Protein AF-A0A2A9F169-F1 (afdb_monomer)

Solvent-accessible surface area (backbone atoms only — not comparable to full-atom values): 24841 Å² total; per-residue (Å²): 140,54,33,68,60,28,47,51,50,25,47,50,40,49,51,54,48,50,74,64,56,47,52,39,70,40,52,73,72,31,43,38,40,37,34,39,17,50,39,36,40,53,50,34,39,37,52,35,39,22,56,43,71,69,49,78,72,74,65,90,86,74,41,71,86,69,60,89,65,72,42,70,64,46,28,71,69,40,18,64,58,39,34,43,56,48,52,65,46,44,65,84,53,79,39,94,70,56,75,90,77,60,54,68,90,77,47,94,41,75,55,33,39,46,25,46,51,27,24,52,27,23,52,51,20,39,57,36,40,68,75,44,43,77,77,30,67,57,94,46,17,43,57,37,42,31,52,37,24,61,41,43,39,50,52,45,58,38,36,58,28,41,35,52,19,35,53,74,75,40,57,72,85,34,72,64,30,48,39,31,54,57,42,62,74,47,64,49,50,61,21,15,52,46,22,32,60,56,33,67,34,80,63,73,69,68,60,65,67,80,67,49,78,66,92,52,58,69,84,55,82,44,86,46,51,66,33,39,28,51,37,52,60,22,42,36,45,30,54,69,68,45,92,41,70,30,55,67,38,54,50,50,27,48,46,34,49,16,53,41,24,40,51,49,12,61,56,28,53,78,61,81,38,53,69,57,13,49,52,17,36,51,53,15,51,50,39,52,68,53,57,66,90,60,92,68,47,60,44,45,94,60,91,37,56,56,58,53,31,54,44,34,48,42,41,36,56,40,54,53,48,53,59,72,68,63,66,80,60,50,70,57,48,47,50,31,48,46,52,31,53,31,39,44,29,44,38,42,40,37,51,26,50,47,46,50,50,34,33,73,69,54,54,25,29,34,42,88,52,96,86,50,89,85,58,70,43,70,62,54,97,86,55,82,77,45,63,68,49,51,35,29,46,54,48,26,68,76,41,39,31,91,77,61,21,81,65,83,76,81,80,78,74,45,73,64,56,50,48,51,49,52,54,53,50,59,55,56,77,70,49,84,92,73,97,78,91,89,87,76,87,79,92,74,92,78,85,83,78,87,78,87,133

Nearest PDB structures (foldseek):
  5k3h-assembly2_C  TM=1.646E-01  e=4.235E+00  Caenorhabditis elegans

Organism: NCBI:txid638953

Structure (mmCIF, N/CA/C/O backbone):
data_AF-A0A2A9F169-F1
#
_entry.id   AF-A0A2A9F169-F1
#
loop_
_atom_site.group_PDB
_atom_site.id
_atom_site.type_symbol
_atom_site.label_atom_id
_atom_site.label_alt_id
_atom_site.label_comp_id
_atom_site.label_asym_id
_atom_site.label_entity_id
_atom_site.label_seq_id
_atom_site.pdbx_PDB_ins_code
_atom_site.Cartn_x
_atom_site.Cartn_y
_atom_site.Cartn_z
_atom_site.occupancy
_atom_site.B_iso_or_equiv
_atom_site.auth_seq_id
_atom_site.auth_comp_id
_atom_site.auth_asym_id
_atom_site.auth_atom_id
_atom_site.pdbx_PDB_model_num
ATOM 1 N N . MET A 1 1 ? -2.083 4.927 -36.623 1.00 57.81 1 MET A N 1
ATOM 2 C CA . MET A 1 1 ? -1.356 4.288 -35.515 1.00 57.81 1 MET A CA 1
ATOM 3 C C . MET A 1 1 ? -1.460 5.180 -34.293 1.00 57.81 1 MET A C 1
ATOM 5 O O . MET A 1 1 ? -1.374 6.390 -34.479 1.00 57.81 1 MET A O 1
ATOM 9 N N . THR A 1 2 ? -1.707 4.614 -33.111 1.00 81.44 2 THR A N 1
ATOM 10 C CA . THR A 1 2 ? -1.980 5.351 -31.855 1.00 81.44 2 THR A CA 1
ATOM 11 C C . THR A 1 2 ? -0.767 5.373 -30.922 1.00 81.44 2 THR A C 1
ATOM 13 O O . THR A 1 2 ? 0.195 4.629 -31.140 1.00 81.44 2 THR A O 1
ATOM 16 N N . TYR A 1 3 ? -0.805 6.173 -29.847 1.00 85.06 3 TYR A N 1
ATOM 17 C CA . TYR A 1 3 ? 0.223 6.146 -28.789 1.00 85.06 3 TYR A CA 1
ATOM 18 C C . TYR A 1 3 ? 0.531 4.714 -28.313 1.00 85.06 3 TYR A C 1
ATOM 20 O O . TYR A 1 3 ? 1.695 4.327 -28.216 1.00 85.06 3 TYR A O 1
ATOM 28 N N . ARG A 1 4 ? -0.513 3.908 -28.079 1.00 77.94 4 ARG A N 1
ATOM 29 C CA . ARG A 1 4 ? -0.426 2.525 -27.579 1.00 77.94 4 ARG A CA 1
ATOM 30 C C . ARG A 1 4 ? 0.449 1.629 -28.447 1.00 77.94 4 ARG A C 1
ATOM 32 O O . ARG A 1 4 ? 1.275 0.883 -27.931 1.00 77.94 4 ARG A O 1
ATOM 39 N N . GLU A 1 5 ? 0.291 1.717 -29.761 1.00 81.38 5 GLU A N 1
ATOM 40 C CA . GLU A 1 5 ? 1.034 0.885 -30.709 1.00 81.38 5 GLU A CA 1
ATOM 41 C C . GLU A 1 5 ? 2.521 1.255 -30.740 1.00 81.38 5 GLU A C 1
ATOM 43 O O . GLU A 1 5 ? 3.383 0.376 -30.777 1.00 81.38 5 GLU A O 1
ATOM 48 N N . TYR A 1 6 ? 2.83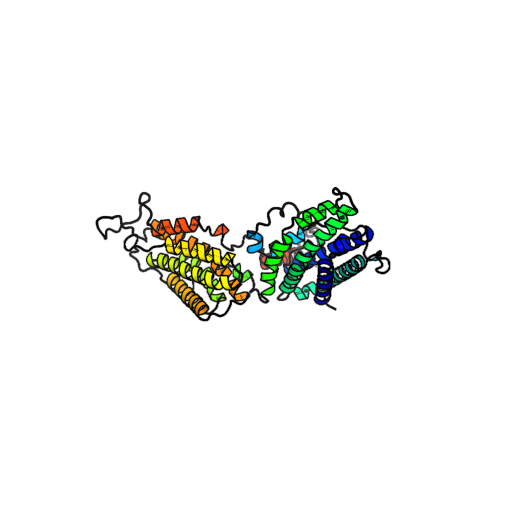9 2.552 -30.686 1.00 86.56 6 TYR A N 1
ATOM 49 C CA . TYR A 1 6 ? 4.228 3.012 -30.647 1.00 86.56 6 TYR A CA 1
ATOM 50 C C . TYR A 1 6 ? 4.889 2.788 -29.283 1.00 86.56 6 TYR A C 1
ATOM 52 O O . TYR A 1 6 ? 6.061 2.419 -29.250 1.00 86.56 6 TYR A O 1
ATOM 60 N N . SER A 1 7 ? 4.141 2.924 -28.184 1.00 83.62 7 SER A N 1
ATOM 61 C CA . SER A 1 7 ? 4.574 2.569 -26.826 1.00 83.62 7 SER A CA 1
ATOM 62 C C . SER A 1 7 ? 4.917 1.074 -26.735 1.00 83.62 7 SER A C 1
ATOM 64 O O . SER A 1 7 ? 6.009 0.705 -26.307 1.00 83.62 7 SER A O 1
ATOM 66 N N . ALA A 1 8 ? 4.057 0.197 -27.267 1.00 78.81 8 ALA A N 1
ATOM 67 C CA . ALA A 1 8 ? 4.311 -1.245 -27.308 1.00 78.81 8 ALA A CA 1
ATOM 68 C C . ALA A 1 8 ? 5.535 -1.612 -28.170 1.00 78.81 8 ALA A C 1
ATOM 70 O O . ALA A 1 8 ? 6.357 -2.440 -27.773 1.00 78.81 8 ALA A O 1
ATOM 71 N N . ARG A 1 9 ? 5.701 -0.967 -29.334 1.00 85.25 9 ARG A N 1
ATOM 72 C CA . ARG A 1 9 ? 6.900 -1.141 -30.174 1.00 85.25 9 ARG A CA 1
ATOM 73 C C . ARG A 1 9 ? 8.164 -0.677 -29.461 1.00 85.25 9 ARG A C 1
ATOM 75 O O . ARG A 1 9 ? 9.164 -1.389 -29.494 1.00 85.25 9 ARG A O 1
ATOM 82 N N . LEU A 1 10 ? 8.122 0.477 -28.797 1.00 91.31 10 LEU A N 1
ATOM 83 C CA . LEU A 1 10 ? 9.231 0.967 -27.984 1.00 91.31 10 LEU A CA 1
ATOM 84 C C . LEU A 1 10 ? 9.605 -0.050 -26.900 1.00 91.31 10 LEU A C 1
ATOM 86 O O . LEU A 1 10 ? 10.770 -0.433 -26.814 1.00 91.31 10 LEU A O 1
ATOM 90 N N . ALA A 1 11 ? 8.629 -0.549 -26.137 1.00 82.81 11 ALA A N 1
ATOM 91 C CA . ALA A 1 11 ? 8.856 -1.568 -25.114 1.00 82.81 11 ALA A CA 1
ATOM 92 C C . ALA A 1 11 ? 9.521 -2.829 -25.694 1.00 82.81 11 ALA A C 1
ATOM 94 O O . ALA A 1 11 ? 10.475 -3.344 -25.111 1.00 82.81 11 ALA A O 1
ATOM 95 N N . GLN A 1 12 ? 9.096 -3.280 -26.880 1.00 85.12 12 GLN A N 1
ATOM 96 C CA . GLN A 1 12 ? 9.731 -4.401 -27.576 1.00 85.12 12 GLN A CA 1
ATOM 97 C C . GLN A 1 12 ? 11.188 -4.103 -27.963 1.00 85.12 12 GLN A C 1
ATOM 99 O O . GLN A 1 12 ? 12.061 -4.954 -27.773 1.00 85.12 12 GLN A O 1
ATOM 104 N N . HIS A 1 13 ? 11.479 -2.912 -28.496 1.00 91.00 13 HIS A N 1
ATOM 105 C CA . HIS A 1 13 ? 12.848 -2.516 -28.839 1.00 91.00 13 HIS A CA 1
ATOM 106 C C . HIS A 1 13 ? 13.746 -2.454 -27.595 1.00 91.00 13 HIS A C 1
ATOM 108 O O . HIS A 1 13 ? 14.853 -2.996 -27.623 1.00 91.00 13 HIS A O 1
ATOM 114 N N . LEU A 1 14 ? 13.261 -1.873 -26.493 1.00 90.38 14 LEU A N 1
ATOM 115 C CA . LEU A 1 14 ? 13.985 -1.798 -25.219 1.00 90.38 14 LEU A CA 1
ATOM 116 C C . LEU A 1 14 ? 14.231 -3.190 -24.618 1.00 90.38 14 LEU A C 1
ATOM 118 O O . LEU A 1 14 ? 15.347 -3.487 -24.193 1.00 90.38 14 LEU A O 1
ATOM 122 N N . ALA A 1 15 ? 13.232 -4.076 -24.642 1.00 82.94 15 ALA A N 1
ATOM 123 C CA . ALA A 1 15 ? 13.379 -5.457 -24.182 1.00 82.94 15 ALA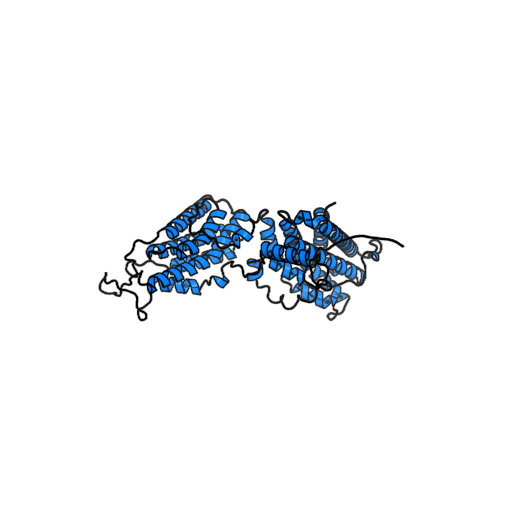 A CA 1
ATOM 124 C C . ALA A 1 15 ? 14.431 -6.218 -25.006 1.00 82.94 15 ALA A C 1
ATOM 126 O O . ALA A 1 15 ? 15.322 -6.857 -24.446 1.00 82.94 15 ALA A O 1
ATOM 127 N N . ASN A 1 16 ? 1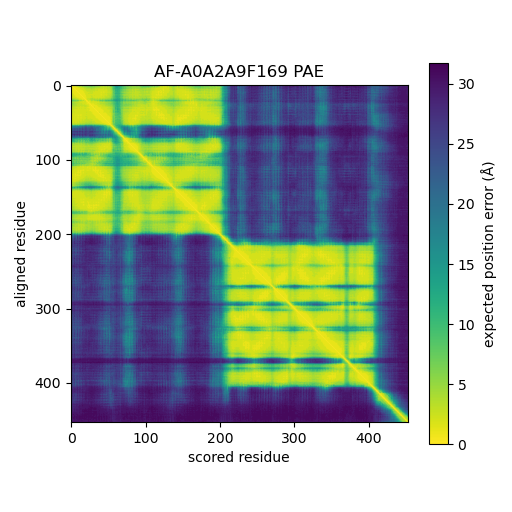4.387 -6.086 -26.335 1.00 85.44 16 ASN A N 1
ATOM 128 C CA . ASN A 1 16 ? 15.364 -6.701 -27.235 1.00 85.44 16 ASN A CA 1
ATOM 129 C C . ASN A 1 16 ? 16.790 -6.178 -26.995 1.00 85.44 16 ASN A C 1
ATOM 131 O O . ASN A 1 16 ? 17.747 -6.948 -27.091 1.00 85.44 16 ASN A O 1
ATOM 135 N N . LEU A 1 17 ? 16.944 -4.881 -26.710 1.00 90.38 17 LEU A N 1
ATOM 136 C CA . LEU A 1 17 ? 18.229 -4.275 -26.350 1.00 90.38 17 LEU A CA 1
ATOM 137 C C . LEU A 1 17 ? 18.743 -4.809 -25.006 1.00 90.38 17 LEU A C 1
ATOM 139 O O . LEU A 1 17 ? 19.920 -5.153 -24.902 1.00 90.38 17 LEU A O 1
ATOM 143 N N . SER A 1 18 ? 17.863 -4.923 -24.008 1.00 88.19 18 SER A N 1
ATOM 144 C CA . SER A 1 18 ? 18.219 -5.392 -22.665 1.00 88.19 18 SER A CA 1
ATOM 145 C C . SER A 1 18 ? 18.703 -6.845 -22.690 1.00 88.19 18 SER A C 1
ATOM 147 O O . SER A 1 18 ? 19.797 -7.133 -22.201 1.00 88.19 18 SER A O 1
ATOM 149 N N . VAL A 1 19 ? 17.963 -7.735 -23.365 1.00 83.62 19 VAL A N 1
ATOM 150 C CA . VAL A 1 19 ? 18.307 -9.164 -23.499 1.00 83.62 19 VAL A CA 1
ATOM 151 C C . VAL A 1 19 ? 19.597 -9.368 -24.294 1.00 83.62 19 VAL A C 1
ATOM 153 O O . VAL A 1 19 ? 20.441 -10.170 -23.903 1.00 83.62 19 VAL A O 1
ATOM 156 N N . ALA A 1 20 ? 19.788 -8.630 -25.392 1.00 84.62 20 ALA A N 1
ATOM 157 C CA . ALA A 1 20 ? 20.960 -8.803 -26.250 1.00 84.62 20 ALA A CA 1
ATOM 158 C C . ALA A 1 20 ? 22.280 -8.382 -25.580 1.00 84.62 20 ALA A C 1
ATOM 160 O O . ALA A 1 20 ? 23.344 -8.757 -26.064 1.00 84.62 20 ALA A O 1
ATOM 161 N N . SER A 1 21 ? 22.232 -7.582 -24.505 1.00 83.25 21 SER A N 1
ATOM 162 C CA . SER A 1 21 ? 23.405 -7.058 -23.780 1.00 83.25 21 SER A CA 1
ATOM 163 C C . SER A 1 21 ? 24.427 -6.285 -24.638 1.00 83.25 21 SER A C 1
ATOM 165 O O . SER A 1 21 ? 25.519 -5.951 -24.175 1.00 83.25 21 SER A O 1
ATOM 167 N N . GLY A 1 22 ? 24.080 -5.971 -25.891 1.00 83.44 22 GLY A N 1
ATOM 168 C CA . GLY A 1 22 ? 24.969 -5.342 -26.865 1.00 83.44 22 GLY A CA 1
ATOM 169 C C . GLY A 1 22 ? 25.292 -3.882 -26.550 1.00 83.44 22 GLY A C 1
ATOM 170 O O . GLY A 1 22 ? 26.270 -3.353 -27.073 1.00 83.44 22 GLY A O 1
ATOM 171 N N . SER A 1 23 ? 24.510 -3.232 -25.679 1.00 92.12 23 SER A N 1
ATOM 172 C CA . SER A 1 23 ? 24.692 -1.819 -25.320 1.00 92.12 23 SER A CA 1
ATOM 173 C C . SER A 1 23 ? 25.994 -1.563 -24.552 1.00 92.12 23 SER A C 1
ATOM 175 O O . SER A 1 23 ? 26.486 -0.443 -24.558 1.00 92.12 23 SER A O 1
ATOM 177 N N . ARG A 1 24 ? 26.600 -2.606 -23.962 1.00 92.88 24 ARG A N 1
ATOM 178 C CA . ARG A 1 24 ? 27.9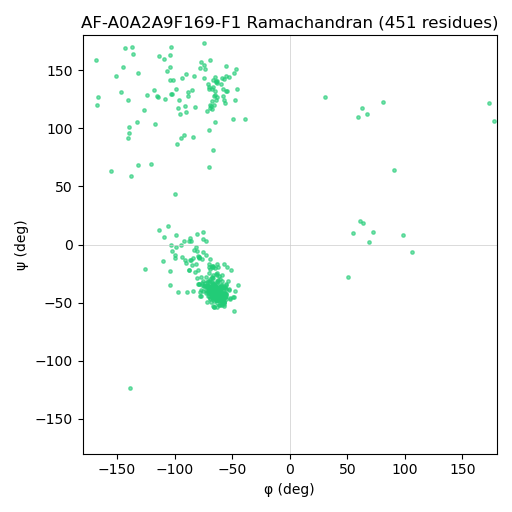10 -2.543 -23.281 1.00 92.88 24 ARG A CA 1
ATOM 179 C C . ARG A 1 24 ? 29.084 -2.319 -24.233 1.00 92.88 24 ARG A C 1
ATOM 181 O O . ARG A 1 24 ? 30.157 -1.916 -23.798 1.00 92.88 24 ARG A O 1
ATOM 188 N N . TYR A 1 25 ? 28.896 -2.624 -25.518 1.00 93.19 25 TYR A N 1
ATOM 189 C CA . TYR A 1 25 ? 29.964 -2.644 -26.518 1.00 93.19 25 TYR A CA 1
ATOM 190 C C . TYR A 1 25 ? 29.817 -1.559 -27.586 1.00 93.19 25 TYR A C 1
ATOM 192 O O . TYR A 1 25 ? 30.551 -1.600 -28.573 1.00 93.19 25 TYR A O 1
ATOM 200 N N . LEU A 1 26 ? 28.931 -0.581 -27.384 1.00 92.81 26 LEU A N 1
ATOM 201 C CA . LEU A 1 26 ? 28.738 0.540 -28.305 1.00 92.81 26 LEU A CA 1
ATOM 202 C C . LEU A 1 26 ? 30.024 1.351 -28.483 1.00 92.81 26 LEU A C 1
ATOM 204 O O . LEU A 1 26 ? 30.750 1.591 -27.522 1.00 92.81 26 LEU A O 1
ATOM 208 N N . ASP A 1 27 ? 30.301 1.746 -29.717 1.00 91.19 27 ASP A N 1
ATOM 209 C CA . ASP A 1 27 ? 31.296 2.757 -30.059 1.00 91.19 27 ASP A CA 1
ATOM 210 C C . ASP A 1 27 ? 30.778 4.165 -29.718 1.00 91.19 27 ASP A C 1
ATOM 212 O O . ASP A 1 27 ? 29.618 4.319 -29.342 1.00 91.19 27 ASP A O 1
ATOM 216 N N . ASP A 1 28 ? 31.620 5.193 -29.837 1.00 90.12 28 ASP A N 1
ATOM 217 C CA . ASP A 1 28 ? 31.277 6.567 -29.428 1.00 90.12 28 ASP A CA 1
ATOM 218 C C . ASP A 1 28 ? 29.991 7.071 -30.108 1.00 90.12 28 ASP A C 1
ATOM 220 O O . ASP A 1 28 ? 29.036 7.486 -29.448 1.00 90.12 28 ASP A O 1
ATOM 224 N N . ARG A 1 29 ? 29.880 6.870 -31.428 1.00 88.50 29 ARG A N 1
ATOM 225 C CA . ARG A 1 29 ? 28.676 7.228 -32.189 1.00 88.50 29 ARG A CA 1
ATOM 226 C C . ARG A 1 29 ? 27.454 6.394 -31.793 1.00 88.50 29 ARG A C 1
ATOM 228 O O . ARG A 1 29 ? 26.339 6.912 -31.758 1.00 88.50 29 ARG A O 1
ATOM 235 N N . GLY A 1 30 ? 27.631 5.102 -31.519 1.00 90.56 30 GLY A N 1
ATOM 236 C CA . GLY A 1 30 ? 26.560 4.232 -31.035 1.00 90.56 30 GLY A CA 1
ATOM 237 C C . GLY A 1 30 ? 26.074 4.610 -29.634 1.00 90.56 30 GLY A C 1
ATOM 238 O O . GLY A 1 30 ? 24.872 4.539 -29.373 1.00 90.56 30 GLY A O 1
ATOM 239 N N . LEU A 1 31 ? 26.985 5.041 -28.756 1.00 91.88 31 LEU A N 1
ATOM 240 C CA . LEU A 1 31 ? 26.680 5.531 -27.415 1.00 91.88 31 LEU A CA 1
ATOM 241 C C . LEU A 1 31 ? 25.850 6.814 -27.488 1.00 91.88 31 LEU A C 1
ATOM 243 O O . LEU A 1 31 ? 24.827 6.898 -26.817 1.00 91.88 31 LEU A O 1
ATOM 247 N N . ASP A 1 32 ? 26.203 7.757 -28.359 1.00 91.00 32 ASP A N 1
ATOM 248 C CA . ASP A 1 32 ? 25.414 8.974 -28.574 1.00 91.00 32 ASP A CA 1
ATOM 249 C C . ASP A 1 32 ? 23.966 8.679 -28.997 1.00 91.00 32 ASP A C 1
ATOM 251 O O . ASP A 1 32 ? 23.008 9.207 -28.424 1.00 91.00 32 ASP A O 1
ATOM 255 N N . VAL A 1 33 ? 23.781 7.772 -29.961 1.00 92.12 33 VAL A N 1
ATOM 256 C CA . VAL A 1 33 ? 22.442 7.350 -30.407 1.00 92.12 33 VAL A CA 1
ATOM 257 C C . VAL A 1 33 ? 21.664 6.676 -29.274 1.00 92.12 33 VAL A C 1
ATOM 259 O O . VAL A 1 33 ? 20.458 6.895 -29.138 1.00 92.12 33 VAL A O 1
ATOM 262 N N . ALA A 1 34 ? 22.338 5.887 -28.437 1.00 93.06 34 ALA A N 1
ATOM 263 C CA . ALA A 1 34 ? 21.720 5.257 -27.279 1.00 93.06 34 ALA A CA 1
ATOM 264 C C . ALA A 1 34 ? 21.317 6.271 -26.200 1.00 93.06 34 ALA A C 1
ATOM 266 O O . ALA A 1 34 ? 20.208 6.191 -25.675 1.00 93.06 34 ALA A O 1
ATOM 267 N N . LEU A 1 35 ? 22.161 7.266 -25.912 1.00 92.75 35 LEU A N 1
ATOM 268 C CA . LEU A 1 35 ? 21.847 8.354 -24.982 1.00 92.75 35 LEU A CA 1
ATOM 269 C C . LEU A 1 35 ? 20.667 9.197 -25.479 1.00 92.75 35 LEU A C 1
ATOM 271 O O . LEU A 1 35 ? 19.809 9.582 -24.685 1.00 92.75 35 LEU A O 1
ATOM 275 N N . MET A 1 36 ? 20.568 9.421 -26.792 1.00 91.94 36 MET A N 1
ATOM 276 C CA . MET A 1 36 ? 19.405 10.055 -27.415 1.00 91.94 36 MET A CA 1
ATOM 277 C C . MET A 1 36 ? 18.128 9.227 -27.210 1.00 91.94 36 MET A C 1
ATOM 279 O O . MET A 1 36 ? 17.106 9.763 -26.781 1.00 91.94 36 MET A O 1
ATOM 283 N N . GLY A 1 37 ? 18.182 7.916 -27.467 1.00 91.88 37 GLY A N 1
ATOM 284 C CA . GLY A 1 37 ? 17.038 7.018 -27.279 1.00 91.88 37 GLY A CA 1
ATOM 285 C C . GLY A 1 37 ? 16.598 6.908 -25.826 1.00 91.88 37 GLY A C 1
ATOM 286 O O . GLY A 1 37 ? 15.403 6.968 -25.528 1.00 91.88 37 GLY A O 1
ATOM 287 N N . ARG A 1 38 ? 17.565 6.836 -24.909 1.00 92.69 38 ARG A N 1
ATOM 288 C CA . ARG A 1 38 ? 17.343 6.920 -23.465 1.00 92.69 38 ARG A CA 1
ATOM 289 C C . ARG A 1 38 ? 16.640 8.226 -23.094 1.00 92.69 38 ARG A C 1
ATOM 291 O O . ARG A 1 38 ? 15.620 8.183 -22.413 1.00 92.69 38 ARG A O 1
ATOM 298 N N . HIS A 1 39 ? 17.152 9.370 -23.551 1.00 92.25 39 HIS A N 1
ATOM 299 C CA . HIS A 1 39 ? 16.575 10.684 -23.258 1.00 92.25 39 HIS A CA 1
ATOM 300 C C . HIS A 1 39 ? 15.116 10.786 -23.715 1.00 92.25 39 HIS A C 1
ATOM 302 O O . HIS A 1 39 ? 14.244 11.159 -22.932 1.00 92.25 39 HIS A O 1
ATOM 308 N N . GLU A 1 40 ? 14.840 10.407 -24.962 1.00 91.94 40 GLU A N 1
ATOM 309 C CA . GLU A 1 40 ? 13.490 10.451 -25.526 1.00 91.94 40 GLU A CA 1
ATOM 310 C C . GLU A 1 40 ? 12.534 9.480 -24.815 1.00 91.94 40 GLU A C 1
ATOM 312 O O . GLU A 1 40 ? 11.375 9.824 -24.589 1.00 91.94 40 GLU A O 1
ATOM 317 N N . THR A 1 41 ? 13.021 8.310 -24.388 1.00 93.81 41 THR A N 1
ATOM 318 C CA . THR A 1 41 ? 12.237 7.340 -23.603 1.00 93.81 41 THR A CA 1
ATOM 319 C C . THR A 1 41 ? 11.901 7.877 -22.214 1.00 93.81 41 THR A C 1
ATOM 321 O O . THR A 1 41 ? 10.747 7.816 -21.796 1.00 93.81 41 THR A O 1
ATOM 324 N N . VAL A 1 42 ? 12.878 8.439 -21.494 1.00 92.25 42 VAL A N 1
ATOM 325 C CA . VAL A 1 42 ? 12.645 9.045 -20.172 1.00 92.25 42 VAL A CA 1
ATOM 326 C C . VAL A 1 42 ? 11.658 10.202 -20.284 1.00 92.25 42 VAL A C 1
ATOM 328 O O . VAL A 1 42 ? 10.716 10.280 -19.501 1.00 92.25 42 VAL A O 1
ATOM 331 N N . ARG A 1 43 ? 11.796 11.044 -21.311 1.00 91.00 43 ARG A N 1
ATOM 332 C CA . ARG A 1 43 ? 10.863 12.144 -21.554 1.00 91.00 43 ARG A CA 1
ATOM 333 C C . ARG A 1 43 ? 9.454 11.661 -21.907 1.00 91.00 43 ARG A C 1
ATOM 335 O O . ARG A 1 43 ? 8.481 12.230 -21.425 1.00 91.00 43 ARG A O 1
ATOM 342 N N . LEU A 1 44 ? 9.323 10.593 -22.696 1.00 93.25 44 LEU A N 1
ATOM 343 C CA . LEU A 1 44 ? 8.031 9.947 -22.934 1.00 93.25 44 LEU A CA 1
ATOM 344 C C . LEU A 1 44 ? 7.404 9.453 -21.625 1.00 93.25 44 LEU A C 1
ATOM 346 O O . LEU A 1 44 ? 6.211 9.654 -21.415 1.00 93.25 44 LEU A O 1
ATOM 350 N N . MET A 1 45 ? 8.191 8.822 -20.748 1.00 92.69 45 MET A N 1
ATOM 351 C CA . MET A 1 45 ? 7.711 8.357 -19.446 1.00 92.69 45 MET A CA 1
ATOM 352 C C . MET A 1 45 ? 7.254 9.518 -18.555 1.00 92.69 45 MET A C 1
ATOM 354 O O . MET A 1 45 ? 6.193 9.415 -17.943 1.00 92.69 45 MET A O 1
ATOM 358 N N . GLN A 1 46 ? 8.003 10.627 -18.532 1.00 90.56 46 GLN A N 1
ATOM 359 C CA . GLN A 1 46 ? 7.639 11.867 -17.830 1.00 90.56 46 GLN A CA 1
ATOM 360 C C . GLN A 1 46 ? 6.314 12.442 -18.350 1.00 90.56 46 GLN A C 1
ATOM 362 O O . GLN A 1 46 ? 5.409 12.740 -17.576 1.00 90.56 46 GLN A O 1
ATOM 367 N N . GLU A 1 47 ? 6.150 12.549 -19.669 1.00 89.12 47 GLU A N 1
ATOM 368 C CA . GLU A 1 47 ? 4.924 13.085 -20.269 1.00 89.12 47 GLU A CA 1
ATOM 369 C C . GLU A 1 47 ? 3.726 12.133 -20.082 1.00 89.12 47 GLU A C 1
ATOM 371 O O . GLU A 1 47 ? 2.609 12.586 -19.819 1.00 89.12 47 GLU A O 1
ATOM 376 N N . ALA A 1 48 ? 3.940 10.814 -20.144 1.00 88.12 48 ALA A N 1
ATOM 377 C CA . ALA A 1 48 ? 2.903 9.807 -19.913 1.00 88.12 48 ALA A CA 1
ATOM 378 C C . ALA A 1 48 ? 2.429 9.792 -18.457 1.00 88.12 48 ALA A C 1
ATOM 380 O O . ALA A 1 48 ? 1.221 9.794 -18.211 1.00 88.12 48 ALA A O 1
ATOM 381 N N . ILE A 1 49 ? 3.355 9.828 -17.492 1.00 85.19 49 ILE A N 1
ATOM 382 C CA . ILE A 1 49 ? 2.995 9.855 -16.072 1.00 85.19 49 ILE A CA 1
ATOM 383 C C . ILE A 1 49 ? 2.337 11.188 -15.697 1.00 85.19 49 ILE A C 1
ATOM 385 O O . ILE A 1 49 ? 1.327 11.177 -15.000 1.00 85.19 49 ILE A O 1
ATOM 389 N N . ALA A 1 50 ? 2.810 12.316 -16.239 1.00 81.69 50 ALA A N 1
ATOM 390 C CA . ALA A 1 50 ? 2.185 13.626 -16.052 1.00 81.69 50 ALA A CA 1
ATOM 391 C C . ALA A 1 50 ? 0.766 13.683 -16.640 1.00 81.69 50 ALA A C 1
ATOM 393 O O . ALA A 1 50 ? -0.156 14.187 -15.998 1.00 81.69 50 ALA A O 1
ATOM 394 N N . THR A 1 51 ? 0.556 13.100 -17.825 1.00 80.88 51 THR A N 1
ATOM 395 C CA . THR A 1 51 ? -0.781 12.973 -18.431 1.00 80.88 51 THR A CA 1
ATOM 396 C C . THR A 1 51 ? -1.700 12.104 -17.568 1.00 80.88 51 THR A C 1
ATOM 398 O O . THR A 1 51 ? -2.871 12.437 -17.381 1.00 80.88 51 THR A O 1
ATOM 401 N N . ALA A 1 52 ? -1.178 11.017 -16.991 1.00 75.19 52 ALA A N 1
ATOM 402 C CA . ALA A 1 52 ? -1.940 10.133 -16.113 1.00 75.19 52 ALA A CA 1
ATOM 403 C C . ALA A 1 52 ? -2.334 10.805 -14.786 1.00 75.19 52 ALA A C 1
ATOM 405 O O . ALA A 1 52 ? -3.463 10.634 -14.318 1.00 75.19 52 ALA A O 1
ATOM 406 N N . THR A 1 53 ? -1.430 11.573 -14.173 1.00 72.44 53 THR A N 1
ATOM 407 C CA . THR A 1 53 ? -1.659 12.202 -12.861 1.00 72.44 53 THR A CA 1
ATOM 408 C C . THR A 1 53 ? -2.287 13.592 -12.949 1.00 72.44 53 THR A C 1
ATOM 410 O O . THR A 1 53 ? -2.825 14.082 -11.957 1.00 72.44 53 THR A O 1
ATOM 413 N N . GLY A 1 54 ? -2.274 14.229 -14.122 1.00 67.38 54 GLY A N 1
ATOM 414 C CA . GLY A 1 54 ? -2.781 15.588 -14.325 1.00 67.38 54 GLY A CA 1
ATOM 415 C C . GLY A 1 54 ? -1.898 16.684 -13.715 1.00 67.38 54 GLY A C 1
ATOM 416 O O . GLY A 1 54 ? -2.334 17.833 -13.636 1.00 67.38 54 GLY A O 1
ATOM 417 N N . ARG A 1 55 ? -0.676 16.356 -13.273 1.00 64.12 55 ARG A N 1
ATOM 418 C CA . ARG A 1 55 ? 0.331 17.338 -12.838 1.00 64.12 55 ARG A CA 1
ATOM 419 C C . ARG A 1 55 ? 1.074 17.893 -14.056 1.00 64.12 55 ARG A C 1
ATOM 421 O O . ARG A 1 55 ? 1.352 17.163 -15.002 1.00 64.12 55 ARG A O 1
ATOM 428 N N . ALA A 1 56 ? 1.441 19.174 -14.015 1.00 56.62 56 ALA A N 1
ATOM 429 C CA . ALA A 1 56 ? 2.434 19.705 -14.945 1.00 56.62 56 ALA A CA 1
ATOM 430 C C . ALA A 1 56 ? 3.777 19.013 -14.661 1.00 56.62 56 ALA A C 1
ATOM 432 O O . ALA A 1 56 ? 4.164 18.913 -13.497 1.00 56.62 56 ALA A O 1
ATOM 433 N N . THR A 1 57 ? 4.463 18.523 -15.699 1.00 53.88 57 THR A N 1
ATOM 434 C CA . THR A 1 57 ? 5.828 17.977 -15.589 1.00 53.88 57 THR A CA 1
ATOM 435 C C . THR A 1 57 ? 6.694 18.953 -14.792 1.00 53.88 57 THR A C 1
ATOM 437 O O . THR A 1 57 ? 6.749 20.135 -15.154 1.00 53.88 57 THR A O 1
ATOM 440 N N . ALA A 1 58 ? 7.317 18.495 -13.702 1.00 46.72 58 ALA A N 1
ATOM 441 C CA . ALA A 1 58 ? 8.153 19.350 -12.863 1.00 46.72 58 ALA A CA 1
ATOM 442 C C . ALA A 1 58 ? 9.252 20.021 -13.706 1.00 46.72 58 ALA A C 1
ATOM 444 O O . ALA A 1 58 ? 9.760 19.442 -14.671 1.00 46.72 58 ALA A O 1
ATOM 445 N N . ARG A 1 59 ? 9.605 21.271 -13.373 1.00 44.59 59 ARG A N 1
ATOM 446 C CA . ARG A 1 59 ? 10.698 21.966 -14.064 1.00 44.59 59 ARG A CA 1
ATOM 447 C C . ARG A 1 59 ? 12.017 21.218 -13.795 1.00 44.59 59 ARG A C 1
ATOM 449 O O . ARG A 1 59 ? 12.230 20.812 -12.653 1.00 44.59 59 ARG A O 1
ATOM 456 N N . PRO A 1 60 ? 12.911 21.079 -14.795 1.00 43.84 60 PRO A N 1
ATOM 457 C CA . PRO A 1 60 ? 14.148 20.290 -14.688 1.00 43.84 60 PRO A CA 1
ATOM 458 C C . PRO A 1 60 ? 15.075 20.664 -13.518 1.00 43.84 60 PRO A C 1
ATOM 460 O O . PRO A 1 60 ? 15.910 19.856 -13.122 1.00 43.84 60 PRO A O 1
ATOM 463 N N . ASP A 1 61 ? 14.919 21.864 -12.952 1.00 40.06 61 ASP A N 1
ATOM 464 C CA . ASP A 1 61 ? 15.905 22.471 -12.055 1.00 40.06 61 ASP A CA 1
ATOM 465 C C . ASP A 1 61 ? 15.544 22.379 -10.555 1.00 40.06 61 ASP A C 1
ATOM 467 O O . ASP A 1 61 ? 16.362 22.730 -9.707 1.00 40.06 61 ASP A O 1
ATOM 471 N N . GLU A 1 62 ? 14.355 21.881 -10.188 1.00 39.41 62 GLU A N 1
ATOM 472 C CA . GLU A 1 62 ? 13.903 21.817 -8.779 1.00 39.41 62 GLU A CA 1
ATOM 473 C C . GLU A 1 62 ? 14.072 20.426 -8.120 1.00 39.41 62 GLU A C 1
ATOM 475 O O . GLU A 1 62 ? 13.913 20.278 -6.908 1.00 39.41 62 GLU A O 1
ATOM 480 N N . GLY A 1 63 ? 14.423 19.386 -8.882 1.00 42.69 63 GLY A N 1
ATOM 481 C CA . GLY A 1 63 ? 14.068 18.005 -8.521 1.00 42.69 63 GLY A CA 1
ATOM 482 C C . GLY A 1 63 ? 15.070 17.154 -7.732 1.00 42.69 63 GLY A C 1
ATOM 483 O O . GLY A 1 63 ? 14.690 16.081 -7.271 1.00 42.69 63 GLY A O 1
ATOM 484 N N . TRP A 1 64 ? 16.335 17.553 -7.552 1.00 38.56 64 TRP A N 1
ATOM 485 C CA . TRP A 1 64 ? 17.333 16.593 -7.035 1.00 38.56 64 TRP A CA 1
ATOM 486 C C . TRP A 1 64 ? 17.421 16.503 -5.504 1.00 38.56 64 TRP A C 1
ATOM 488 O O . TRP A 1 64 ? 17.821 15.474 -4.969 1.00 38.56 64 TRP A O 1
ATOM 498 N N . ARG A 1 65 ? 16.982 17.532 -4.765 1.00 39.41 65 ARG A N 1
ATOM 499 C CA . ARG A 1 65 ? 17.077 17.543 -3.289 1.00 39.41 65 ARG A CA 1
ATOM 500 C C . ARG A 1 65 ? 15.987 16.736 -2.571 1.00 39.41 65 ARG A C 1
ATOM 502 O O . ARG A 1 65 ? 16.101 16.522 -1.370 1.00 39.41 65 ARG A O 1
ATOM 509 N N . PHE A 1 66 ? 14.957 16.266 -3.278 1.00 39.84 66 PHE A N 1
ATOM 510 C CA . PHE A 1 66 ? 13.868 15.473 -2.684 1.00 39.84 66 PHE A CA 1
ATOM 511 C C . PHE A 1 66 ? 14.009 13.953 -2.910 1.00 39.84 66 PHE A C 1
ATOM 513 O O . PHE A 1 66 ? 13.302 13.174 -2.270 1.00 39.84 66 PHE A O 1
ATOM 520 N N . ALA A 1 67 ? 14.926 13.513 -3.784 1.00 43.47 67 ALA A N 1
ATOM 521 C CA . ALA A 1 67 ? 15.002 12.126 -4.259 1.00 43.47 67 ALA A CA 1
ATOM 522 C C . ALA A 1 67 ? 15.797 11.166 -3.347 1.00 43.47 67 ALA A C 1
ATOM 524 O O . ALA A 1 67 ? 15.598 9.954 -3.424 1.00 43.47 67 ALA A O 1
ATOM 525 N N . GLU A 1 68 ? 16.635 11.672 -2.434 1.00 41.34 68 GLU A N 1
ATOM 526 C CA . GLU A 1 68 ? 17.485 10.827 -1.572 1.00 41.34 68 GLU A CA 1
ATOM 527 C C . GLU A 1 68 ? 16.712 10.015 -0.519 1.00 41.34 68 GLU A C 1
ATOM 529 O O . GLU A 1 68 ? 17.254 9.083 0.074 1.00 41.34 68 GLU A O 1
ATOM 534 N N . ARG A 1 69 ? 15.424 10.301 -0.291 1.00 44.44 69 ARG A N 1
ATOM 535 C CA . ARG A 1 69 ? 14.574 9.489 0.592 1.00 44.44 69 ARG A CA 1
ATOM 536 C C . ARG A 1 69 ? 13.182 9.274 0.017 1.00 44.44 69 ARG A C 1
ATOM 538 O O . ARG A 1 69 ? 12.176 9.526 0.684 1.00 44.44 69 ARG A O 1
ATOM 545 N N . THR A 1 70 ? 13.104 8.674 -1.170 1.00 49.75 70 THR A N 1
ATOM 546 C CA . THR A 1 70 ? 11.915 7.871 -1.499 1.00 49.75 70 THR A CA 1
ATOM 547 C C . THR A 1 70 ? 11.911 6.659 -0.568 1.00 49.75 70 THR A C 1
ATOM 549 O O . THR A 1 70 ? 12.409 5.587 -0.897 1.00 49.75 70 THR A O 1
ATOM 552 N N . THR A 1 71 ? 11.435 6.851 0.665 1.00 54.34 71 THR A N 1
ATOM 553 C CA . THR A 1 71 ? 11.316 5.757 1.633 1.00 54.34 71 THR A CA 1
ATOM 554 C C . THR A 1 71 ? 10.434 4.673 1.021 1.00 54.34 71 THR A C 1
ATOM 556 O O . THR A 1 71 ? 9.444 4.986 0.361 1.00 54.34 71 THR A O 1
ATOM 559 N N . LEU A 1 72 ? 10.755 3.400 1.256 1.00 53.62 72 LEU A N 1
ATOM 560 C CA . LEU A 1 72 ? 9.917 2.257 0.870 1.00 53.62 72 LEU A CA 1
ATOM 561 C C . LEU A 1 72 ? 8.431 2.493 1.223 1.00 53.62 72 LEU A C 1
ATOM 563 O O . LEU A 1 72 ? 7.537 2.153 0.457 1.00 53.62 72 LEU A O 1
ATOM 567 N N . ARG A 1 73 ? 8.189 3.192 2.337 1.00 46.94 73 ARG A N 1
ATOM 568 C CA . ARG A 1 73 ? 6.885 3.698 2.775 1.00 46.94 73 ARG A CA 1
ATOM 569 C C . ARG A 1 73 ? 6.173 4.586 1.738 1.00 46.94 73 ARG A C 1
ATOM 571 O O . ARG A 1 73 ? 4.986 4.400 1.513 1.00 46.94 73 ARG A O 1
ATOM 578 N N . HIS A 1 74 ? 6.857 5.522 1.076 1.00 53.38 74 HIS A N 1
ATOM 579 C CA . HIS A 1 74 ? 6.253 6.363 0.029 1.00 53.38 74 HIS A CA 1
ATOM 580 C C . HIS A 1 74 ? 5.876 5.546 -1.216 1.00 53.38 74 HIS A C 1
ATOM 582 O O . HIS A 1 74 ? 4.768 5.697 -1.723 1.00 53.38 74 HIS A O 1
ATOM 588 N N . ALA A 1 75 ? 6.744 4.621 -1.643 1.00 55.53 75 ALA A N 1
ATOM 589 C CA . ALA A 1 75 ? 6.469 3.707 -2.755 1.00 55.53 75 ALA A CA 1
ATOM 590 C C . ALA A 1 75 ? 5.267 2.785 -2.481 1.00 55.53 75 ALA A C 1
ATOM 592 O O . ALA A 1 75 ? 4.489 2.493 -3.382 1.00 55.53 75 ALA A O 1
ATOM 593 N N . MET A 1 76 ? 5.093 2.360 -1.227 1.00 52.16 76 MET A N 1
ATOM 594 C CA . MET A 1 76 ? 3.983 1.500 -0.811 1.00 52.16 76 MET A CA 1
ATOM 595 C C . MET A 1 76 ? 2.656 2.248 -0.673 1.00 52.16 76 MET A C 1
ATOM 597 O O . MET A 1 76 ? 1.608 1.658 -0.942 1.00 52.16 76 MET A O 1
ATOM 601 N N . ASN A 1 77 ? 2.701 3.509 -0.238 1.00 47.53 77 ASN A N 1
ATOM 602 C CA . ASN A 1 77 ? 1.506 4.283 0.089 1.00 47.53 77 ASN A CA 1
ATOM 603 C C . ASN A 1 77 ? 0.963 5.041 -1.129 1.00 47.53 77 ASN A C 1
ATOM 605 O O . ASN A 1 77 ? -0.243 5.032 -1.350 1.00 47.53 77 ASN A O 1
ATOM 609 N N . ASN A 1 78 ? 1.848 5.626 -1.947 1.00 58.12 78 ASN A N 1
ATOM 610 C CA . ASN A 1 78 ? 1.494 6.381 -3.151 1.00 58.12 78 ASN A CA 1
ATOM 611 C C . ASN A 1 78 ? 2.353 5.924 -4.350 1.00 58.12 78 ASN A C 1
ATOM 613 O O . ASN A 1 78 ? 3.184 6.688 -4.840 1.00 58.12 78 ASN A O 1
ATOM 617 N N . PRO A 1 79 ? 2.177 4.691 -4.857 1.00 64.56 79 PRO A N 1
ATOM 618 C CA . PRO A 1 79 ? 3.074 4.096 -5.853 1.00 64.56 79 PRO A CA 1
ATOM 619 C C . PRO A 1 79 ? 3.166 4.891 -7.162 1.00 64.56 79 PRO A C 1
ATOM 621 O O . PRO A 1 79 ? 4.239 4.984 -7.748 1.00 64.56 79 PRO A O 1
ATOM 624 N N . VAL A 1 80 ? 2.068 5.515 -7.604 1.00 73.81 80 VAL A N 1
ATOM 625 C CA . VAL A 1 80 ? 2.040 6.347 -8.823 1.00 73.81 80 VAL A CA 1
ATOM 626 C C . VAL A 1 80 ? 2.772 7.672 -8.620 1.00 73.81 80 VAL A C 1
ATOM 628 O O . VAL A 1 80 ? 3.506 8.106 -9.500 1.00 73.81 80 VAL A O 1
ATOM 631 N N . GLU A 1 81 ? 2.600 8.305 -7.459 1.00 72.94 81 GLU A N 1
ATOM 632 C CA . GLU A 1 81 ? 3.290 9.554 -7.123 1.00 72.94 81 GLU A CA 1
ATOM 633 C C . GLU A 1 81 ? 4.783 9.307 -6.885 1.00 72.94 81 GLU A C 1
ATOM 635 O O . GLU A 1 81 ? 5.617 10.057 -7.377 1.00 72.94 81 GLU A O 1
ATOM 640 N N . ALA A 1 82 ? 5.131 8.213 -6.204 1.00 68.62 82 ALA A N 1
ATOM 641 C CA . ALA A 1 82 ? 6.511 7.788 -6.019 1.00 68.62 82 ALA A CA 1
ATOM 642 C C . ALA A 1 82 ? 7.186 7.487 -7.366 1.00 68.62 82 ALA A C 1
ATOM 644 O O . ALA A 1 82 ? 8.326 7.898 -7.583 1.00 68.62 82 ALA A O 1
ATOM 645 N N . LEU A 1 83 ? 6.477 6.817 -8.284 1.00 82.12 83 LEU A N 1
ATOM 646 C CA . LEU A 1 83 ? 6.939 6.591 -9.652 1.00 82.12 83 LEU A CA 1
ATOM 647 C C . LEU A 1 83 ? 7.122 7.916 -10.407 1.00 82.12 83 LEU A C 1
ATOM 649 O O . LEU A 1 83 ? 8.178 8.117 -11.000 1.00 82.12 83 LEU A O 1
ATOM 653 N N . GLN A 1 84 ? 6.146 8.828 -10.341 1.00 84.00 84 GLN A N 1
ATOM 654 C CA . GLN A 1 84 ? 6.237 10.156 -10.954 1.00 84.00 84 GLN A CA 1
ATOM 655 C C . GLN A 1 84 ? 7.457 10.932 -10.440 1.00 84.00 84 GLN A C 1
ATOM 657 O O . GLN A 1 84 ? 8.292 11.341 -11.237 1.00 84.00 84 GLN A O 1
ATOM 662 N N . ASN A 1 85 ? 7.612 11.061 -9.122 1.00 77.62 85 ASN A N 1
ATOM 663 C CA . ASN A 1 85 ? 8.726 11.784 -8.505 1.00 77.62 85 ASN A CA 1
ATOM 664 C C . ASN A 1 85 ? 10.084 11.165 -8.870 1.00 77.62 85 ASN A C 1
ATOM 666 O O . ASN A 1 85 ? 11.054 11.880 -9.115 1.00 77.62 85 ASN A O 1
ATOM 670 N N . THR A 1 86 ? 10.154 9.832 -8.935 1.00 82.69 86 THR A N 1
ATOM 671 C CA . THR A 1 86 ? 11.387 9.121 -9.305 1.00 82.69 86 THR A CA 1
ATOM 672 C C . THR A 1 86 ? 11.765 9.357 -10.768 1.00 82.69 86 THR A C 1
ATOM 674 O O . THR A 1 86 ? 12.947 9.482 -11.075 1.00 82.69 86 THR A O 1
ATOM 677 N N . ILE A 1 87 ? 10.779 9.430 -11.666 1.00 86.81 87 ILE A N 1
ATOM 678 C CA . ILE A 1 87 ? 10.984 9.666 -13.102 1.00 86.81 87 ILE A CA 1
ATOM 679 C C . ILE A 1 87 ? 11.283 11.142 -13.398 1.00 86.81 87 ILE A C 1
ATOM 681 O O . ILE A 1 87 ? 12.149 11.442 -14.223 1.00 86.81 87 ILE A O 1
ATOM 685 N N . ASP A 1 88 ? 10.617 12.066 -12.708 1.00 81.81 88 ASP A N 1
ATOM 686 C CA . ASP A 1 88 ? 10.868 13.506 -12.821 1.00 81.81 88 ASP A CA 1
ATOM 687 C C . ASP A 1 88 ? 12.276 13.863 -12.307 1.00 81.81 88 ASP A C 1
ATOM 689 O O . ASP A 1 88 ? 12.964 14.690 -12.902 1.00 81.81 88 ASP A O 1
ATOM 693 N N . GLY A 1 89 ? 12.745 13.187 -11.250 1.00 75.81 89 GLY A N 1
ATOM 694 C CA . GLY A 1 89 ? 14.107 13.315 -10.717 1.00 75.81 89 GLY A CA 1
ATOM 695 C C . GLY A 1 89 ? 15.160 12.425 -11.391 1.00 75.81 89 GLY A C 1
ATOM 696 O O . GLY A 1 89 ? 16.311 12.401 -10.941 1.00 75.81 89 GLY A O 1
ATOM 697 N N . TYR A 1 90 ? 14.796 11.666 -12.432 1.00 85.00 90 TYR A N 1
ATOM 698 C CA . TYR A 1 90 ? 15.708 10.715 -13.066 1.00 85.00 90 TYR A CA 1
ATOM 699 C C . TYR A 1 90 ? 16.818 11.450 -13.837 1.00 85.00 90 TYR A C 1
ATOM 701 O O . TYR A 1 90 ? 16.513 12.376 -14.594 1.00 85.00 90 TYR A O 1
ATOM 709 N N . PRO A 1 91 ? 18.106 11.062 -13.705 1.00 82.94 91 PRO A N 1
ATOM 710 C CA . PRO A 1 91 ? 19.204 11.790 -14.337 1.00 82.94 91 PRO A CA 1
ATOM 711 C C . PRO A 1 91 ? 19.020 11.925 -15.852 1.00 82.94 91 PRO A C 1
ATOM 713 O O . PRO A 1 91 ? 18.931 10.926 -16.573 1.00 82.94 91 PRO A O 1
ATOM 716 N N . THR A 1 92 ? 18.996 13.158 -16.356 1.00 77.19 92 THR A N 1
ATOM 717 C CA . THR A 1 92 ? 18.909 13.432 -17.793 1.00 77.19 92 THR A CA 1
ATOM 718 C C . THR A 1 92 ? 20.300 13.545 -18.399 1.00 77.19 92 THR A C 1
ATOM 720 O O . THR A 1 92 ? 21.055 14.451 -18.055 1.00 77.19 92 THR A O 1
ATOM 723 N N . VAL A 1 93 ? 20.606 12.671 -19.355 1.00 75.94 93 VAL A N 1
ATOM 724 C CA . VAL A 1 93 ? 21.801 12.768 -20.202 1.00 75.94 93 VAL A CA 1
ATOM 725 C C . VAL A 1 93 ? 21.338 13.166 -21.592 1.00 75.94 93 VAL A C 1
ATOM 727 O O . VAL A 1 93 ? 20.447 12.517 -22.138 1.00 75.94 93 VAL A O 1
ATOM 730 N N . ARG A 1 94 ? 21.883 14.253 -22.140 1.00 73.44 94 ARG A N 1
ATOM 731 C CA . ARG A 1 94 ? 21.587 14.688 -23.509 1.00 73.44 94 ARG A CA 1
ATOM 732 C C . ARG A 1 94 ? 22.712 14.217 -24.422 1.00 73.44 94 ARG A C 1
ATOM 734 O O . ARG A 1 94 ? 23.874 14.394 -24.075 1.00 73.44 94 ARG A O 1
ATOM 741 N N . SER A 1 95 ? 22.360 13.638 -25.567 1.00 75.75 95 SER A N 1
ATOM 742 C CA . SER A 1 95 ? 23.322 13.451 -26.656 1.00 75.75 95 SER A CA 1
ATOM 743 C C . SER A 1 95 ? 23.592 14.791 -27.338 1.00 75.75 95 SER A C 1
ATOM 745 O O . SER A 1 95 ? 22.746 15.690 -27.322 1.00 75.75 95 SER A O 1
ATOM 747 N N . HIS A 1 96 ? 24.764 14.908 -27.953 1.00 74.88 96 HIS A N 1
ATOM 748 C CA . HIS A 1 96 ? 25.123 16.044 -28.796 1.00 74.88 96 HIS A CA 1
ATOM 749 C C . HIS A 1 96 ? 24.506 15.970 -30.202 1.00 74.88 96 HIS A C 1
ATOM 751 O O . HIS A 1 96 ? 24.547 16.959 -30.927 1.00 74.88 96 HIS A O 1
ATOM 757 N N . LEU A 1 97 ? 23.926 14.826 -30.581 1.00 77.25 97 LEU A N 1
ATOM 758 C CA . LEU A 1 97 ? 23.342 14.598 -31.902 1.00 77.25 97 LEU A CA 1
ATOM 759 C C . LEU A 1 97 ? 21.840 14.901 -31.927 1.00 77.25 97 LEU A C 1
ATOM 761 O O . LEU A 1 97 ? 21.104 14.565 -30.996 1.00 77.25 97 LEU A O 1
ATOM 765 N N . ALA A 1 98 ? 21.355 15.450 -33.041 1.00 79.12 98 ALA A N 1
ATOM 766 C CA . ALA A 1 98 ? 19.924 15.504 -33.328 1.00 79.12 98 ALA A CA 1
ATOM 767 C C . ALA A 1 98 ? 19.469 14.250 -34.093 1.00 79.12 98 ALA A C 1
ATOM 769 O O . ALA A 1 98 ? 20.181 13.728 -34.950 1.00 79.12 98 ALA A O 1
ATOM 770 N N . LEU A 1 99 ? 18.235 13.783 -33.858 1.00 80.12 99 LEU A N 1
ATOM 771 C CA . LEU A 1 99 ? 17.699 12.587 -34.532 1.00 80.12 99 LEU A CA 1
ATOM 772 C C . LEU A 1 99 ? 17.751 12.689 -36.068 1.00 80.12 99 LEU A C 1
ATOM 774 O O . LEU A 1 99 ? 17.969 11.687 -36.745 1.00 80.12 99 LEU A O 1
ATOM 778 N N . MET A 1 100 ? 17.578 13.895 -36.620 1.00 82.12 100 MET A N 1
ATOM 779 C CA . MET A 1 100 ? 17.611 14.137 -38.069 1.00 82.12 100 MET A CA 1
ATOM 780 C C . MET A 1 100 ? 19.013 13.995 -38.682 1.00 82.12 100 MET A C 1
ATOM 782 O O . MET A 1 100 ? 19.136 13.780 -39.886 1.00 82.12 100 MET A O 1
ATOM 786 N N . GLU A 1 101 ? 20.064 14.077 -37.866 1.00 81.19 101 GLU A N 1
ATOM 787 C CA . GLU A 1 101 ? 21.466 13.952 -38.286 1.00 81.19 101 GLU A CA 1
ATOM 788 C C . GLU A 1 101 ? 21.928 12.485 -38.311 1.00 81.19 101 GLU A C 1
ATOM 790 O O . GLU A 1 101 ? 22.962 12.145 -38.894 1.00 81.19 101 GLU A O 1
ATOM 795 N N . VAL A 1 102 ? 21.143 11.584 -37.713 1.00 83.56 102 VAL A N 1
ATOM 796 C CA . VAL A 1 102 ? 21.450 10.157 -37.633 1.00 83.56 102 VAL A CA 1
ATOM 797 C C . VAL A 1 102 ? 20.755 9.409 -38.768 1.00 83.56 102 VAL A C 1
ATOM 799 O O . VAL A 1 102 ? 19.534 9.251 -38.790 1.00 83.56 102 VAL A O 1
ATOM 802 N N . ARG A 1 103 ? 21.546 8.879 -39.707 1.00 83.44 103 ARG A N 1
ATOM 803 C CA . ARG A 1 103 ? 21.062 7.932 -40.722 1.00 83.44 103 ARG A CA 1
ATOM 804 C C . ARG A 1 103 ? 21.334 6.506 -40.265 1.00 83.44 103 ARG A C 1
ATOM 806 O O . ARG A 1 103 ? 22.487 6.159 -40.020 1.00 83.44 103 ARG A O 1
ATOM 813 N N . LYS A 1 104 ? 20.286 5.675 -40.200 1.00 82.19 104 LYS A N 1
ATOM 814 C CA . LYS A 1 104 ? 20.372 4.264 -39.774 1.00 82.19 104 LYS A CA 1
ATOM 815 C C . LYS A 1 104 ? 21.438 3.477 -40.547 1.00 82.19 104 LYS A C 1
ATOM 817 O O . LYS A 1 104 ? 22.148 2.675 -39.958 1.00 82.19 104 LYS A O 1
ATOM 822 N N . GLU A 1 105 ? 21.557 3.743 -41.845 1.00 81.00 105 GLU A N 1
ATOM 823 C CA . GLU A 1 105 ? 22.504 3.103 -42.771 1.00 81.00 105 GLU A CA 1
ATOM 824 C C . GLU A 1 105 ? 23.975 3.395 -42.444 1.00 81.00 105 GLU A C 1
ATOM 826 O O . GLU A 1 105 ? 24.858 2.651 -42.852 1.00 81.00 105 GLU A O 1
ATOM 831 N N . HIS A 1 106 ? 24.248 4.466 -41.694 1.00 82.94 106 HIS A N 1
ATOM 832 C CA . HIS A 1 106 ? 25.600 4.882 -41.320 1.00 82.94 106 HIS A CA 1
ATOM 833 C C . HIS A 1 106 ? 25.993 4.426 -39.907 1.00 82.94 106 HIS A C 1
ATOM 835 O O . HIS A 1 106 ? 27.011 4.877 -39.381 1.00 82.94 106 HIS A O 1
ATOM 841 N N . LEU A 1 107 ? 25.176 3.583 -39.264 1.00 86.44 107 LEU A N 1
ATOM 842 C CA . LEU A 1 107 ? 25.451 3.081 -37.922 1.00 86.44 107 LEU A CA 1
ATOM 843 C C . LEU A 1 107 ? 26.288 1.795 -37.987 1.00 86.44 107 LEU A C 1
ATOM 845 O O . LEU A 1 107 ? 25.893 0.846 -38.662 1.00 86.44 107 LEU A O 1
ATOM 849 N N . PRO A 1 108 ? 27.417 1.730 -37.262 1.00 76.88 108 PRO A N 1
ATOM 850 C CA . PRO A 1 108 ? 28.386 0.643 -37.403 1.00 76.88 108 PRO A CA 1
ATOM 851 C C . PRO A 1 108 ? 27.979 -0.651 -36.688 1.00 76.88 108 PRO A C 1
ATOM 853 O O . PRO A 1 108 ? 28.597 -1.689 -36.909 1.00 76.88 108 PRO A O 1
ATOM 856 N N . SER A 1 109 ? 26.947 -0.625 -35.836 1.00 88.81 109 SER A N 1
ATOM 857 C CA . SER A 1 109 ? 26.472 -1.813 -35.122 1.00 88.81 109 SER A CA 1
ATOM 858 C C . SER A 1 109 ? 24.957 -1.991 -35.196 1.00 88.81 109 SER A C 1
ATOM 860 O O . SER A 1 109 ? 24.177 -1.034 -35.190 1.00 88.81 109 SER A O 1
ATOM 862 N N . SER A 1 110 ? 24.526 -3.255 -35.196 1.00 89.12 110 SER A N 1
ATOM 863 C CA . SER A 1 110 ? 23.110 -3.627 -35.126 1.00 89.12 110 SER A CA 1
ATOM 864 C C . SER A 1 110 ? 22.451 -3.154 -33.823 1.00 89.12 110 SER A C 1
ATOM 866 O O . SER A 1 110 ? 21.274 -2.798 -33.825 1.00 89.12 110 SER A O 1
ATOM 868 N N . THR A 1 111 ? 23.209 -3.077 -32.724 1.00 91.56 111 THR A N 1
ATOM 869 C CA . THR A 1 111 ? 22.759 -2.496 -31.452 1.00 91.56 111 THR A CA 1
ATOM 870 C C . THR A 1 111 ? 22.485 -0.997 -31.586 1.00 91.56 111 THR A C 1
ATOM 872 O O . THR A 1 111 ? 21.425 -0.545 -31.161 1.00 91.56 111 THR A O 1
ATOM 875 N N . ALA A 1 112 ? 23.379 -0.228 -32.220 1.00 91.06 112 ALA A N 1
ATOM 876 C CA . ALA A 1 112 ? 23.152 1.196 -32.475 1.00 91.06 112 ALA A CA 1
ATOM 877 C C . ALA A 1 112 ? 21.928 1.415 -33.382 1.00 91.06 112 ALA A C 1
ATOM 879 O O . ALA A 1 112 ? 21.110 2.296 -33.123 1.00 91.06 112 ALA A O 1
ATOM 880 N N . ALA A 1 113 ? 21.739 0.563 -34.395 1.00 91.25 113 ALA A N 1
ATOM 881 C CA . ALA A 1 113 ? 20.550 0.596 -35.246 1.00 91.25 113 ALA A CA 1
ATOM 882 C C . ALA A 1 113 ? 19.246 0.306 -34.473 1.00 91.25 113 ALA A C 1
ATOM 884 O O . ALA A 1 113 ? 18.222 0.926 -34.753 1.00 91.25 113 ALA A O 1
ATOM 885 N N . ARG A 1 114 ? 19.272 -0.592 -33.479 1.00 91.38 114 ARG A N 1
ATOM 886 C CA . ARG A 1 114 ? 18.126 -0.853 -32.586 1.00 91.38 114 ARG A CA 1
ATOM 887 C C . ARG A 1 114 ? 17.857 0.303 -31.625 1.00 91.38 114 ARG A C 1
ATOM 889 O O . ARG A 1 114 ? 16.696 0.615 -31.382 1.00 91.38 114 ARG A O 1
ATOM 896 N N . TRP A 1 115 ? 18.899 0.959 -31.115 1.00 94.06 115 TRP A N 1
ATOM 897 C CA . TRP A 1 115 ? 18.741 2.195 -30.345 1.00 94.06 115 TRP A CA 1
ATOM 898 C C . TRP A 1 115 ? 18.109 3.299 -31.188 1.00 94.06 115 TRP A C 1
ATOM 900 O O . TRP A 1 115 ? 17.170 3.929 -30.725 1.00 94.06 115 TRP A O 1
ATOM 910 N N . TYR A 1 116 ? 18.520 3.462 -32.448 1.00 93.62 116 TYR A N 1
ATOM 911 C CA . TYR A 1 116 ? 17.878 4.395 -33.378 1.00 93.62 116 TYR A CA 1
ATOM 912 C C . TYR A 1 116 ? 16.379 4.100 -33.578 1.00 93.62 116 TYR A C 1
ATOM 914 O O . TYR A 1 116 ? 15.557 5.017 -33.586 1.00 93.62 116 TYR A O 1
ATOM 922 N N . GLU A 1 117 ? 16.001 2.825 -33.708 1.00 92.62 117 GLU A N 1
ATOM 923 C CA . GLU A 1 117 ? 14.590 2.418 -33.782 1.00 92.62 117 GLU A CA 1
ATOM 924 C C . GLU A 1 117 ? 13.822 2.730 -32.493 1.00 92.62 117 GLU A C 1
ATOM 926 O O . GLU A 1 117 ? 12.708 3.252 -32.570 1.00 92.62 117 GLU A O 1
ATOM 931 N N . ALA A 1 118 ? 14.424 2.480 -31.325 1.00 92.69 118 ALA A N 1
ATOM 932 C CA . ALA A 1 118 ? 13.854 2.854 -30.034 1.00 92.69 118 ALA A CA 1
ATOM 933 C C . ALA A 1 118 ? 13.662 4.377 -29.930 1.00 92.69 118 ALA A C 1
ATOM 935 O O . ALA A 1 118 ? 12.569 4.828 -29.600 1.00 92.69 118 ALA A O 1
ATOM 936 N N . THR A 1 119 ? 14.665 5.177 -30.308 1.00 93.31 119 THR A N 1
ATOM 937 C CA . THR A 1 119 ? 14.566 6.644 -30.337 1.00 93.31 119 THR A CA 1
ATOM 938 C C . THR A 1 119 ? 13.409 7.101 -31.216 1.00 93.31 119 THR A C 1
ATOM 940 O O . THR A 1 119 ? 12.561 7.875 -30.780 1.00 93.31 119 THR A O 1
ATOM 943 N N . ARG A 1 120 ? 13.317 6.571 -32.442 1.00 93.19 120 ARG A N 1
ATOM 944 C CA . ARG A 1 120 ? 12.233 6.905 -33.371 1.00 93.19 120 ARG A CA 1
ATOM 945 C C . ARG A 1 120 ? 10.864 6.528 -32.801 1.00 93.19 120 ARG A C 1
ATOM 947 O O . ARG A 1 120 ? 9.932 7.324 -32.902 1.00 93.19 120 ARG A O 1
ATOM 954 N N . ALA A 1 121 ? 10.731 5.341 -32.208 1.00 92.19 121 ALA A N 1
ATOM 955 C CA . ALA A 1 121 ? 9.485 4.900 -31.586 1.00 92.19 121 ALA A CA 1
ATOM 956 C C . ALA A 1 121 ? 9.092 5.797 -30.402 1.00 92.19 121 ALA A C 1
ATOM 958 O O . ALA A 1 121 ? 7.930 6.185 -30.314 1.00 92.19 121 ALA A O 1
ATOM 959 N N . ALA A 1 122 ? 10.048 6.190 -29.553 1.00 92.00 122 ALA A N 1
ATOM 960 C CA . ALA A 1 122 ? 9.815 7.084 -28.421 1.00 92.00 122 ALA A CA 1
ATOM 961 C C . ALA A 1 122 ? 9.367 8.483 -28.864 1.00 92.00 122 ALA A C 1
ATOM 963 O O . ALA A 1 122 ? 8.353 8.982 -28.378 1.00 92.00 122 ALA A O 1
ATOM 964 N N . THR A 1 123 ? 10.055 9.087 -29.837 1.00 91.06 123 THR A N 1
ATOM 965 C CA . THR A 1 123 ? 9.695 10.412 -30.362 1.00 91.06 123 THR A CA 1
ATOM 966 C C . THR A 1 123 ? 8.305 10.411 -31.004 1.00 91.06 123 THR A C 1
ATOM 968 O O . THR A 1 123 ? 7.515 11.329 -30.772 1.00 91.06 123 THR A O 1
ATOM 971 N N . ILE A 1 124 ? 7.970 9.372 -31.779 1.00 91.19 124 ILE A N 1
ATOM 972 C CA . ILE A 1 124 ? 6.646 9.250 -32.402 1.00 91.19 124 ILE A CA 1
ATOM 973 C C . ILE A 1 124 ? 5.568 8.994 -31.339 1.00 91.19 124 ILE A C 1
ATOM 975 O O . ILE A 1 124 ? 4.542 9.673 -31.349 1.00 91.19 124 ILE A O 1
ATOM 979 N N . ALA A 1 125 ? 5.800 8.077 -30.393 1.00 89.50 125 ALA A N 1
ATOM 980 C CA . ALA A 1 125 ? 4.876 7.819 -29.287 1.00 89.50 125 ALA A CA 1
ATOM 981 C C . ALA A 1 125 ? 4.583 9.100 -28.499 1.00 89.50 125 ALA A C 1
ATOM 983 O O . ALA A 1 125 ? 3.425 9.381 -28.205 1.00 89.50 125 ALA A O 1
ATOM 984 N N . ARG A 1 126 ? 5.607 9.916 -28.230 1.00 91.06 126 ARG A N 1
ATOM 985 C CA . ARG A 1 126 ? 5.464 11.197 -27.532 1.00 91.06 126 ARG A CA 1
ATOM 986 C C . ARG A 1 126 ? 4.562 12.166 -28.287 1.00 91.06 126 ARG A C 1
ATOM 988 O O . ARG A 1 126 ? 3.628 12.710 -27.710 1.00 91.06 126 ARG A O 1
ATOM 995 N N . HIS A 1 127 ? 4.791 12.325 -29.591 1.00 89.12 127 HIS A N 1
ATOM 996 C CA . HIS A 1 127 ? 3.947 13.169 -30.436 1.00 89.12 127 HIS A CA 1
ATOM 997 C C . HIS A 1 127 ? 2.475 12.719 -30.416 1.00 89.12 127 HIS A C 1
ATOM 999 O O . HIS A 1 127 ? 1.574 13.542 -30.244 1.00 89.12 127 HIS A O 1
ATOM 1005 N N . HIS A 1 128 ? 2.234 11.408 -30.519 1.00 88.38 128 HIS A N 1
ATOM 1006 C CA . HIS A 1 128 ? 0.886 10.846 -30.433 1.00 88.38 128 HIS A CA 1
ATOM 1007 C C . HIS A 1 128 ? 0.258 11.042 -29.053 1.00 88.38 128 HIS A C 1
ATOM 1009 O O . HIS A 1 128 ? -0.903 11.440 -28.978 1.00 88.38 128 HIS A O 1
ATOM 1015 N N . LEU A 1 129 ? 1.017 10.846 -27.972 1.00 86.12 129 LEU A N 1
ATOM 1016 C CA . LEU A 1 129 ? 0.548 11.079 -26.607 1.00 86.12 129 LEU A CA 1
ATOM 1017 C C . LEU A 1 129 ? 0.042 12.511 -26.428 1.00 86.12 129 LEU A C 1
ATOM 1019 O O . LEU A 1 129 ? -1.038 12.698 -25.881 1.00 86.12 129 LEU A O 1
ATOM 1023 N N . THR A 1 130 ? 0.772 13.513 -26.928 1.00 83.94 130 THR A N 1
ATOM 1024 C CA . THR A 1 130 ? 0.333 14.915 -26.853 1.00 83.94 130 THR A CA 1
ATOM 1025 C C . THR A 1 130 ? -0.998 15.128 -27.578 1.00 83.94 130 THR A C 1
ATOM 1027 O O . THR A 1 130 ? -1.881 15.804 -27.056 1.00 83.94 130 THR A O 1
ATOM 1030 N N . SER A 1 131 ? -1.164 14.532 -28.765 1.00 81.56 131 SER A N 1
ATOM 1031 C CA . SER A 1 131 ? -2.403 14.650 -29.549 1.00 81.56 131 SER A CA 1
ATOM 1032 C C . SER A 1 131 ? -3.589 13.889 -28.940 1.00 81.56 131 SER A C 1
ATOM 1034 O O . SER A 1 131 ? -4.732 14.324 -29.056 1.00 81.56 131 SER A O 1
ATOM 1036 N N . GLU A 1 132 ? -3.319 12.773 -28.259 1.00 82.56 132 GLU A N 1
ATOM 1037 C CA . GLU A 1 132 ? -4.320 11.872 -27.685 1.00 82.56 132 GLU A CA 1
ATOM 1038 C C . GLU A 1 132 ? -4.544 12.104 -26.182 1.00 82.56 132 GLU A C 1
ATOM 1040 O O . GLU A 1 132 ? -5.401 11.452 -25.589 1.00 82.56 132 GLU A O 1
ATOM 1045 N N . ALA A 1 133 ? -3.822 13.033 -25.546 1.00 76.31 133 ALA A N 1
ATOM 1046 C CA . ALA A 1 133 ? -3.892 13.290 -24.106 1.00 76.31 133 ALA A CA 1
ATOM 1047 C C . ALA A 1 133 ? -5.332 13.421 -23.554 1.00 76.31 133 ALA A C 1
ATOM 1049 O O . ALA A 1 133 ? -5.611 12.835 -22.504 1.00 76.31 133 ALA A O 1
ATOM 1050 N N . PRO A 1 134 ? -6.292 14.077 -24.249 1.00 74.06 134 PRO A N 1
ATOM 1051 C CA . PRO A 1 134 ? -7.683 14.130 -23.795 1.00 74.06 134 PRO A CA 1
ATOM 1052 C C . PRO A 1 134 ? -8.372 12.757 -23.712 1.00 74.06 134 PRO A C 1
ATOM 1054 O O . PRO A 1 134 ? -9.211 12.551 -22.837 1.00 74.06 134 PRO A O 1
ATOM 1057 N N . ALA A 1 135 ? -8.012 11.802 -24.578 1.00 68.38 135 ALA A N 1
ATOM 1058 C CA . ALA A 1 135 ? -8.576 10.448 -24.582 1.00 68.38 135 ALA A CA 1
ATOM 1059 C C . ALA A 1 135 ? -8.122 9.624 -23.364 1.00 68.38 135 ALA A C 1
ATOM 1061 O O . ALA A 1 135 ? -8.828 8.719 -22.915 1.00 68.38 135 ALA A O 1
ATOM 1062 N N . TYR A 1 136 ? -6.975 9.979 -22.781 1.00 64.94 136 TYR A N 1
ATOM 1063 C CA . TYR A 1 136 ? -6.445 9.348 -21.577 1.00 64.94 136 TYR A CA 1
ATOM 1064 C C . TYR A 1 136 ? -6.879 10.045 -20.287 1.00 64.94 136 TYR A C 1
ATOM 1066 O O . TYR A 1 136 ? -6.491 9.600 -19.218 1.00 64.94 136 TYR A O 1
ATOM 1074 N N . ALA A 1 137 ? -7.724 11.081 -20.339 1.00 56.41 137 ALA A N 1
ATOM 1075 C CA . ALA A 1 137 ? -8.097 11.874 -19.170 1.00 56.41 137 ALA A CA 1
ATOM 1076 C C . ALA A 1 137 ? -9.053 11.174 -18.177 1.00 56.41 137 ALA A C 1
ATOM 1078 O O . ALA A 1 137 ? -9.394 11.796 -17.179 1.00 56.41 137 ALA A O 1
ATOM 1079 N N . ASN A 1 138 ? -9.447 9.905 -18.354 1.00 54.03 138 ASN A N 1
ATOM 1080 C CA . ASN A 1 138 ? -10.382 9.187 -17.458 1.00 54.03 138 ASN A CA 1
ATOM 1081 C C . ASN A 1 138 ? -9.945 7.725 -17.186 1.00 54.03 138 ASN A C 1
ATOM 1083 O O . ASN A 1 138 ? -8.826 7.492 -16.738 1.00 54.03 138 ASN A O 1
ATOM 1087 N N . ASN A 1 139 ? -10.791 6.726 -17.473 1.00 50.34 139 ASN A N 1
ATOM 1088 C CA . ASN A 1 139 ? -10.557 5.299 -17.178 1.00 50.34 139 ASN A CA 1
ATOM 1089 C C . ASN A 1 139 ? -9.266 4.725 -17.796 1.00 50.34 139 ASN A C 1
ATOM 1091 O O . ASN A 1 139 ? -8.780 3.684 -17.368 1.00 50.34 139 ASN A O 1
ATOM 1095 N N . HIS A 1 140 ? -8.684 5.414 -18.780 1.00 59.91 140 HIS A N 1
ATOM 1096 C CA . HIS A 1 140 ? -7.474 4.988 -19.477 1.00 59.91 140 HIS A CA 1
ATOM 1097 C C . HIS A 1 140 ? -6.174 5.577 -18.899 1.00 59.91 140 HIS A C 1
ATOM 1099 O O . HIS A 1 140 ? -5.100 5.207 -19.370 1.00 59.91 140 HIS A O 1
ATOM 1105 N N . ARG A 1 141 ? -6.216 6.417 -17.851 1.00 67.88 141 ARG A N 1
ATOM 1106 C CA . ARG A 1 141 ? -5.004 6.944 -17.176 1.00 67.88 141 ARG A CA 1
ATOM 1107 C C . ARG A 1 141 ? -4.076 5.827 -16.695 1.00 67.88 141 ARG A C 1
ATOM 1109 O O . ARG A 1 141 ? -2.861 5.915 -16.833 1.00 67.88 141 ARG A O 1
ATOM 1116 N N . TRP A 1 142 ? -4.652 4.738 -16.192 1.00 69.31 142 TRP A N 1
ATOM 1117 C CA . TRP A 1 142 ? -3.912 3.593 -15.653 1.00 69.31 142 TRP A CA 1
ATOM 1118 C C . TRP A 1 142 ? -3.116 2.833 -16.692 1.00 69.31 142 TRP A C 1
ATOM 1120 O O . TRP A 1 142 ? -2.058 2.291 -16.390 1.00 69.31 142 TRP A O 1
ATOM 1130 N N . SER A 1 143 ? -3.589 2.855 -17.931 1.00 71.75 143 SER A N 1
ATOM 1131 C CA . SER A 1 143 ? -2.863 2.248 -19.029 1.00 71.75 143 SER A CA 1
ATOM 1132 C C . SER A 1 143 ? -1.538 2.992 -19.280 1.00 71.75 143 SER A C 1
ATOM 1134 O O . SER A 1 143 ? -0.529 2.359 -19.579 1.00 71.75 143 SER A O 1
ATOM 1136 N N . LEU A 1 144 ? -1.489 4.320 -19.088 1.00 78.69 144 LEU A N 1
ATOM 1137 C CA . LEU A 1 144 ? -0.242 5.096 -19.165 1.00 78.69 144 LEU A CA 1
ATOM 1138 C C . LEU A 1 144 ? 0.698 4.746 -18.003 1.00 78.69 144 LEU A C 1
ATOM 1140 O O . LEU A 1 144 ? 1.889 4.543 -18.216 1.00 78.69 144 LEU A O 1
ATOM 1144 N N . VAL A 1 145 ? 0.162 4.607 -16.784 1.00 80.94 145 VAL A N 1
ATOM 1145 C CA . VAL A 1 145 ? 0.942 4.173 -15.608 1.00 80.94 145 VAL A CA 1
ATOM 1146 C C . VAL A 1 145 ? 1.537 2.779 -15.826 1.00 80.94 145 VAL A C 1
ATOM 1148 O O . VAL A 1 145 ? 2.704 2.563 -15.507 1.00 80.94 145 VAL A O 1
ATOM 1151 N N . ALA A 1 146 ? 0.768 1.846 -16.394 1.00 77.75 146 ALA A N 1
ATOM 1152 C CA . ALA A 1 146 ? 1.231 0.496 -16.710 1.00 77.75 146 ALA A CA 1
ATOM 1153 C C . ALA A 1 146 ? 2.393 0.508 -17.715 1.00 77.75 146 ALA A C 1
ATOM 1155 O O . ALA A 1 146 ? 3.389 -0.180 -17.496 1.00 77.75 146 ALA A O 1
ATOM 1156 N N . ASP A 1 147 ? 2.294 1.320 -18.771 1.00 83.69 147 ASP A N 1
ATOM 1157 C CA . ASP A 1 147 ? 3.347 1.448 -19.783 1.00 83.69 147 ASP A CA 1
ATOM 1158 C C . ASP A 1 147 ? 4.638 1.996 -19.168 1.00 83.69 147 ASP A C 1
ATOM 1160 O O . ASP A 1 147 ? 5.721 1.443 -19.371 1.00 83.69 147 ASP A O 1
ATOM 1164 N N . VAL A 1 148 ? 4.522 3.052 -18.358 1.00 89.75 148 VAL A N 1
ATOM 1165 C CA . VAL A 1 148 ? 5.656 3.650 -17.646 1.00 89.75 148 VAL A CA 1
ATOM 1166 C C . VAL A 1 148 ? 6.291 2.637 -16.693 1.00 89.75 148 VAL A C 1
ATOM 1168 O O . VAL A 1 148 ? 7.506 2.443 -16.713 1.00 89.75 148 VAL A O 1
ATOM 1171 N N . ALA A 1 149 ? 5.482 1.941 -15.894 1.00 84.31 149 ALA A N 1
ATOM 1172 C CA . ALA A 1 149 ? 5.958 0.951 -14.935 1.00 84.31 149 ALA A CA 1
ATOM 1173 C C . ALA A 1 149 ? 6.595 -0.283 -15.608 1.00 84.31 149 ALA A C 1
ATOM 1175 O O . ALA A 1 149 ? 7.459 -0.929 -15.017 1.00 84.31 149 ALA A O 1
ATOM 1176 N N . ALA A 1 150 ? 6.208 -0.601 -16.847 1.00 83.25 150 ALA A N 1
ATOM 1177 C CA . ALA A 1 150 ? 6.832 -1.654 -17.641 1.00 83.25 150 ALA A CA 1
ATOM 1178 C C . ALA A 1 150 ? 8.170 -1.212 -18.262 1.00 83.25 150 ALA A C 1
ATOM 1180 O O . ALA A 1 150 ? 9.129 -1.984 -18.256 1.00 83.25 150 ALA A O 1
ATOM 1181 N N . MET A 1 151 ? 8.259 0.020 -18.774 1.00 90.62 151 MET A N 1
ATOM 1182 C CA . MET A 1 151 ? 9.473 0.543 -19.418 1.00 90.62 151 MET A CA 1
ATOM 1183 C C . MET A 1 151 ? 10.571 0.907 -18.415 1.00 90.62 151 MET A C 1
ATOM 1185 O O . MET A 1 151 ? 11.741 0.611 -18.656 1.00 90.62 151 MET A O 1
ATOM 1189 N N . ALA A 1 152 ? 10.205 1.505 -17.281 1.00 90.81 152 ALA A N 1
ATOM 1190 C CA . ALA A 1 152 ? 11.125 1.995 -16.259 1.00 90.81 152 ALA A CA 1
ATOM 1191 C C . ALA A 1 152 ? 12.217 0.975 -15.847 1.00 90.81 152 ALA A C 1
ATOM 1193 O O . ALA A 1 152 ? 13.398 1.271 -16.030 1.00 90.81 152 ALA A O 1
ATOM 1194 N N . PRO A 1 153 ? 11.907 -0.252 -15.380 1.00 87.44 153 PRO A N 1
ATOM 1195 C CA . PRO A 1 153 ? 12.946 -1.201 -14.972 1.00 87.44 153 PRO A CA 1
ATOM 1196 C C . PRO A 1 153 ? 13.869 -1.616 -16.129 1.00 87.44 153 PRO A C 1
ATOM 1198 O O . PRO A 1 153 ? 15.053 -1.857 -15.903 1.00 87.44 153 PRO A O 1
ATOM 1201 N N . VAL A 1 154 ? 13.356 -1.658 -17.364 1.00 90.50 154 VAL A N 1
ATOM 1202 C CA . VAL A 1 154 ? 14.150 -1.983 -18.559 1.00 90.50 154 VAL A CA 1
ATOM 1203 C C . VAL A 1 154 ? 15.136 -0.860 -18.877 1.00 90.50 154 VAL A C 1
ATOM 1205 O O . VAL A 1 154 ? 16.290 -1.142 -19.186 1.00 90.50 154 VAL A O 1
ATOM 1208 N N . VAL A 1 155 ? 14.713 0.403 -18.759 1.00 92.50 155 VAL A N 1
ATOM 1209 C CA . VAL A 1 155 ? 15.594 1.571 -18.928 1.00 92.50 155 VAL A CA 1
ATOM 1210 C C . VAL A 1 155 ? 16.706 1.565 -17.879 1.00 92.50 155 VAL A C 1
ATOM 1212 O O . VAL A 1 155 ? 17.864 1.730 -18.244 1.00 92.50 155 VAL A O 1
ATOM 1215 N N . GLN A 1 156 ? 16.395 1.285 -16.608 1.00 89.81 156 GLN A N 1
ATOM 1216 C CA . GLN A 1 156 ? 17.425 1.202 -15.562 1.00 89.81 156 GLN A CA 1
ATOM 1217 C C . GLN A 1 156 ? 18.442 0.081 -15.829 1.00 89.81 156 GLN A C 1
ATOM 1219 O O . GLN A 1 156 ? 19.644 0.263 -15.643 1.00 89.81 156 GLN A O 1
ATOM 1224 N N . ASP A 1 157 ? 17.980 -1.085 -16.290 1.00 90.69 157 ASP A N 1
ATOM 1225 C CA . ASP A 1 157 ? 18.877 -2.189 -16.644 1.00 90.69 157 ASP A CA 1
ATOM 1226 C C . ASP A 1 157 ? 19.730 -1.861 -17.889 1.00 90.69 157 ASP A C 1
ATOM 1228 O O . ASP A 1 157 ? 20.888 -2.280 -17.968 1.00 90.69 157 ASP A O 1
ATOM 1232 N N . LEU A 1 158 ? 19.204 -1.084 -18.843 1.00 92.44 158 LEU A N 1
ATOM 1233 C CA . LEU A 1 158 ? 19.962 -0.572 -19.991 1.00 92.44 158 LEU A CA 1
ATOM 1234 C C . LEU A 1 158 ? 20.989 0.489 -19.583 1.00 92.44 158 LEU A C 1
ATOM 1236 O O . LEU A 1 158 ? 22.100 0.463 -20.108 1.00 92.44 158 LEU A O 1
ATOM 1240 N N . ASP A 1 159 ? 20.678 1.352 -18.618 1.00 93.06 159 ASP A N 1
ATOM 1241 C CA . ASP A 1 159 ? 21.603 2.369 -18.108 1.00 93.06 159 ASP A CA 1
ATOM 1242 C C . ASP A 1 159 ? 22.868 1.748 -17.510 1.00 93.06 159 ASP A C 1
ATOM 1244 O O . ASP A 1 159 ? 23.970 2.233 -17.762 1.00 93.06 159 ASP A O 1
ATOM 1248 N N . ARG A 1 160 ? 22.753 0.594 -16.840 1.00 90.81 160 ARG A N 1
ATOM 1249 C CA . ARG A 1 160 ? 23.919 -0.197 -16.403 1.00 90.81 160 ARG A CA 1
ATOM 1250 C C . ARG A 1 160 ? 24.795 -0.644 -17.567 1.00 90.81 160 ARG A C 1
ATOM 1252 O O . ARG A 1 160 ? 26.016 -0.690 -17.446 1.00 90.81 160 ARG A O 1
ATOM 1259 N N . GLN A 1 161 ? 24.189 -1.007 -18.697 1.00 93.38 161 GLN A N 1
ATOM 1260 C CA . GLN A 1 161 ? 24.943 -1.402 -19.886 1.00 93.38 161 GLN A CA 1
ATOM 1261 C C . GLN A 1 161 ? 25.613 -0.196 -20.547 1.00 93.38 161 GLN A C 1
ATOM 1263 O O . GLN A 1 161 ? 26.773 -0.289 -20.944 1.00 93.38 161 GLN A O 1
ATOM 1268 N N . LEU A 1 162 ? 24.902 0.930 -20.631 1.00 93.88 162 LEU A N 1
ATOM 1269 C CA . LEU A 1 162 ? 25.435 2.180 -21.164 1.00 93.88 162 LEU A CA 1
ATOM 1270 C C . LEU A 1 162 ? 26.555 2.734 -20.288 1.00 93.88 162 LEU A C 1
ATOM 1272 O O . LEU A 1 162 ? 27.524 3.249 -20.829 1.00 93.88 162 LEU A O 1
ATOM 1276 N N . LEU A 1 163 ? 26.485 2.558 -18.966 1.00 93.69 163 LEU A N 1
ATOM 1277 C CA . LEU A 1 163 ? 27.557 2.929 -18.043 1.00 93.69 163 LEU A CA 1
ATOM 1278 C C . LEU A 1 163 ? 28.862 2.195 -18.375 1.00 93.69 163 LEU A C 1
ATOM 1280 O O . LEU A 1 163 ? 29.927 2.807 -18.389 1.00 93.69 163 LEU A O 1
ATOM 1284 N N . VAL A 1 164 ? 28.788 0.898 -18.693 1.00 93.50 164 VAL A N 1
ATOM 1285 C CA . VAL A 1 164 ? 29.963 0.111 -19.109 1.00 93.50 164 VAL A CA 1
ATOM 1286 C C . VAL A 1 164 ? 30.563 0.655 -20.408 1.00 93.50 164 VAL A C 1
ATOM 1288 O O . VAL A 1 164 ? 31.782 0.789 -20.504 1.00 93.50 164 VAL A O 1
ATOM 1291 N N . ALA A 1 165 ? 29.728 0.999 -21.392 1.00 92.75 165 ALA A N 1
ATOM 1292 C CA . ALA A 1 165 ? 30.201 1.596 -22.639 1.00 92.75 165 ALA A CA 1
ATOM 1293 C C . ALA A 1 165 ? 30.795 2.999 -22.413 1.00 92.75 165 ALA A C 1
ATOM 1295 O O . ALA A 1 165 ? 31.880 3.285 -22.914 1.00 92.75 165 ALA A O 1
ATOM 1296 N N . ALA A 1 166 ? 30.131 3.838 -21.614 1.00 92.12 166 ALA A N 1
ATOM 1297 C CA . ALA A 1 166 ? 30.566 5.193 -21.289 1.00 92.12 166 ALA A CA 1
ATOM 1298 C C . ALA A 1 166 ? 31.928 5.202 -20.591 1.00 92.12 166 ALA A C 1
ATOM 1300 O O . ALA A 1 166 ? 32.806 5.920 -21.038 1.00 92.12 166 ALA A O 1
ATOM 1301 N N . ARG A 1 167 ? 32.168 4.337 -19.596 1.00 93.94 167 ARG A N 1
ATOM 1302 C CA . ARG A 1 167 ? 33.486 4.217 -18.935 1.00 93.94 167 ARG A CA 1
ATOM 1303 C C . ARG A 1 167 ? 34.622 3.790 -19.863 1.00 93.94 167 ARG A C 1
ATOM 1305 O O . ARG A 1 167 ? 35.786 4.052 -19.585 1.00 93.94 167 ARG A O 1
ATOM 1312 N N . ARG A 1 168 ? 34.302 3.066 -20.938 1.00 93.75 168 ARG A N 1
ATOM 1313 C CA . ARG A 1 168 ? 35.294 2.619 -21.923 1.00 93.75 168 ARG A CA 1
ATOM 1314 C C . ARG A 1 168 ? 35.667 3.731 -22.902 1.00 93.75 168 ARG A C 1
ATOM 1316 O O . ARG A 1 168 ? 36.792 3.746 -23.390 1.00 93.75 168 ARG A O 1
ATOM 1323 N N . ILE A 1 169 ? 34.708 4.588 -23.244 1.00 92.12 169 ILE A N 1
ATOM 1324 C CA . ILE A 1 169 ? 34.854 5.611 -24.288 1.00 92.12 169 ILE A CA 1
ATOM 1325 C C . ILE A 1 169 ? 35.225 6.970 -23.682 1.00 92.12 169 ILE A C 1
ATOM 1327 O O . ILE A 1 169 ? 36.059 7.689 -24.226 1.00 92.12 169 ILE A O 1
ATOM 1331 N N . HIS A 1 170 ? 34.615 7.318 -22.553 1.00 90.06 170 HIS A N 1
ATOM 1332 C CA . HIS A 1 170 ? 34.779 8.569 -21.819 1.00 90.06 170 HIS A CA 1
ATOM 1333 C C . HIS A 1 170 ? 35.447 8.296 -20.463 1.00 90.06 170 HIS A C 1
ATOM 1335 O O . HIS A 1 170 ? 35.457 7.167 -19.975 1.00 90.06 170 HIS A O 1
ATOM 1341 N N . SER A 1 171 ? 36.002 9.329 -19.825 1.00 86.44 171 SER A N 1
ATOM 1342 C CA . SER A 1 171 ? 36.549 9.203 -18.468 1.00 86.44 171 SER A CA 1
ATOM 1343 C C . SER A 1 171 ? 35.446 8.983 -17.421 1.00 86.44 171 SER A C 1
ATOM 1345 O O . SER A 1 171 ? 34.277 9.338 -17.632 1.00 86.44 171 SER A O 1
ATOM 1347 N N . ASP A 1 172 ? 35.827 8.436 -16.261 1.00 86.06 172 ASP A N 1
ATOM 1348 C CA . ASP A 1 172 ? 34.923 8.260 -15.114 1.00 86.06 172 ASP A CA 1
ATOM 1349 C C . ASP A 1 172 ? 34.323 9.592 -14.628 1.00 86.06 172 ASP A C 1
ATOM 1351 O O . ASP A 1 172 ? 33.165 9.642 -14.211 1.00 86.06 172 ASP A O 1
ATOM 1355 N N . ASP A 1 173 ? 35.073 10.685 -14.779 1.00 86.00 173 ASP A N 1
ATOM 1356 C CA . ASP A 1 173 ? 34.651 12.035 -14.398 1.00 86.00 173 ASP A CA 1
ATOM 1357 C C . ASP A 1 173 ? 33.760 12.730 -15.438 1.00 86.00 173 ASP A C 1
ATOM 1359 O O . ASP A 1 173 ? 33.317 13.859 -15.218 1.00 86.00 173 ASP A O 1
ATOM 1363 N N . SER A 1 174 ? 33.484 12.096 -16.582 1.00 88.50 174 SER A N 1
ATOM 1364 C CA . SER A 1 174 ? 32.628 12.711 -17.596 1.00 88.50 174 SER A CA 1
ATOM 1365 C C . SER A 1 174 ? 31.185 12.890 -17.080 1.00 88.50 174 SER A C 1
ATOM 1367 O O . SER A 1 174 ? 30.665 12.018 -16.373 1.00 88.50 174 SER A O 1
ATOM 1369 N N . PRO A 1 175 ? 30.480 13.979 -17.457 1.00 86.12 175 PRO A N 1
ATOM 1370 C CA . PRO A 1 175 ? 29.092 14.206 -17.039 1.00 86.12 175 PRO A CA 1
ATOM 1371 C C . PRO A 1 175 ? 28.154 13.045 -17.397 1.00 86.12 175 PRO A C 1
ATOM 1373 O O . PRO A 1 175 ? 27.247 12.712 -16.633 1.00 86.12 175 PRO A O 1
ATOM 1376 N N . THR A 1 176 ? 28.401 12.401 -18.541 1.00 88.31 176 THR A N 1
ATOM 1377 C CA . THR A 1 176 ? 27.688 11.208 -19.010 1.00 88.31 176 THR A CA 1
ATOM 1378 C C . THR A 1 176 ? 27.865 10.040 -18.046 1.00 88.31 176 THR A C 1
ATOM 1380 O O . THR A 1 176 ? 26.870 9.473 -17.587 1.00 88.31 176 THR A O 1
ATOM 1383 N N . THR A 1 177 ? 29.110 9.703 -17.693 1.00 89.81 177 THR A N 1
ATOM 1384 C CA . THR A 1 177 ? 29.401 8.612 -16.756 1.00 89.81 177 THR A CA 1
ATOM 1385 C C . THR A 1 177 ? 28.806 8.898 -15.378 1.00 89.81 177 THR A C 1
ATOM 1387 O O . THR A 1 177 ? 28.120 8.039 -14.826 1.00 89.81 177 THR A O 1
ATOM 1390 N N . GLN A 1 178 ? 28.960 10.117 -14.850 1.00 88.88 178 GLN A N 1
ATOM 1391 C CA . GLN A 1 178 ? 28.402 10.497 -13.545 1.00 88.88 178 GLN A CA 1
ATOM 1392 C C . GLN A 1 178 ? 26.869 10.404 -13.498 1.00 88.88 178 GLN A C 1
ATOM 1394 O O . GLN A 1 178 ? 26.297 9.933 -12.512 1.00 88.88 178 GLN A O 1
ATOM 1399 N N . ALA A 1 179 ? 26.181 10.827 -14.559 1.00 86.06 179 ALA A N 1
ATOM 1400 C CA . ALA A 1 179 ? 24.728 10.732 -14.637 1.00 86.06 179 ALA A CA 1
ATOM 1401 C C . ALA A 1 179 ? 24.236 9.277 -14.737 1.00 86.06 179 ALA A C 1
ATOM 1403 O O . ALA A 1 179 ? 23.219 8.938 -14.130 1.00 86.06 179 ALA A O 1
ATOM 1404 N N . LEU A 1 180 ? 24.968 8.410 -15.446 1.00 89.62 180 LEU A N 1
ATOM 1405 C CA . LEU A 1 180 ? 24.663 6.979 -15.521 1.00 89.62 180 LEU A CA 1
ATOM 1406 C C . LEU A 1 180 ? 24.950 6.254 -14.194 1.00 89.62 180 LEU A C 1
ATOM 1408 O O . LEU A 1 180 ? 24.165 5.397 -13.798 1.00 89.62 180 LEU A O 1
ATOM 1412 N N . VAL A 1 181 ? 25.989 6.639 -13.446 1.00 88.44 181 VAL A N 1
ATOM 1413 C CA . VAL A 1 181 ? 26.210 6.140 -12.073 1.00 88.44 181 VAL A CA 1
ATOM 1414 C C . VAL A 1 181 ? 25.017 6.482 -11.175 1.00 88.44 181 VAL A C 1
ATOM 1416 O O . VAL A 1 181 ? 24.426 5.595 -10.567 1.00 88.44 181 VAL A O 1
ATOM 1419 N N . ARG A 1 182 ? 24.573 7.745 -11.182 1.00 84.25 182 ARG A N 1
ATOM 1420 C CA . ARG A 1 182 ? 23.392 8.192 -10.416 1.00 84.25 182 ARG A CA 1
ATOM 1421 C C . ARG A 1 182 ? 22.103 7.471 -10.820 1.00 84.25 182 ARG A C 1
ATOM 1423 O O . ARG A 1 182 ? 21.188 7.328 -10.015 1.00 84.25 182 ARG A O 1
ATOM 1430 N N . SER A 1 183 ? 21.999 7.044 -12.077 1.00 84.00 183 SER A N 1
ATOM 1431 C CA . SER A 1 183 ? 20.829 6.310 -12.568 1.00 84.00 183 SER A CA 1
ATOM 1432 C C . SER A 1 183 ? 20.757 4.872 -12.034 1.00 84.00 183 SER A C 1
ATOM 1434 O O . SER A 1 183 ? 19.654 4.350 -11.848 1.00 84.00 183 SER A O 1
ATOM 1436 N N . ASP A 1 184 ? 21.906 4.258 -11.724 1.00 80.38 184 ASP A N 1
ATOM 1437 C CA . ASP A 1 184 ? 21.985 2.924 -11.116 1.00 80.38 184 ASP A CA 1
ATOM 1438 C C . ASP A 1 184 ? 21.520 2.942 -9.651 1.00 80.38 184 ASP A C 1
ATOM 1440 O O . ASP A 1 184 ? 20.807 2.041 -9.212 1.00 80.38 184 ASP A O 1
ATOM 1444 N N . GLU A 1 185 ? 21.819 4.025 -8.931 1.00 80.06 185 GLU A N 1
ATOM 1445 C CA . GLU A 1 185 ? 21.403 4.257 -7.538 1.00 80.06 185 GLU A CA 1
ATOM 1446 C C . GLU A 1 185 ? 19.906 4.591 -7.389 1.00 80.06 185 GLU A C 1
ATOM 1448 O O . GLU A 1 185 ? 19.368 4.633 -6.281 1.00 80.06 185 GLU A O 1
ATOM 1453 N N . SER A 1 186 ? 19.201 4.823 -8.498 1.00 79.69 186 SER A N 1
ATOM 1454 C CA . SER A 1 186 ? 17.790 5.198 -8.480 1.00 79.69 186 SER A CA 1
ATOM 1455 C C . SER A 1 186 ? 16.878 4.073 -7.955 1.00 79.69 186 SER A C 1
ATOM 1457 O O . SER A 1 186 ? 17.025 2.912 -8.347 1.00 79.69 186 SER A O 1
ATOM 1459 N N . PRO A 1 187 ? 15.826 4.380 -7.169 1.00 77.81 187 PRO A N 1
ATOM 1460 C CA . PRO A 1 187 ? 14.831 3.390 -6.751 1.00 77.81 187 PRO A CA 1
ATOM 1461 C C . PRO A 1 187 ? 13.835 3.011 -7.867 1.00 77.81 187 PRO A C 1
ATOM 1463 O O . PRO A 1 187 ? 12.835 2.348 -7.584 1.00 77.81 187 PRO A O 1
ATOM 1466 N N . MET A 1 188 ? 14.069 3.416 -9.123 1.00 82.44 188 MET A N 1
ATOM 1467 C CA . MET A 1 188 ? 13.110 3.323 -10.231 1.00 82.44 188 MET A CA 1
ATOM 1468 C C . MET A 1 188 ? 12.504 1.922 -10.419 1.00 82.44 188 MET A C 1
ATOM 1470 O O . MET A 1 188 ? 11.285 1.792 -10.508 1.00 82.44 188 MET A O 1
ATOM 1474 N N . ARG A 1 189 ? 13.310 0.856 -10.398 1.00 82.44 189 ARG A N 1
ATOM 1475 C CA . ARG A 1 189 ? 12.820 -0.531 -10.493 1.00 82.44 189 ARG A CA 1
ATOM 1476 C C . ARG A 1 189 ? 11.888 -0.927 -9.346 1.00 82.44 189 ARG A C 1
ATOM 1478 O O . ARG A 1 189 ? 10.912 -1.639 -9.580 1.00 82.44 189 ARG A O 1
ATOM 1485 N N . LEU A 1 190 ? 12.181 -0.483 -8.123 1.00 76.56 190 LEU A N 1
ATOM 1486 C CA . LEU A 1 190 ? 11.359 -0.767 -6.944 1.00 76.56 190 LEU A CA 1
ATOM 1487 C C . LEU A 1 190 ? 9.989 -0.088 -7.076 1.00 76.56 190 LEU A C 1
ATOM 1489 O O . LEU A 1 190 ? 8.963 -0.760 -6.990 1.00 76.56 190 LEU A O 1
ATOM 1493 N N . VAL A 1 191 ? 9.969 1.225 -7.331 1.00 76.94 191 VAL A N 1
ATOM 1494 C CA . VAL A 1 191 ? 8.717 1.999 -7.439 1.00 76.94 191 VAL A CA 1
ATOM 1495 C C . VAL A 1 191 ? 7.882 1.573 -8.647 1.00 76.94 191 VAL A C 1
ATOM 1497 O O . VAL A 1 191 ? 6.659 1.505 -8.553 1.00 76.94 191 VAL A O 1
ATOM 1500 N N . ALA A 1 192 ? 8.528 1.202 -9.757 1.00 80.62 192 ALA A N 1
ATOM 1501 C CA . ALA A 1 192 ? 7.855 0.668 -10.933 1.00 80.62 192 ALA A CA 1
ATOM 1502 C C . ALA A 1 192 ? 7.202 -0.693 -10.654 1.00 80.62 192 ALA A C 1
ATOM 1504 O O . ALA A 1 192 ? 6.099 -0.945 -11.128 1.00 80.62 192 ALA A O 1
ATOM 1505 N N . GLY A 1 193 ? 7.826 -1.553 -9.842 1.00 72.56 193 GLY A N 1
ATOM 1506 C CA . GLY A 1 193 ? 7.225 -2.819 -9.414 1.00 72.56 193 GLY A CA 1
ATOM 1507 C C . GLY A 1 193 ? 5.912 -2.621 -8.651 1.00 72.56 193 GLY A C 1
ATOM 1508 O O . GLY A 1 193 ? 4.908 -3.260 -8.974 1.00 72.56 193 GLY A O 1
ATOM 1509 N N . GLU A 1 194 ? 5.899 -1.689 -7.696 1.00 65.94 194 GLU A N 1
ATOM 1510 C CA . GLU A 1 194 ? 4.702 -1.348 -6.912 1.00 65.94 194 GLU A CA 1
ATOM 1511 C C . GLU A 1 194 ? 3.623 -0.681 -7.782 1.00 65.94 194 GLU A C 1
ATOM 1513 O O . GLU A 1 194 ? 2.451 -1.059 -7.736 1.00 65.94 194 GLU A O 1
ATOM 1518 N N . ALA A 1 195 ? 4.010 0.253 -8.655 1.00 72.50 195 ALA A N 1
ATOM 1519 C CA . ALA A 1 195 ? 3.090 0.896 -9.589 1.00 72.50 195 ALA A CA 1
ATOM 1520 C C . ALA A 1 195 ? 2.514 -0.080 -10.630 1.00 72.50 195 ALA A C 1
ATOM 1522 O O . ALA A 1 195 ? 1.339 0.023 -10.974 1.00 72.50 195 ALA A O 1
ATOM 1523 N N . ALA A 1 196 ? 3.289 -1.064 -11.098 1.00 73.31 196 ALA A N 1
ATOM 1524 C CA . ALA A 1 196 ? 2.819 -2.093 -12.026 1.00 73.31 196 ALA A CA 1
ATOM 1525 C C . ALA A 1 196 ? 1.840 -3.075 -11.371 1.00 73.31 196 ALA A C 1
ATOM 1527 O O . ALA A 1 196 ? 0.967 -3.606 -12.058 1.00 73.31 196 ALA A O 1
ATOM 1528 N N . ALA A 1 197 ? 1.996 -3.362 -10.075 1.00 61.00 197 ALA A N 1
ATOM 1529 C CA . ALA A 1 197 ? 1.039 -4.176 -9.325 1.00 61.00 197 ALA A CA 1
ATOM 1530 C C . ALA A 1 197 ? -0.318 -3.463 -9.208 1.00 61.00 197 ALA A C 1
ATOM 1532 O O . ALA A 1 197 ? -1.365 -4.085 -9.350 1.00 61.00 197 ALA A O 1
ATOM 1533 N N . VAL A 1 198 ? -0.280 -2.143 -9.028 1.00 61.03 198 VAL A N 1
ATOM 1534 C CA . VAL A 1 198 ? -1.449 -1.260 -8.942 1.00 61.03 198 VAL A CA 1
ATOM 1535 C C . VAL A 1 198 ? -2.106 -1.104 -10.321 1.00 61.03 198 VAL A C 1
ATOM 1537 O O . VAL A 1 198 ? -3.295 -1.360 -10.471 1.00 61.03 198 VAL A O 1
ATOM 1540 N N . ALA A 1 199 ? -1.336 -0.795 -11.366 1.00 60.62 199 ALA A N 1
ATOM 1541 C CA . ALA A 1 199 ? -1.863 -0.564 -12.713 1.00 60.62 199 ALA A CA 1
ATOM 1542 C C . ALA A 1 199 ? -2.455 -1.821 -13.384 1.00 60.62 199 ALA A C 1
ATOM 1544 O O . ALA A 1 199 ? -3.370 -1.704 -14.196 1.00 60.62 199 ALA A O 1
ATOM 1545 N N . ARG A 1 200 ? -1.981 -3.025 -13.025 1.00 58.22 200 ARG A N 1
ATOM 1546 C CA . ARG A 1 200 ? -2.535 -4.309 -13.501 1.00 58.22 200 ARG A CA 1
ATOM 1547 C C . ARG A 1 200 ? -3.860 -4.704 -12.851 1.00 58.22 200 ARG A C 1
ATOM 1549 O O . ARG A 1 200 ? -4.462 -5.678 -13.280 1.00 58.22 200 ARG A O 1
ATOM 1556 N N . ALA A 1 201 ? -4.335 -3.963 -11.852 1.00 51.59 201 ALA A N 1
ATOM 1557 C CA . ALA A 1 201 ? -5.611 -4.250 -11.205 1.00 51.59 201 ALA A CA 1
ATOM 1558 C C . ALA A 1 201 ? -6.847 -3.850 -12.047 1.00 51.59 201 ALA A C 1
ATOM 1560 O O . ALA A 1 201 ? -7.951 -3.988 -11.530 1.00 51.59 201 ALA A O 1
ATOM 1561 N N . GLU A 1 202 ? -6.653 -3.376 -13.296 1.00 42.56 202 GLU A N 1
ATOM 1562 C CA . GLU A 1 202 ? -7.591 -2.998 -14.393 1.00 42.56 202 GLU A CA 1
ATOM 1563 C C . GLU A 1 202 ? -8.760 -2.049 -14.060 1.00 42.56 202 GLU A C 1
ATOM 1565 O O . GLU A 1 202 ? -9.157 -1.230 -14.885 1.00 42.56 202 GLU A O 1
ATOM 1570 N N . SER A 1 203 ? -9.241 -2.042 -12.826 1.00 38.47 203 SER A N 1
ATOM 1571 C CA . SER A 1 203 ? -10.101 -1.030 -12.240 1.00 38.47 203 SER A CA 1
ATOM 1572 C C . SER A 1 203 ? -9.644 -0.803 -10.802 1.00 38.47 203 SER A C 1
ATOM 1574 O O . SER A 1 203 ? -10.100 -1.470 -9.868 1.00 38.47 203 SER A O 1
ATOM 1576 N N . LEU A 1 204 ? -8.743 0.151 -10.599 1.00 36.97 204 LEU A N 1
ATOM 1577 C CA . LEU A 1 204 ? -8.656 0.756 -9.280 1.00 36.97 204 LEU A CA 1
ATOM 1578 C C . LEU A 1 204 ? -9.929 1.580 -9.104 1.00 36.97 204 LEU A C 1
ATOM 1580 O O . LEU A 1 204 ? -10.149 2.488 -9.913 1.00 36.97 204 LEU A O 1
ATOM 1584 N N . PRO A 1 205 ? -10.793 1.262 -8.120 1.00 36.78 205 PRO A N 1
ATOM 1585 C CA . PRO A 1 205 ? -11.868 2.173 -7.768 1.00 36.78 205 PRO A CA 1
ATOM 1586 C C . PRO A 1 205 ? -11.249 3.542 -7.506 1.00 36.78 205 PRO A C 1
ATOM 1588 O O . PRO A 1 205 ? -10.125 3.618 -7.004 1.00 36.78 205 PRO A O 1
ATOM 1591 N N . ASP A 1 206 ? -11.974 4.590 -7.896 1.00 33.88 206 ASP A N 1
ATOM 1592 C CA . ASP A 1 206 ? -11.587 5.980 -7.687 1.00 33.88 206 ASP A CA 1
ATOM 1593 C C . ASP A 1 206 ? -10.939 6.129 -6.305 1.00 33.88 206 ASP A C 1
ATOM 1595 O O . ASP A 1 206 ? -11.597 5.978 -5.271 1.00 33.88 206 ASP A O 1
ATOM 1599 N N . LEU A 1 207 ? -9.617 6.334 -6.289 1.00 35.50 207 LEU A N 1
ATOM 1600 C CA . LEU A 1 207 ? -8.843 6.379 -5.053 1.00 35.50 207 LEU A CA 1
ATOM 1601 C C . LEU A 1 207 ? -9.327 7.548 -4.178 1.00 35.50 207 LEU A C 1
ATOM 1603 O O . LEU A 1 207 ? -9.202 7.474 -2.958 1.00 35.50 207 LEU A O 1
ATOM 1607 N N . ALA A 1 208 ? -10.022 8.543 -4.757 1.00 33.03 208 ALA A N 1
ATOM 1608 C CA . ALA A 1 208 ? -10.758 9.579 -4.027 1.00 33.03 208 ALA A CA 1
ATOM 1609 C C . ALA A 1 208 ? -11.768 9.021 -3.006 1.00 33.03 208 ALA A C 1
ATOM 1611 O O . ALA A 1 208 ? -11.959 9.612 -1.938 1.00 33.03 208 ALA A O 1
ATOM 1612 N N . GLY A 1 209 ? -12.351 7.849 -3.273 1.00 33.56 209 GLY A N 1
ATOM 1613 C CA . GLY A 1 209 ? -13.217 7.129 -2.338 1.00 33.56 209 GLY A CA 1
ATOM 1614 C C . GLY A 1 209 ? -12.476 6.614 -1.099 1.00 33.56 209 GLY A C 1
ATOM 1615 O O . GLY A 1 209 ? -13.037 6.640 -0.005 1.00 33.56 209 GLY A O 1
ATOM 1616 N N . LEU A 1 210 ? -11.198 6.234 -1.235 1.00 35.72 210 LEU A N 1
ATOM 1617 C CA . LEU A 1 210 ? -10.299 5.873 -0.125 1.00 35.72 210 LEU A CA 1
ATOM 1618 C C . LEU A 1 210 ? -9.684 7.100 0.574 1.00 35.72 210 LEU A C 1
ATOM 1620 O O . LEU A 1 210 ? -9.207 6.994 1.703 1.00 35.72 210 LEU A O 1
ATOM 1624 N N . HIS A 1 211 ? -9.728 8.269 -0.069 1.00 41.66 211 HIS A N 1
ATOM 1625 C CA . HIS A 1 211 ? -9.184 9.532 0.444 1.00 41.66 211 HIS A CA 1
ATOM 1626 C C . HIS A 1 211 ? -10.165 10.320 1.317 1.00 41.66 211 HIS A C 1
ATOM 1628 O O . HIS A 1 211 ? -9.740 11.141 2.127 1.00 41.66 211 HIS A O 1
ATOM 1634 N N . THR A 1 212 ? -11.469 10.078 1.174 1.00 42.62 212 THR A N 1
ATOM 1635 C CA . THR A 1 212 ? -12.484 10.775 1.972 1.00 42.62 212 THR A CA 1
ATOM 1636 C C . THR A 1 212 ? -12.745 9.969 3.243 1.00 42.62 212 THR A C 1
ATOM 1638 O O . THR A 1 212 ? -13.239 8.845 3.112 1.00 42.62 212 THR A O 1
ATOM 1641 N N . PRO A 1 213 ? -12.417 10.461 4.457 1.00 50.59 213 PRO A N 1
ATOM 1642 C CA . PRO A 1 213 ? -12.821 9.776 5.680 1.00 50.59 213 PRO A CA 1
ATOM 1643 C C . PRO A 1 213 ? -14.343 9.587 5.633 1.00 50.59 213 PRO A C 1
ATOM 1645 O O . PRO A 1 213 ? -15.053 10.532 5.264 1.00 50.59 213 PRO A O 1
ATOM 1648 N N . PRO A 1 214 ? -14.864 8.383 5.918 1.00 59.12 214 PRO A N 1
ATOM 1649 C CA . PRO A 1 214 ? -16.294 8.163 5.804 1.00 59.12 214 PRO A CA 1
ATOM 1650 C C . PRO A 1 214 ? -17.035 9.143 6.716 1.00 59.12 214 PRO A C 1
ATOM 1652 O O . PRO A 1 214 ? -16.676 9.345 7.859 1.00 59.12 214 PRO A O 1
ATOM 1655 N N . VAL A 1 215 ? -18.082 9.807 6.240 1.00 59.84 215 VAL A N 1
ATOM 1656 C CA . VAL A 1 215 ? -18.797 10.794 7.083 1.00 59.84 215 VAL A CA 1
ATOM 1657 C C . VAL A 1 215 ? -19.842 10.107 7.978 1.00 59.84 215 VAL A C 1
ATOM 1659 O O . VAL A 1 215 ? -20.404 10.701 8.904 1.00 59.84 215 VAL A O 1
ATOM 1662 N N . SER A 1 216 ? -20.109 8.832 7.699 1.00 72.50 216 SER A N 1
ATOM 1663 C CA . SER A 1 216 ? -21.183 8.046 8.288 1.00 72.50 216 SER A CA 1
ATOM 1664 C C . SER A 1 216 ? -20.665 7.098 9.365 1.00 72.50 216 SER A C 1
ATOM 1666 O O . SER A 1 216 ? -19.771 6.298 9.109 1.00 72.50 216 SER A O 1
ATOM 1668 N N . ALA A 1 217 ? -21.309 7.129 10.533 1.00 79.94 217 ALA A N 1
ATOM 1669 C CA . ALA A 1 217 ? -21.184 6.096 11.562 1.00 79.94 217 ALA A CA 1
ATOM 1670 C C . ALA A 1 217 ? -22.165 4.928 11.342 1.00 79.94 217 ALA A C 1
ATOM 1672 O O . ALA A 1 217 ? -22.278 4.052 12.187 1.00 79.94 217 ALA A O 1
ATOM 1673 N N . ARG A 1 218 ? -22.915 4.893 10.230 1.00 83.31 218 ARG A N 1
ATOM 1674 C CA . ARG A 1 218 ? -23.838 3.778 9.980 1.00 83.31 218 ARG A CA 1
ATOM 1675 C C . ARG A 1 218 ? -23.064 2.497 9.654 1.00 83.31 218 ARG A C 1
ATOM 1677 O O . ARG A 1 218 ? -22.130 2.572 8.841 1.00 83.31 218 ARG A O 1
ATOM 1684 N N . PRO A 1 219 ? -23.489 1.349 10.208 1.00 84.88 219 PRO A N 1
ATOM 1685 C CA . PRO A 1 219 ? -22.958 0.047 9.839 1.00 84.88 219 PRO A CA 1
ATOM 1686 C C . PRO A 1 219 ? -23.059 -0.231 8.345 1.00 84.88 219 PRO A C 1
ATOM 1688 O O . PRO A 1 219 ? -23.920 0.307 7.644 1.00 84.88 219 PRO A O 1
ATOM 1691 N N . VAL A 1 220 ? -22.154 -1.076 7.877 1.00 84.56 220 VAL A N 1
ATOM 1692 C CA . VAL A 1 220 ? -22.066 -1.572 6.509 1.00 84.56 220 VAL A CA 1
ATOM 1693 C C . VAL A 1 220 ? -22.347 -3.063 6.549 1.00 84.56 220 VAL A C 1
ATOM 1695 O O . VAL A 1 220 ? -21.707 -3.799 7.304 1.00 84.56 220 VAL A O 1
ATOM 1698 N N . GLU A 1 221 ? -23.294 -3.503 5.731 1.00 87.19 221 GLU A N 1
ATOM 1699 C CA . GLU A 1 221 ? -23.488 -4.921 5.463 1.00 87.19 221 GLU A CA 1
ATOM 1700 C C . GLU A 1 221 ? -22.302 -5.437 4.641 1.00 87.19 221 GLU A C 1
ATOM 1702 O O . GLU A 1 221 ? -22.011 -4.923 3.562 1.00 87.19 221 GLU A O 1
ATOM 1707 N N . VAL A 1 222 ? -21.577 -6.423 5.173 1.00 87.69 222 VAL A N 1
ATOM 1708 C CA . VAL A 1 222 ? -20.329 -6.898 4.566 1.00 87.69 222 VAL A CA 1
ATOM 1709 C C . VAL A 1 222 ? -20.621 -8.058 3.616 1.00 87.69 222 VAL A C 1
ATOM 1711 O O . VAL A 1 222 ? -20.690 -9.217 4.034 1.00 87.69 222 VAL A O 1
ATOM 1714 N N . ALA A 1 223 ? -20.782 -7.740 2.330 1.00 81.25 223 ALA A N 1
ATOM 1715 C CA . ALA A 1 223 ? -21.026 -8.718 1.266 1.00 81.25 223 ALA A CA 1
ATOM 1716 C C . ALA A 1 223 ? -19.839 -8.882 0.298 1.00 81.25 223 ALA A C 1
ATOM 1718 O O . ALA A 1 223 ? -19.789 -9.851 -0.458 1.00 81.25 223 ALA A O 1
ATOM 1719 N N . SER A 1 224 ? -18.872 -7.961 0.323 1.00 80.56 224 SER A N 1
ATOM 1720 C CA . SER A 1 224 ? -17.699 -7.959 -0.555 1.00 80.56 224 SER A CA 1
ATOM 1721 C C . SER A 1 224 ? -16.429 -7.467 0.156 1.00 80.56 224 SER A C 1
ATOM 1723 O O . SER A 1 224 ? -16.483 -6.882 1.238 1.00 80.56 224 SER A O 1
ATOM 1725 N N . PHE A 1 225 ? -15.257 -7.633 -0.474 1.00 79.25 225 PHE A N 1
ATOM 1726 C CA . PHE A 1 225 ? -14.004 -7.045 0.028 1.00 79.25 225 PHE A CA 1
ATOM 1727 C C . PHE A 1 225 ? -14.021 -5.508 0.016 1.00 79.25 225 PHE A C 1
ATOM 1729 O O . PHE A 1 225 ? -13.311 -4.882 0.802 1.00 79.25 225 PHE A O 1
ATOM 1736 N N . GLY A 1 226 ? -14.833 -4.896 -0.853 1.00 74.44 226 GLY A N 1
ATOM 1737 C CA . GLY A 1 226 ? -15.054 -3.450 -0.842 1.00 74.44 226 GLY A CA 1
ATOM 1738 C C . GLY A 1 226 ? -15.807 -3.018 0.413 1.00 74.44 226 GLY A C 1
ATOM 1739 O O . GLY A 1 226 ? -15.379 -2.088 1.095 1.00 74.44 226 GLY A O 1
ATOM 1740 N N . ASP A 1 227 ? -16.862 -3.753 0.765 1.00 77.31 227 ASP A N 1
ATOM 1741 C CA . ASP A 1 227 ? -17.648 -3.504 1.977 1.00 77.31 227 ASP A CA 1
ATOM 1742 C C . ASP A 1 227 ? -16.837 -3.780 3.243 1.00 77.31 227 ASP A C 1
ATOM 1744 O O . ASP A 1 227 ? -16.963 -3.047 4.217 1.00 77.31 227 ASP A O 1
ATOM 1748 N N . LEU A 1 228 ? -15.959 -4.790 3.218 1.00 83.69 228 LEU A N 1
ATOM 1749 C CA . LEU A 1 228 ? -15.030 -5.086 4.311 1.00 83.69 228 LEU A CA 1
ATOM 1750 C C . LEU A 1 228 ? -14.101 -3.896 4.586 1.00 83.69 228 LEU A C 1
ATOM 1752 O O . LEU A 1 228 ? -13.928 -3.489 5.733 1.00 83.69 228 LEU A O 1
ATOM 1756 N N . LEU A 1 229 ? -13.517 -3.321 3.532 1.00 81.06 229 LEU A N 1
ATOM 1757 C CA . LEU A 1 229 ? -12.659 -2.147 3.652 1.00 81.06 229 LEU A CA 1
ATOM 1758 C C . LEU A 1 229 ? -13.442 -0.927 4.150 1.00 81.06 229 LEU A C 1
ATOM 1760 O O . LEU A 1 229 ? -12.978 -0.219 5.039 1.00 81.06 229 LEU A O 1
ATOM 1764 N N . GLU A 1 230 ? -14.636 -0.681 3.616 1.00 74.62 230 GLU A N 1
ATOM 1765 C CA . GLU A 1 230 ? -15.472 0.441 4.052 1.00 74.62 230 GLU A CA 1
ATOM 1766 C C . GLU A 1 230 ? -15.954 0.277 5.506 1.00 74.62 230 GLU A C 1
ATOM 1768 O O . GLU A 1 230 ? -15.934 1.239 6.275 1.00 74.62 230 GLU A O 1
ATOM 1773 N N . ALA A 1 231 ? -16.311 -0.940 5.921 1.00 82.81 231 ALA A N 1
ATOM 1774 C CA . ALA A 1 231 ? -16.625 -1.276 7.306 1.00 82.81 231 ALA A CA 1
ATOM 1775 C C . ALA A 1 231 ? -15.437 -0.988 8.236 1.00 82.81 231 ALA A C 1
ATOM 1777 O O . ALA A 1 231 ? -15.600 -0.305 9.250 1.00 82.81 231 ALA A O 1
ATOM 1778 N N . GLN A 1 232 ? -14.232 -1.416 7.847 1.00 87.56 232 GLN A N 1
ATOM 1779 C CA . GLN A 1 232 ? -12.997 -1.149 8.587 1.00 87.56 232 GLN A CA 1
ATOM 1780 C C . GLN A 1 232 ? -12.709 0.357 8.703 1.00 87.56 232 GLN A C 1
ATOM 1782 O O . GLN A 1 232 ? -12.255 0.826 9.745 1.00 87.56 232 GLN A O 1
ATOM 1787 N N . ARG A 1 233 ? -13.014 1.137 7.658 1.00 82.81 233 ARG A N 1
ATOM 1788 C CA . ARG A 1 233 ? -12.855 2.602 7.636 1.00 82.81 233 ARG A CA 1
ATOM 1789 C C . ARG A 1 233 ? -13.874 3.341 8.495 1.00 82.81 233 ARG A C 1
ATOM 1791 O O . ARG A 1 233 ? -13.556 4.401 9.029 1.00 82.81 233 ARG A O 1
ATOM 1798 N N . ARG A 1 234 ? -15.094 2.814 8.620 1.00 83.06 234 ARG A N 1
ATOM 1799 C CA . ARG A 1 234 ? -16.165 3.405 9.441 1.00 83.06 234 ARG A CA 1
ATOM 1800 C C . ARG A 1 234 ? -16.070 3.050 10.909 1.00 83.06 234 ARG A C 1
ATOM 1802 O O . ARG A 1 234 ? -16.579 3.809 11.729 1.00 83.06 234 ARG A O 1
ATOM 1809 N N . LEU A 1 235 ? -15.422 1.941 11.249 1.00 91.31 235 LEU A N 1
ATOM 1810 C CA . LEU A 1 235 ? -15.329 1.464 12.623 1.00 91.31 235 LEU A CA 1
ATOM 1811 C C . LEU A 1 235 ? -14.744 2.506 13.604 1.00 91.31 235 LEU A C 1
ATOM 1813 O O . LEU A 1 235 ? -15.346 2.696 14.658 1.00 91.31 235 LEU A O 1
ATOM 1817 N N . PRO A 1 236 ? -13.680 3.274 13.278 1.00 90.44 236 PRO A N 1
ATOM 1818 C CA . PRO A 1 236 ? -13.227 4.370 14.136 1.00 90.44 236 PRO A CA 1
ATOM 1819 C C . PRO A 1 236 ? -14.310 5.433 14.369 1.00 90.44 236 PRO A C 1
ATOM 1821 O O . PRO A 1 236 ? -14.457 5.971 15.455 1.00 90.44 236 PRO A O 1
ATOM 1824 N N . ILE A 1 237 ? -15.130 5.720 13.366 1.00 86.25 237 ILE A N 1
ATOM 1825 C CA . ILE A 1 237 ? -16.154 6.769 13.445 1.00 86.25 237 ILE A CA 1
ATOM 1826 C C . ILE A 1 237 ? -17.375 6.278 14.219 1.00 86.25 237 ILE A C 1
ATOM 1828 O O . ILE A 1 237 ? -17.988 7.052 14.948 1.00 86.25 237 ILE A O 1
ATOM 1832 N N . GLN A 1 238 ? -17.698 4.988 14.103 1.00 90.19 238 GLN A N 1
ATOM 1833 C CA . GLN A 1 238 ? -18.662 4.311 14.970 1.00 90.19 238 GLN A CA 1
ATOM 1834 C C . GLN A 1 238 ? -18.219 4.402 16.435 1.00 90.19 238 GLN A C 1
ATOM 1836 O O . GLN A 1 238 ? -18.997 4.839 17.274 1.00 90.19 238 GLN A O 1
ATOM 1841 N N . LEU A 1 239 ? -16.952 4.082 16.721 1.00 92.62 239 LEU A N 1
ATOM 1842 C CA . LEU A 1 239 ? -16.366 4.190 18.062 1.00 92.62 239 LEU A CA 1
ATOM 1843 C C . LEU A 1 239 ? -16.334 5.634 18.582 1.00 92.62 239 LEU A C 1
ATOM 1845 O O . LEU A 1 239 ? -16.577 5.870 19.756 1.00 92.62 239 LEU A O 1
ATOM 1849 N N . GLN A 1 240 ? -16.048 6.604 17.714 1.00 90.12 240 GLN A N 1
ATOM 1850 C CA . GLN A 1 240 ? -15.981 8.016 18.086 1.00 90.12 240 GLN A CA 1
ATOM 1851 C C . GLN A 1 240 ? -17.364 8.627 18.356 1.00 90.12 240 GLN A C 1
ATOM 1853 O O . GLN A 1 240 ? -17.485 9.528 19.181 1.00 90.12 240 GLN A O 1
ATOM 1858 N N . ARG A 1 241 ? -18.399 8.213 17.613 1.00 87.88 241 ARG A N 1
ATOM 1859 C CA . ARG A 1 241 ? -19.750 8.789 17.729 1.00 87.88 241 ARG A CA 1
ATOM 1860 C C . ARG A 1 241 ? -20.647 8.080 18.735 1.00 87.88 241 ARG A C 1
ATOM 1862 O O . ARG A 1 241 ? -21.707 8.618 19.043 1.00 87.88 241 ARG A O 1
ATOM 1869 N N . ALA A 1 242 ? -20.269 6.897 19.201 1.00 86.62 242 ALA A N 1
ATOM 1870 C CA . ALA A 1 242 ? -21.014 6.207 20.237 1.00 86.62 242 ALA A CA 1
ATOM 1871 C C . ALA A 1 242 ? -20.905 6.982 21.557 1.00 86.62 242 ALA A C 1
ATOM 1873 O O . ALA A 1 242 ? -19.810 7.254 22.042 1.00 86.62 242 ALA A O 1
ATOM 1874 N N . GLU A 1 243 ? -22.050 7.348 22.135 1.00 85.94 243 GLU A N 1
ATOM 1875 C CA . GLU A 1 243 ? -22.089 8.098 23.396 1.00 85.94 243 GLU A CA 1
ATOM 1876 C C . GLU A 1 243 ? -21.583 7.264 24.576 1.00 85.94 243 GLU A C 1
ATOM 1878 O O . GLU A 1 243 ? -20.957 7.796 25.487 1.00 85.94 243 GLU A O 1
ATOM 1883 N N . GLU A 1 244 ? -21.858 5.960 24.557 1.00 87.75 244 GLU A N 1
ATOM 1884 C CA . GLU A 1 244 ? -21.485 5.002 25.591 1.00 87.75 244 GLU A CA 1
ATOM 1885 C C . GLU A 1 244 ? -21.059 3.695 24.922 1.00 87.75 244 GLU A C 1
ATOM 1887 O O . GLU A 1 244 ? -21.838 3.113 24.169 1.00 87.75 244 GLU A O 1
ATOM 1892 N N . ILE A 1 245 ? -19.854 3.195 25.200 1.00 90.00 245 ILE A N 1
ATOM 1893 C CA . ILE A 1 245 ? -19.411 1.873 24.746 1.00 90.00 245 ILE A CA 1
ATOM 1894 C C . ILE A 1 245 ? -18.980 1.064 25.954 1.00 90.00 245 ILE A C 1
ATOM 1896 O O . ILE A 1 245 ? -18.155 1.500 26.749 1.00 90.00 245 ILE A O 1
ATOM 1900 N N .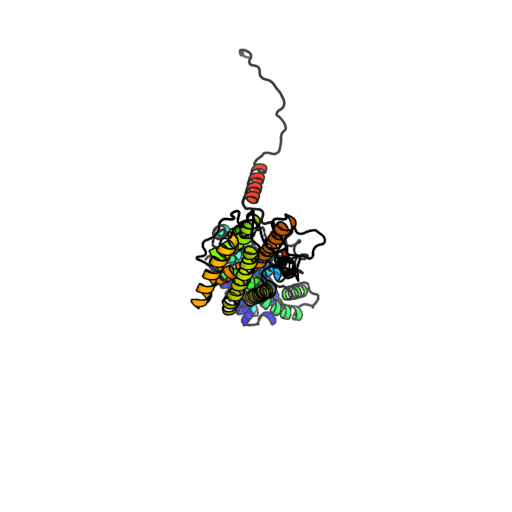 ARG A 1 246 ? -19.510 -0.154 26.087 1.00 90.25 246 ARG A N 1
ATOM 1901 C CA . ARG A 1 246 ? -19.149 -1.022 27.210 1.00 90.25 246 ARG A CA 1
ATOM 1902 C C . ARG A 1 246 ? -17.731 -1.589 27.040 1.00 90.25 246 ARG A C 1
ATOM 1904 O O . ARG A 1 246 ? -17.320 -1.892 25.916 1.00 90.25 246 ARG A O 1
ATOM 1911 N N . PRO A 1 247 ? -17.016 -1.879 28.136 1.00 90.75 247 PRO A N 1
ATOM 1912 C CA . PRO A 1 247 ? -15.670 -2.452 28.064 1.00 90.75 247 PRO A CA 1
ATOM 1913 C C . PRO A 1 247 ? -15.592 -3.780 27.308 1.00 90.75 247 PRO A C 1
ATOM 1915 O O . PRO A 1 247 ? -14.650 -4.031 26.560 1.00 90.75 247 PRO A O 1
ATOM 1918 N N . ASN A 1 248 ? -16.614 -4.630 27.446 1.00 90.38 248 ASN A N 1
ATOM 1919 C CA . ASN A 1 248 ? -16.706 -5.891 26.712 1.00 90.38 248 ASN A CA 1
ATOM 1920 C C . ASN A 1 248 ? -16.920 -5.684 25.202 1.00 90.38 248 ASN A C 1
ATOM 1922 O O . ASN A 1 248 ? -16.483 -6.525 24.421 1.00 90.38 248 ASN A O 1
ATOM 1926 N N . VAL A 1 249 ? -17.551 -4.581 24.783 1.00 92.25 249 VAL A N 1
ATOM 1927 C CA . VAL A 1 249 ? -17.678 -4.204 23.365 1.00 92.25 249 VAL A CA 1
ATOM 1928 C C . VAL A 1 249 ? -16.322 -3.756 22.825 1.00 92.25 249 VAL A C 1
ATOM 1930 O O . VAL A 1 249 ? -15.932 -4.226 21.760 1.00 92.25 249 VAL A O 1
ATOM 1933 N N . ILE A 1 250 ? -15.564 -2.939 23.566 1.00 94.19 250 ILE A N 1
ATOM 1934 C CA . ILE A 1 250 ? -14.192 -2.547 23.190 1.00 94.19 250 ILE A CA 1
ATOM 1935 C C . ILE A 1 250 ? -13.277 -3.775 23.094 1.00 94.19 250 ILE A C 1
ATOM 1937 O O . ILE A 1 250 ? -12.658 -4.003 22.054 1.00 94.19 250 ILE A O 1
ATOM 1941 N N . ALA A 1 251 ? -13.242 -4.614 24.133 1.00 93.06 251 ALA A N 1
ATOM 1942 C CA . ALA A 1 251 ? -12.423 -5.825 24.151 1.00 93.06 251 ALA A CA 1
ATOM 1943 C C . ALA A 1 251 ? -12.848 -6.826 23.063 1.00 93.06 251 ALA A C 1
ATOM 1945 O O . ALA A 1 251 ? -12.001 -7.386 22.369 1.00 93.06 251 ALA A O 1
ATOM 1946 N N . GLY A 1 252 ? -14.155 -7.027 22.874 1.00 93.69 252 GLY A N 1
ATOM 1947 C CA . GLY A 1 252 ? -14.698 -7.893 21.828 1.00 93.69 252 GLY A CA 1
ATOM 1948 C C . GLY A 1 252 ? -14.383 -7.384 20.421 1.00 93.69 252 GLY A C 1
ATOM 1949 O O . GLY A 1 252 ? -14.016 -8.175 19.556 1.00 93.69 252 GLY A O 1
ATOM 1950 N N . THR A 1 253 ? -14.446 -6.068 20.207 1.00 96.19 253 THR A N 1
ATOM 1951 C CA . THR A 1 253 ? -14.066 -5.422 18.942 1.00 96.19 253 THR A CA 1
ATOM 1952 C C . THR A 1 253 ? -12.574 -5.611 18.670 1.00 96.19 253 THR A C 1
ATOM 1954 O O . THR A 1 253 ? -12.210 -6.054 17.585 1.00 96.19 253 THR A O 1
ATOM 1957 N N . ALA A 1 254 ? -11.705 -5.373 19.656 1.00 95.81 254 ALA A N 1
ATOM 1958 C CA . ALA A 1 254 ? -10.263 -5.594 19.526 1.00 95.81 254 ALA A CA 1
ATOM 1959 C C . ALA A 1 254 ? -9.923 -7.067 19.224 1.00 95.81 254 ALA A C 1
ATOM 1961 O O . ALA A 1 254 ? -9.172 -7.364 18.297 1.00 95.81 254 ALA A O 1
ATOM 1962 N N . LEU A 1 255 ? -10.531 -8.017 19.938 1.00 95.38 255 LEU A N 1
ATOM 1963 C CA . LEU A 1 255 ? -10.350 -9.446 19.664 1.00 95.38 255 LEU A CA 1
ATOM 1964 C C . LEU A 1 255 ? -10.905 -9.859 18.293 1.00 95.38 255 LEU A C 1
ATOM 1966 O O . LEU A 1 255 ? -10.324 -10.708 17.617 1.00 95.38 255 LEU A O 1
ATOM 1970 N N . GLY A 1 256 ? -12.010 -9.255 17.857 1.00 95.44 256 GLY A N 1
ATOM 1971 C CA . GLY A 1 256 ? -12.537 -9.432 16.509 1.00 95.44 256 GLY A CA 1
ATOM 1972 C C . GLY A 1 256 ? -11.559 -8.933 15.443 1.00 95.44 256 GLY A C 1
ATOM 1973 O O . GLY A 1 256 ? -11.301 -9.649 14.478 1.00 95.44 256 GLY A O 1
ATOM 1974 N N . GLN A 1 257 ? -10.929 -7.774 15.662 1.00 96.31 257 GLN A N 1
ATOM 1975 C CA . GLN A 1 257 ? -9.852 -7.264 14.806 1.00 96.31 257 GLN A CA 1
ATOM 1976 C C . GLN A 1 257 ? -8.674 -8.237 14.735 1.00 96.31 257 GLN A C 1
ATOM 1978 O O . GLN A 1 257 ? -8.197 -8.527 13.642 1.00 96.31 257 GLN A O 1
ATOM 1983 N N . ALA A 1 258 ? -8.254 -8.813 15.865 1.00 96.69 258 ALA A N 1
ATOM 1984 C CA . ALA A 1 258 ? -7.203 -9.827 15.877 1.00 96.69 258 ALA A CA 1
ATOM 1985 C C . ALA A 1 258 ? -7.547 -11.028 14.980 1.00 96.69 258 ALA A C 1
ATOM 1987 O O . ALA A 1 258 ? -6.728 -11.449 14.166 1.00 96.69 258 ALA A O 1
ATOM 1988 N N . ARG A 1 259 ? -8.778 -11.550 15.072 1.00 96.38 259 ARG A N 1
ATOM 1989 C CA . ARG A 1 259 ? -9.248 -12.673 14.238 1.00 96.38 259 ARG A CA 1
ATOM 1990 C C . ARG A 1 259 ? -9.274 -12.321 12.752 1.00 96.38 259 ARG A C 1
ATOM 1992 O O . ARG A 1 259 ? -8.795 -13.108 11.932 1.00 96.38 259 ARG A O 1
ATOM 1999 N N . ILE A 1 260 ? -9.790 -11.136 12.418 1.00 96.94 260 ILE A N 1
ATOM 2000 C CA . ILE A 1 260 ? -9.825 -10.619 11.045 1.00 96.94 260 ILE A CA 1
ATOM 2001 C C . ILE A 1 260 ? -8.404 -10.507 10.489 1.00 96.94 260 ILE A C 1
ATOM 2003 O O . ILE A 1 260 ? -8.151 -10.999 9.395 1.00 96.94 260 ILE A O 1
ATOM 2007 N N . LEU A 1 261 ? -7.471 -9.923 11.242 1.00 96.62 261 LEU A N 1
ATOM 2008 C CA . LEU A 1 261 ? -6.079 -9.745 10.825 1.00 96.62 261 LEU A CA 1
ATOM 2009 C C . LEU A 1 261 ? -5.348 -11.078 10.632 1.00 96.62 261 LEU A C 1
ATOM 2011 O O . LEU A 1 261 ? -4.709 -11.277 9.603 1.00 96.62 261 LEU A O 1
ATOM 2015 N N . LEU A 1 262 ? -5.487 -12.023 11.563 1.00 96.62 262 LEU A N 1
ATOM 2016 C CA . LEU A 1 262 ? -4.874 -13.349 11.427 1.00 96.62 262 LEU A CA 1
ATOM 2017 C C . LEU A 1 262 ? -5.393 -14.088 10.184 1.00 96.62 262 LEU A C 1
ATOM 2019 O O . LEU A 1 262 ? -4.619 -14.690 9.448 1.00 96.62 262 LEU A O 1
ATOM 2023 N N . THR A 1 263 ? -6.687 -13.972 9.895 1.00 95.19 263 THR A N 1
ATOM 2024 C CA . THR A 1 263 ? -7.294 -14.598 8.708 1.00 95.19 263 THR A CA 1
ATOM 2025 C C . THR A 1 263 ? -6.931 -13.862 7.422 1.00 95.19 263 THR A C 1
ATOM 2027 O O . THR A 1 263 ? -6.691 -14.491 6.393 1.00 95.19 263 THR A O 1
ATOM 2030 N N . ALA A 1 264 ? -6.816 -12.533 7.474 1.00 92.50 264 ALA A N 1
ATOM 2031 C CA . ALA A 1 264 ? -6.287 -11.738 6.375 1.00 92.50 264 ALA A CA 1
ATOM 2032 C C . ALA A 1 264 ? -4.841 -12.131 6.049 1.00 92.50 264 ALA A C 1
ATOM 2034 O O . ALA A 1 264 ? -4.494 -12.204 4.874 1.00 92.50 264 ALA A O 1
ATOM 2035 N N . ALA A 1 265 ? -4.019 -12.427 7.062 1.00 93.06 265 ALA A N 1
ATOM 2036 C CA . ALA A 1 265 ? -2.653 -12.895 6.862 1.00 93.06 265 ALA A CA 1
ATOM 2037 C C . ALA A 1 265 ? -2.617 -14.193 6.050 1.00 93.06 265 ALA A C 1
ATOM 2039 O O . ALA A 1 265 ? -1.948 -14.239 5.021 1.00 93.06 265 ALA A O 1
ATOM 2040 N N . GLU A 1 266 ? -3.394 -15.203 6.452 1.00 91.69 266 GLU A N 1
ATOM 2041 C CA . GLU A 1 266 ? -3.481 -16.482 5.733 1.00 91.69 266 GLU A CA 1
ATOM 2042 C C . GLU A 1 266 ? -3.925 -16.301 4.271 1.00 91.69 266 GLU A C 1
ATOM 2044 O O . GLU A 1 266 ? -3.335 -16.868 3.352 1.00 91.69 266 GLU A O 1
ATOM 2049 N N . LEU A 1 267 ? -4.938 -15.462 4.035 1.00 90.00 267 LEU A N 1
ATOM 2050 C CA . LEU A 1 267 ? -5.434 -15.176 2.688 1.00 90.00 267 LEU A CA 1
ATOM 2051 C C . LEU A 1 267 ? -4.395 -14.433 1.823 1.00 90.00 267 LEU A C 1
ATOM 2053 O O . LEU A 1 267 ? -4.262 -14.715 0.631 1.00 90.00 267 LEU A O 1
ATOM 2057 N N . LEU A 1 268 ? -3.638 -13.501 2.410 1.00 83.50 268 LEU A N 1
ATOM 2058 C CA . LEU A 1 268 ? -2.625 -12.696 1.715 1.00 83.50 268 LEU A CA 1
ATOM 2059 C C . LEU A 1 268 ? -1.316 -13.460 1.446 1.00 83.50 268 LEU A C 1
ATOM 2061 O O . LEU A 1 268 ? -0.629 -13.155 0.462 1.00 83.50 268 LEU A O 1
ATOM 2065 N N . GLU A 1 269 ? -0.965 -14.455 2.269 1.00 82.00 269 GLU A N 1
ATOM 2066 C CA . GLU A 1 269 ? 0.215 -15.309 2.056 1.00 82.00 269 GLU A CA 1
ATOM 2067 C C . GLU A 1 269 ? 0.153 -16.068 0.736 1.00 82.00 269 GLU A C 1
ATOM 2069 O O . GLU A 1 269 ? 1.156 -16.156 0.020 1.00 82.00 269 GLU A O 1
ATOM 2074 N N . ASN A 1 270 ? -1.043 -16.526 0.370 1.00 67.56 270 ASN A N 1
ATOM 2075 C CA . ASN A 1 270 ? -1.282 -17.250 -0.873 1.00 67.56 270 ASN A CA 1
ATOM 2076 C C . ASN A 1 270 ? -1.089 -16.364 -2.126 1.00 67.56 270 ASN A C 1
ATOM 2078 O O . ASN A 1 270 ? -0.875 -16.885 -3.219 1.00 67.56 270 ASN A O 1
ATOM 2082 N N . GLY A 1 271 ? -1.104 -15.029 -1.985 1.00 55.94 271 GLY A N 1
ATOM 2083 C CA . GLY A 1 271 ? -1.149 -14.061 -3.093 1.00 55.94 271 GLY A CA 1
ATOM 2084 C C . GLY A 1 271 ? 0.144 -13.291 -3.414 1.00 55.94 271 GLY A C 1
ATOM 2085 O O . GLY A 1 271 ? 0.080 -12.283 -4.106 1.00 55.94 271 GLY A O 1
ATOM 2086 N N . ARG A 1 272 ? 1.330 -13.703 -2.933 1.00 57.47 272 ARG A N 1
ATOM 2087 C CA . ARG A 1 272 ? 2.601 -12.925 -3.028 1.00 57.47 272 ARG A CA 1
ATOM 2088 C C . ARG A 1 272 ? 2.593 -11.579 -2.268 1.00 57.47 272 ARG A C 1
ATOM 2090 O O . ARG A 1 272 ? 3.482 -10.755 -2.480 1.00 57.47 272 ARG A O 1
ATOM 2097 N N . HIS A 1 273 ? 1.679 -11.374 -1.316 1.00 63.53 273 HIS A N 1
ATOM 2098 C CA . HIS A 1 273 ? 1.564 -10.148 -0.507 1.00 63.53 273 HIS A CA 1
ATOM 2099 C C . HIS A 1 273 ? 2.204 -10.276 0.889 1.00 63.53 273 HIS A C 1
ATOM 2101 O O . HIS A 1 273 ? 1.639 -9.826 1.887 1.00 63.53 273 HIS A O 1
ATOM 2107 N N . ARG A 1 274 ? 3.407 -10.871 0.961 1.00 67.44 274 ARG A N 1
ATOM 2108 C CA . ARG A 1 274 ? 4.062 -11.293 2.220 1.00 67.44 274 ARG A CA 1
ATOM 2109 C C . ARG A 1 274 ? 4.098 -10.217 3.309 1.00 67.44 274 ARG A C 1
ATOM 2111 O O . ARG A 1 274 ? 3.701 -10.494 4.423 1.00 67.44 274 ARG A O 1
ATOM 2118 N N . ARG A 1 275 ? 4.450 -8.968 2.987 1.00 63.06 275 ARG A N 1
ATOM 2119 C CA . ARG A 1 275 ? 4.555 -7.899 4.003 1.00 63.06 275 ARG A CA 1
ATOM 2120 C C . ARG A 1 275 ? 3.224 -7.504 4.648 1.00 63.06 275 ARG A C 1
ATOM 2122 O O . ARG A 1 275 ? 3.196 -7.198 5.832 1.00 63.06 275 ARG A O 1
ATOM 2129 N N . ALA A 1 276 ? 2.134 -7.483 3.880 1.00 64.62 276 ALA A N 1
ATOM 2130 C CA . ALA A 1 276 ? 0.812 -7.203 4.439 1.00 64.62 276 ALA A CA 1
ATOM 2131 C C . ALA A 1 276 ? 0.330 -8.385 5.291 1.00 64.62 276 ALA A C 1
ATOM 2133 O O . ALA A 1 276 ? -0.282 -8.175 6.334 1.00 64.62 276 ALA A O 1
ATOM 2134 N N . ALA A 1 277 ? 0.667 -9.612 4.881 1.00 79.19 277 ALA A N 1
ATOM 2135 C CA . ALA A 1 277 ? 0.423 -10.797 5.688 1.00 79.19 277 ALA A CA 1
ATOM 2136 C C . ALA A 1 277 ? 1.228 -10.791 6.997 1.00 79.19 277 ALA A C 1
ATOM 2138 O O . ALA A 1 277 ? 0.669 -11.083 8.048 1.00 79.19 277 ALA A O 1
ATOM 2139 N N . ASP A 1 278 ? 2.503 -10.397 6.956 1.00 82.69 278 ASP A N 1
ATOM 2140 C CA . ASP A 1 278 ? 3.364 -10.305 8.138 1.00 82.69 278 ASP A CA 1
ATOM 2141 C C . ASP A 1 278 ? 2.844 -9.258 9.126 1.00 82.69 278 ASP A C 1
ATOM 2143 O O . ASP A 1 278 ? 2.663 -9.580 10.296 1.00 82.69 278 ASP A O 1
ATOM 2147 N N . LEU A 1 279 ? 2.499 -8.053 8.650 1.00 82.44 279 LEU A N 1
ATOM 2148 C CA . LEU A 1 279 ? 1.884 -7.014 9.484 1.00 82.44 279 LEU A CA 1
ATOM 2149 C C . LEU A 1 279 ? 0.579 -7.507 10.121 1.00 82.44 279 LEU A C 1
ATOM 2151 O O . LEU A 1 279 ? 0.372 -7.340 11.321 1.00 82.44 279 LEU A O 1
ATOM 2155 N N . ALA A 1 280 ? -0.301 -8.124 9.328 1.00 89.56 280 ALA A N 1
ATOM 2156 C CA . ALA A 1 280 ? -1.570 -8.637 9.825 1.00 89.56 280 ALA A CA 1
ATOM 2157 C C . ALA A 1 280 ? -1.362 -9.749 10.866 1.00 89.56 280 ALA A C 1
ATOM 2159 O O . ALA A 1 280 ? -2.026 -9.761 11.903 1.00 89.56 280 ALA A O 1
ATOM 2160 N N . ARG A 1 281 ? -0.399 -10.648 10.642 1.00 94.44 281 ARG A N 1
ATOM 2161 C CA . ARG A 1 281 ? -0.062 -11.715 11.586 1.00 94.44 281 ARG A CA 1
ATOM 2162 C C . ARG A 1 281 ? 0.516 -11.166 12.878 1.00 94.44 281 ARG A C 1
ATOM 2164 O O . ARG A 1 281 ? 0.078 -11.572 13.952 1.00 94.44 281 ARG A O 1
ATOM 2171 N N . GLU A 1 282 ? 1.491 -10.274 12.778 1.00 92.31 282 GLU A N 1
ATOM 2172 C CA . GLU A 1 282 ? 2.187 -9.702 13.926 1.00 92.31 282 GLU A CA 1
ATOM 2173 C C . GLU A 1 282 ? 1.212 -8.907 14.798 1.00 92.31 282 GLU A C 1
ATOM 2175 O O . GLU A 1 282 ? 1.021 -9.233 15.970 1.00 92.31 282 GLU A O 1
ATOM 2180 N N . MET A 1 283 ? 0.494 -7.957 14.193 1.00 93.12 283 MET A N 1
ATOM 2181 C CA . MET A 1 283 ? -0.486 -7.127 14.884 1.00 93.12 283 MET A CA 1
ATOM 2182 C C . MET A 1 283 ? -1.644 -7.965 15.438 1.00 93.12 283 MET A C 1
ATOM 2184 O O . MET A 1 283 ? -2.026 -7.801 16.595 1.00 93.12 283 MET A O 1
ATOM 2188 N N . GLY A 1 284 ? -2.180 -8.907 14.654 1.00 94.81 284 GLY A N 1
ATOM 2189 C CA . GLY A 1 284 ? -3.240 -9.809 15.108 1.00 94.81 284 GLY A CA 1
ATOM 2190 C C . GLY A 1 284 ? -2.811 -10.666 16.304 1.00 94.81 284 GLY A C 1
ATOM 2191 O O . GLY A 1 284 ? -3.568 -10.809 17.265 1.00 94.81 284 GLY A O 1
ATOM 2192 N N . THR A 1 285 ? -1.575 -11.170 16.293 1.00 95.31 285 THR A N 1
ATOM 2193 C CA . THR A 1 285 ? -1.000 -11.939 17.407 1.00 95.31 285 THR A CA 1
ATOM 2194 C C . THR A 1 285 ? -0.824 -11.071 18.650 1.00 95.31 285 THR A C 1
ATOM 2196 O O . THR A 1 285 ? -1.228 -11.485 19.736 1.00 95.31 285 THR A O 1
ATOM 2199 N N . GLN A 1 286 ? -0.286 -9.858 18.503 1.00 93.88 286 GLN A N 1
ATOM 2200 C CA . GLN A 1 286 ? -0.104 -8.929 19.621 1.00 93.88 286 GLN A CA 1
ATOM 2201 C C . GLN A 1 286 ? -1.438 -8.529 20.256 1.00 93.88 286 GLN A C 1
ATOM 2203 O O . GLN A 1 286 ? -1.579 -8.610 21.476 1.00 93.88 286 GLN A O 1
ATOM 2208 N N . ILE A 1 287 ? -2.453 -8.185 19.453 1.00 94.62 287 ILE A N 1
ATOM 2209 C CA . ILE A 1 287 ? -3.784 -7.853 19.980 1.00 94.62 287 ILE A CA 1
ATOM 2210 C C . ILE A 1 287 ? -4.368 -9.046 20.747 1.00 94.62 287 ILE A C 1
ATOM 2212 O O . ILE A 1 287 ? -4.834 -8.876 21.871 1.00 94.62 287 ILE A O 1
ATOM 2216 N N . ALA A 1 288 ? -4.308 -10.257 20.183 1.00 92.94 288 ALA A N 1
ATOM 2217 C CA . ALA A 1 288 ? -4.827 -11.460 20.838 1.00 92.94 288 ALA A CA 1
ATOM 2218 C C . ALA A 1 288 ? -4.090 -11.807 22.146 1.00 92.94 288 ALA A C 1
ATOM 2220 O O . ALA A 1 288 ? -4.688 -12.365 23.068 1.00 92.94 288 ALA A O 1
ATOM 2221 N N . GLN A 1 289 ? -2.793 -11.502 22.237 1.00 92.19 289 GLN A N 1
ATOM 2222 C CA . GLN A 1 289 ? -1.991 -11.758 23.431 1.00 92.19 289 GLN A CA 1
ATOM 2223 C C . GLN A 1 289 ? -2.244 -10.732 24.536 1.00 92.19 289 GLN A C 1
ATOM 2225 O O . GLN A 1 289 ? -2.385 -11.136 25.696 1.00 92.19 289 GLN A O 1
ATOM 2230 N N . GLN A 1 290 ? -2.299 -9.446 24.175 1.00 90.81 290 GLN A N 1
ATOM 2231 C CA . GLN A 1 290 ? -2.378 -8.323 25.111 1.00 90.81 290 GLN A CA 1
ATOM 2232 C C . GLN A 1 290 ? -3.816 -8.037 25.566 1.00 90.81 290 GLN A C 1
ATOM 2234 O O . GLN A 1 290 ? -4.051 -7.795 26.749 1.00 90.81 290 GLN A O 1
ATOM 2239 N N . VAL A 1 291 ? -4.801 -8.119 24.665 1.00 89.31 291 VAL A N 1
ATOM 2240 C CA . VAL A 1 291 ? -6.210 -7.879 25.005 1.00 89.31 291 VAL A CA 1
ATOM 2241 C C . VAL A 1 291 ? -6.826 -9.157 25.563 1.00 89.31 291 VAL A C 1
ATOM 2243 O O . VAL A 1 291 ? -7.341 -10.001 24.834 1.00 89.31 291 VAL A O 1
ATOM 2246 N N . ARG A 1 292 ? -6.799 -9.304 26.889 1.00 76.25 292 ARG A N 1
ATOM 2247 C CA . ARG A 1 292 ? -7.474 -10.401 27.596 1.00 76.25 292 ARG A CA 1
ATOM 2248 C C . ARG A 1 292 ? -8.551 -9.834 28.516 1.00 76.25 292 ARG A C 1
ATOM 2250 O O . ARG A 1 292 ? -8.202 -9.329 29.583 1.00 76.25 292 ARG A O 1
ATOM 2257 N N . PRO A 1 293 ? -9.844 -9.915 28.156 1.00 64.00 293 PRO A N 1
ATOM 2258 C CA . PRO A 1 293 ? -10.905 -9.468 29.045 1.00 64.00 293 PRO A CA 1
ATOM 2259 C C . PRO A 1 293 ? -10.916 -10.366 30.287 1.00 64.00 293 PRO A C 1
ATOM 2261 O O . PRO A 1 293 ? -11.331 -11.522 30.225 1.00 64.00 293 PRO A O 1
ATOM 2264 N N . LYS A 1 294 ? -10.434 -9.852 31.419 1.00 65.50 294 LYS A N 1
ATOM 2265 C CA . LYS A 1 294 ? -10.691 -10.463 32.724 1.00 65.50 294 LYS A CA 1
ATOM 2266 C C . LYS A 1 294 ? -11.992 -9.883 33.266 1.00 65.50 294 LYS A C 1
ATOM 2268 O O . LYS A 1 294 ? -12.176 -8.668 33.260 1.00 65.50 294 LYS A O 1
ATOM 2273 N N . GLN A 1 295 ? -12.893 -10.749 33.726 1.00 60.38 295 GLN A N 1
ATOM 2274 C CA . GLN A 1 295 ? -14.035 -10.302 34.521 1.00 60.38 295 GLN A CA 1
ATOM 2275 C C . GLN A 1 295 ? -13.506 -9.569 35.761 1.00 60.38 295 GLN A C 1
ATOM 2277 O O . GLN A 1 295 ? -12.657 -10.112 36.463 1.00 60.38 295 GLN A O 1
ATOM 2282 N N . GLY A 1 296 ? -13.987 -8.348 35.999 1.00 63.22 296 GLY A N 1
ATOM 2283 C CA . GLY A 1 296 ? -13.697 -7.593 37.223 1.00 63.22 296 GLY A CA 1
ATOM 2284 C C . GLY A 1 296 ? -12.721 -6.420 37.098 1.00 63.22 296 GLY A C 1
ATOM 2285 O O . GLY A 1 296 ? -12.580 -5.699 38.067 1.00 63.22 296 GLY A O 1
ATOM 2286 N N . ASP A 1 297 ? -12.073 -6.191 35.952 1.00 78.19 297 ASP A N 1
ATOM 2287 C CA . ASP A 1 297 ? -11.091 -5.091 35.817 1.00 78.19 297 ASP A CA 1
ATOM 2288 C C . ASP A 1 297 ? -11.776 -3.723 35.635 1.00 78.19 297 ASP A C 1
ATOM 2290 O O . ASP A 1 297 ? -11.442 -2.734 36.279 1.00 78.19 297 ASP A O 1
ATOM 2294 N N . VAL A 1 298 ? -12.797 -3.691 34.777 1.00 85.31 298 VAL A N 1
ATOM 2295 C CA . VAL A 1 298 ? -13.561 -2.488 34.446 1.00 85.31 298 VAL A CA 1
ATOM 2296 C C . VAL A 1 298 ? -14.994 -2.883 34.067 1.00 85.31 298 VAL A C 1
ATOM 2298 O O . VAL A 1 298 ? -15.218 -3.923 33.437 1.00 85.31 298 VAL A O 1
ATOM 2301 N N . THR A 1 299 ? -15.973 -2.050 34.414 1.00 87.56 299 THR A N 1
ATOM 2302 C CA . THR A 1 299 ? -17.383 -2.212 34.022 1.00 87.56 299 THR A CA 1
ATOM 2303 C C . THR A 1 299 ? -17.988 -0.881 33.579 1.00 87.56 299 THR A C 1
ATOM 2305 O O . THR A 1 299 ? -17.434 0.174 33.853 1.00 87.56 299 THR A O 1
ATOM 2308 N N . SER A 1 300 ? -19.133 -0.916 32.897 1.00 86.31 300 SER A N 1
ATOM 2309 C CA . SER A 1 300 ? -19.954 0.279 32.649 1.00 86.31 300 SER A CA 1
ATOM 2310 C C . SER A 1 300 ? -21.319 0.080 33.320 1.00 86.31 300 SER A C 1
ATOM 2312 O O . SER A 1 300 ? -21.904 -1.002 33.164 1.00 86.31 300 SER A O 1
ATOM 2314 N N . PRO A 1 301 ? -21.831 1.079 34.066 1.00 81.81 301 PRO A N 1
ATOM 2315 C CA . PRO A 1 301 ? -23.150 1.034 34.686 1.00 81.81 301 PRO A CA 1
ATOM 2316 C C . PRO A 1 301 ? -24.278 1.280 33.673 1.00 81.81 301 PRO A C 1
ATOM 2318 O O . PRO A 1 301 ? -25.443 1.048 33.991 1.00 81.81 301 PRO A O 1
ATOM 2321 N N . MET A 1 302 ? -23.948 1.737 32.460 1.00 81.81 302 MET A N 1
ATOM 2322 C CA . MET A 1 302 ? -24.907 2.092 31.420 1.00 81.81 302 MET A CA 1
ATOM 2323 C C . MET A 1 302 ? -24.936 1.043 30.298 1.00 81.81 302 MET A C 1
ATOM 2325 O O . MET A 1 302 ? -23.927 0.391 29.998 1.00 81.81 302 MET A O 1
ATOM 2329 N N . PRO A 1 303 ? -26.093 0.848 29.639 1.00 79.38 303 PRO A N 1
ATOM 2330 C CA . PRO A 1 303 ? -26.124 0.111 28.386 1.00 79.38 303 PRO A CA 1
ATOM 2331 C C . PRO A 1 303 ? -25.321 0.898 27.342 1.00 79.38 303 PRO A C 1
ATOM 2333 O O . PRO A 1 303 ? -25.592 2.069 27.102 1.00 79.38 303 PRO A O 1
ATOM 2336 N N . GLY A 1 304 ? -24.324 0.258 26.735 1.00 84.44 304 GLY A N 1
ATOM 2337 C CA . GLY A 1 304 ? -23.522 0.865 25.671 1.00 84.44 304 GLY A CA 1
ATOM 2338 C C . GLY A 1 304 ? -23.892 0.337 24.291 1.00 84.44 304 GLY A C 1
ATOM 2339 O O . GLY A 1 304 ? -24.519 -0.717 24.163 1.00 84.44 304 GLY A O 1
ATOM 2340 N N . ASP A 1 305 ? -23.466 1.067 23.270 1.00 88.56 305 ASP A N 1
ATOM 2341 C CA . ASP A 1 305 ? -23.706 0.783 21.864 1.00 88.56 305 ASP A CA 1
ATOM 2342 C C . ASP A 1 305 ? -22.960 -0.496 21.424 1.00 88.56 305 ASP A C 1
ATOM 2344 O O . ASP A 1 305 ? -21.725 -0.536 21.456 1.00 88.56 305 ASP A O 1
ATOM 2348 N N . PRO A 1 306 ? -23.671 -1.566 21.011 1.00 90.31 306 PRO A N 1
ATOM 2349 C CA . PRO A 1 306 ? -23.046 -2.792 20.525 1.00 90.31 306 PRO A CA 1
ATOM 2350 C C . PRO A 1 306 ? -22.586 -2.693 19.062 1.00 90.31 306 PRO A C 1
ATOM 2352 O O . PRO A 1 306 ? -21.959 -3.629 18.559 1.00 90.31 306 PRO A O 1
ATOM 2355 N N . THR A 1 307 ? -22.887 -1.595 18.363 1.00 91.38 307 THR A N 1
ATOM 2356 C CA . THR A 1 307 ? -22.675 -1.433 16.920 1.00 91.38 307 THR A CA 1
ATOM 2357 C C . THR A 1 307 ? -21.248 -1.759 16.456 1.00 91.38 307 THR A C 1
ATOM 2359 O O . THR A 1 307 ? -21.118 -2.536 15.506 1.00 91.38 307 THR A O 1
ATOM 2362 N N . PRO A 1 308 ? -20.168 -1.277 17.110 1.00 93.31 308 PRO A N 1
ATOM 2363 C CA . PRO A 1 308 ? -18.799 -1.602 16.695 1.00 93.31 308 PRO A CA 1
ATOM 2364 C C . PRO A 1 308 ? -18.492 -3.107 16.750 1.00 93.31 308 PRO A C 1
ATOM 2366 O O . PRO A 1 308 ? -17.821 -3.653 15.868 1.00 93.31 308 PRO A O 1
ATOM 2369 N N . LEU A 1 309 ? -19.033 -3.800 17.759 1.00 93.56 309 LEU A N 1
ATOM 2370 C CA . LEU A 1 309 ? -18.878 -5.245 17.910 1.00 93.56 309 LEU A CA 1
ATOM 2371 C C . LEU A 1 309 ? -19.660 -5.992 16.827 1.00 93.56 309 LEU A C 1
ATOM 2373 O O . LEU A 1 309 ? -19.106 -6.896 16.204 1.00 93.56 309 LEU A O 1
ATOM 2377 N N . MET A 1 310 ? -20.904 -5.588 16.556 1.00 93.00 310 MET A N 1
ATOM 2378 C CA . MET A 1 310 ? -21.722 -6.180 15.490 1.00 93.00 310 MET A CA 1
ATOM 2379 C C . MET A 1 310 ? -21.080 -5.994 14.110 1.00 93.00 310 MET A C 1
ATOM 2381 O O . MET A 1 310 ? -20.994 -6.945 13.336 1.00 93.00 310 MET A O 1
ATOM 2385 N N . GLN A 1 311 ? -20.567 -4.794 13.814 1.00 93.69 311 GLN A N 1
ATOM 2386 C CA . GLN A 1 311 ? -19.838 -4.523 12.574 1.00 93.69 311 GLN A CA 1
ATOM 2387 C C . GLN A 1 311 ? -18.620 -5.442 12.441 1.00 93.69 311 GLN A C 1
ATOM 2389 O O . GLN A 1 311 ? -18.396 -6.029 11.382 1.00 93.69 311 GLN A O 1
ATOM 2394 N N . THR A 1 312 ? -17.848 -5.582 13.521 1.00 96.38 312 THR A N 1
ATOM 2395 C CA . THR A 1 312 ? -16.652 -6.431 13.554 1.00 96.38 312 THR A CA 1
ATOM 2396 C C . THR A 1 312 ? -16.993 -7.906 13.392 1.00 96.38 312 THR A C 1
ATOM 2398 O O . THR A 1 312 ? -16.288 -8.622 12.684 1.00 96.38 312 THR A O 1
ATOM 2401 N N . GLN A 1 313 ? -18.104 -8.358 13.970 1.00 95.00 313 GLN A N 1
ATOM 2402 C CA . GLN A 1 313 ? -18.610 -9.706 13.754 1.00 95.00 313 GLN A CA 1
ATOM 2403 C C . GLN A 1 313 ? -18.991 -9.937 12.284 1.00 95.00 313 GLN A C 1
ATOM 2405 O O . GLN A 1 313 ? -18.559 -10.932 11.708 1.00 95.00 313 GLN A O 1
ATOM 2410 N N . GLY A 1 314 ? -19.703 -9.004 11.643 1.00 94.94 314 GLY A N 1
ATOM 2411 C CA . GLY A 1 314 ? -20.047 -9.119 10.219 1.00 94.94 314 GLY A CA 1
ATOM 2412 C C . GLY A 1 314 ? -18.815 -9.168 9.304 1.00 94.94 314 GLY A C 1
ATOM 2413 O O . GLY A 1 314 ? -18.753 -9.974 8.374 1.00 94.94 314 GLY A O 1
ATOM 2414 N N . MET A 1 315 ? -17.786 -8.367 9.605 1.00 96.50 315 MET A N 1
ATOM 2415 C CA . MET A 1 315 ? -16.492 -8.431 8.911 1.00 96.50 315 MET A CA 1
ATOM 2416 C C . MET A 1 315 ? -15.803 -9.789 9.096 1.00 96.50 315 MET A C 1
ATOM 2418 O O . MET A 1 315 ? -15.287 -10.359 8.132 1.00 96.50 315 MET A O 1
ATOM 2422 N N . TRP A 1 316 ? -15.813 -10.312 10.325 1.00 96.88 316 TRP A N 1
ATOM 2423 C CA . TRP A 1 316 ? -15.241 -11.612 10.664 1.00 96.88 316 TRP A CA 1
ATOM 2424 C C . TRP A 1 316 ? -15.937 -12.762 9.924 1.00 96.88 316 TRP A C 1
ATOM 2426 O O . TRP A 1 316 ? -15.282 -13.598 9.303 1.00 96.88 316 TRP A O 1
ATOM 2436 N N . GLU A 1 317 ? -17.266 -12.785 9.937 1.00 95.56 317 GLU A N 1
ATOM 2437 C CA . GLU A 1 317 ? -18.065 -13.803 9.253 1.00 95.56 317 GLU A CA 1
ATOM 2438 C C . GLU A 1 317 ? -17.841 -13.783 7.738 1.00 95.56 317 GLU A C 1
ATOM 2440 O O . GLU A 1 317 ? -17.787 -14.836 7.102 1.00 95.56 317 GLU A O 1
ATOM 2445 N N . TYR A 1 318 ? -17.686 -12.602 7.134 1.00 95.31 318 TYR A N 1
ATOM 2446 C CA . TYR A 1 318 ? -17.350 -12.491 5.717 1.00 95.31 318 TYR A CA 1
ATOM 2447 C C . TYR A 1 318 ? -15.953 -13.048 5.407 1.00 95.31 318 TYR A C 1
ATOM 2449 O O . TYR A 1 318 ? -15.822 -13.921 4.548 1.00 95.31 318 TYR A O 1
ATOM 2457 N N . ILE A 1 319 ? -14.908 -12.589 6.108 1.00 94.12 319 ILE A N 1
ATOM 2458 C CA . ILE A 1 319 ? -13.533 -13.006 5.794 1.00 94.12 319 ILE A CA 1
ATOM 2459 C C . ILE A 1 319 ? -13.303 -14.496 6.082 1.00 94.12 319 ILE A C 1
ATOM 2461 O O . ILE A 1 319 ? -12.604 -15.170 5.325 1.00 94.12 319 ILE A O 1
ATOM 2465 N N . GLN A 1 320 ? -13.951 -15.039 7.116 1.00 93.56 320 GLN A N 1
ATOM 2466 C CA . GLN A 1 320 ? -13.887 -16.462 7.430 1.00 93.56 320 GLN A CA 1
ATOM 2467 C C . GLN A 1 320 ? -14.599 -17.312 6.371 1.00 93.56 320 GLN A C 1
ATOM 2469 O O . GLN A 1 320 ? -14.068 -18.352 5.989 1.00 93.56 320 GLN A O 1
ATOM 2474 N N . ARG A 1 321 ? -15.754 -16.871 5.846 1.00 92.38 321 ARG A N 1
ATOM 2475 C CA . ARG A 1 321 ? -16.396 -17.532 4.694 1.00 92.38 321 ARG A CA 1
ATOM 2476 C C . ARG A 1 321 ? -15.466 -17.543 3.484 1.00 92.38 321 ARG A C 1
ATOM 2478 O O . ARG A 1 321 ? -15.217 -18.608 2.935 1.00 92.38 321 ARG A O 1
ATOM 2485 N N . ARG A 1 322 ? -14.851 -16.400 3.153 1.00 89.44 322 ARG A N 1
ATOM 2486 C CA . ARG A 1 322 ? -13.893 -16.317 2.036 1.00 89.44 322 ARG A CA 1
ATOM 2487 C C . ARG A 1 322 ? -12.688 -17.240 2.201 1.00 89.44 322 ARG A C 1
ATOM 2489 O O . ARG A 1 322 ? -12.244 -17.831 1.224 1.00 89.44 322 ARG A O 1
ATOM 2496 N N . ARG A 1 323 ? -12.177 -17.406 3.424 1.00 88.62 323 ARG A N 1
ATOM 2497 C CA . ARG A 1 323 ? -11.132 -18.396 3.722 1.00 88.62 323 ARG A CA 1
ATOM 2498 C C . ARG A 1 323 ? -11.598 -19.829 3.472 1.00 88.62 323 ARG A C 1
ATOM 2500 O O . ARG A 1 323 ? -10.841 -20.607 2.904 1.00 88.62 323 ARG A O 1
ATOM 2507 N N . LEU A 1 324 ? -12.812 -20.175 3.897 1.00 87.75 324 LEU A N 1
ATOM 2508 C CA . LEU A 1 324 ? -13.367 -21.521 3.725 1.00 87.75 324 LEU A CA 1
ATOM 2509 C C . LEU A 1 324 ? -13.672 -21.853 2.259 1.00 87.75 324 LEU A C 1
ATOM 2511 O O . LEU A 1 324 ? -13.513 -23.006 1.868 1.00 87.75 324 LEU A O 1
ATOM 2515 N N . ASP A 1 325 ? -14.043 -20.858 1.450 1.00 86.00 325 ASP A N 1
ATOM 2516 C CA . ASP A 1 325 ? -14.257 -21.025 0.006 1.00 86.00 325 ASP A CA 1
ATOM 2517 C C . ASP A 1 325 ? -12.966 -21.440 -0.731 1.00 86.00 325 ASP A C 1
ATOM 2519 O O . ASP A 1 325 ? -13.026 -22.032 -1.808 1.00 86.00 325 ASP A O 1
ATOM 2523 N N . GLY A 1 326 ? -11.789 -21.128 -0.171 1.00 78.56 326 GLY A N 1
ATOM 2524 C CA . GLY A 1 326 ? -10.482 -21.575 -0.669 1.00 78.56 326 GLY A CA 1
ATOM 2525 C C . GLY A 1 326 ? -10.041 -20.975 -2.010 1.00 78.56 326 GLY A C 1
ATOM 2526 O O . GLY A 1 326 ? -8.968 -21.319 -2.508 1.00 78.56 326 GLY A O 1
ATOM 2527 N N . ALA A 1 327 ? -10.837 -20.081 -2.602 1.00 77.56 327 ALA A N 1
ATOM 2528 C CA . ALA A 1 327 ? -10.493 -19.410 -3.849 1.00 77.56 327 ALA A CA 1
ATOM 2529 C C . ALA A 1 327 ? -9.293 -18.462 -3.643 1.00 77.56 327 ALA A C 1
ATOM 2531 O O . ALA A 1 327 ? -9.269 -17.704 -2.666 1.00 77.56 327 ALA A O 1
ATOM 2532 N N . PRO A 1 328 ? -8.287 -18.479 -4.538 1.00 73.81 328 PRO A N 1
ATOM 2533 C CA . PRO A 1 328 ? -7.176 -17.541 -4.457 1.00 73.81 328 PRO A CA 1
ATOM 2534 C C . PRO A 1 328 ? -7.687 -16.112 -4.651 1.00 73.81 328 PRO A C 1
ATOM 2536 O O . PRO A 1 328 ? -8.537 -15.865 -5.504 1.00 73.81 328 PRO A O 1
ATOM 2539 N N . LEU A 1 329 ? -7.142 -15.170 -3.879 1.00 76.06 329 LEU A N 1
ATOM 2540 C CA . LEU A 1 329 ? -7.499 -13.762 -4.018 1.00 76.06 329 LEU A CA 1
ATOM 2541 C C . LEU A 1 329 ? -7.101 -13.241 -5.401 1.00 76.06 329 LEU A C 1
ATOM 2543 O O . LEU A 1 329 ? -5.933 -13.317 -5.795 1.00 76.06 329 LEU A O 1
ATOM 2547 N N . GLU A 1 330 ? -8.056 -12.639 -6.102 1.00 67.75 330 GLU A N 1
ATOM 2548 C CA . GLU A 1 330 ? -7.779 -11.889 -7.324 1.00 67.75 330 GLU A CA 1
ATOM 2549 C C . GLU A 1 330 ? -7.178 -10.511 -6.990 1.00 67.75 330 GLU A C 1
ATOM 2551 O O . GLU A 1 330 ? -7.367 -9.974 -5.896 1.00 67.75 330 GLU A O 1
ATOM 2556 N N . GLY A 1 331 ? -6.449 -9.897 -7.930 1.00 58.50 331 GLY A N 1
ATOM 2557 C CA . GLY A 1 331 ? -5.624 -8.706 -7.663 1.00 58.50 331 GLY A CA 1
ATOM 2558 C C . GLY A 1 331 ? -6.357 -7.540 -6.979 1.00 58.50 331 GLY A C 1
ATOM 2559 O O . GLY A 1 331 ? -5.807 -6.903 -6.078 1.00 58.50 331 GLY A O 1
ATOM 2560 N N . ARG A 1 332 ? -7.623 -7.289 -7.341 1.00 58.00 332 ARG A N 1
ATOM 2561 C CA . ARG A 1 332 ? -8.462 -6.262 -6.698 1.00 58.00 332 ARG A CA 1
ATOM 2562 C C . ARG A 1 332 ? -8.844 -6.638 -5.264 1.00 58.00 332 ARG A C 1
ATOM 2564 O O . ARG A 1 332 ? -8.835 -5.781 -4.384 1.00 58.00 332 ARG A O 1
ATOM 2571 N N . GLU A 1 333 ? -9.169 -7.899 -5.020 1.00 69.88 333 GLU A N 1
ATOM 2572 C CA . GLU A 1 333 ? -9.553 -8.402 -3.699 1.00 69.88 333 GLU A CA 1
ATOM 2573 C C . GLU A 1 333 ? -8.375 -8.372 -2.728 1.00 69.88 333 GLU A C 1
ATOM 2575 O O . GLU A 1 333 ? -8.506 -7.885 -1.605 1.00 69.88 333 GLU A O 1
ATOM 2580 N N . ALA A 1 334 ? -7.197 -8.794 -3.195 1.00 69.94 334 ALA A N 1
ATOM 2581 C CA . ALA A 1 334 ? -5.968 -8.734 -2.418 1.00 69.94 334 ALA A CA 1
ATOM 2582 C C . ALA A 1 334 ? -5.581 -7.294 -2.054 1.00 69.94 334 ALA A C 1
ATOM 2584 O O . ALA A 1 334 ? -5.173 -7.024 -0.922 1.00 69.94 334 ALA A O 1
ATOM 2585 N N . MET A 1 335 ? -5.764 -6.346 -2.978 1.00 62.81 335 MET A N 1
ATOM 2586 C CA . MET A 1 335 ? -5.544 -4.931 -2.692 1.00 62.81 335 MET A CA 1
ATOM 2587 C C . MET A 1 335 ? -6.517 -4.392 -1.635 1.00 62.81 335 MET A C 1
ATOM 2589 O O . MET A 1 335 ? -6.086 -3.702 -0.711 1.00 62.81 335 MET A O 1
ATOM 2593 N N . LEU A 1 336 ? -7.815 -4.680 -1.760 1.00 66.69 336 LEU A N 1
ATOM 2594 C CA . LEU A 1 336 ? -8.832 -4.210 -0.813 1.00 66.69 336 LEU A CA 1
ATOM 2595 C C . LEU A 1 336 ? -8.595 -4.785 0.588 1.00 66.69 336 LEU A C 1
ATOM 2597 O O . LEU A 1 336 ? -8.644 -4.052 1.577 1.00 66.69 336 LEU A O 1
ATOM 2601 N N . LEU A 1 337 ? -8.246 -6.071 0.665 1.00 82.44 337 LEU A N 1
ATOM 2602 C CA . LEU A 1 337 ? -7.891 -6.731 1.915 1.00 82.44 337 LEU A CA 1
ATOM 2603 C C . LEU A 1 337 ? -6.624 -6.133 2.540 1.00 82.44 337 LEU A C 1
ATOM 2605 O O . LEU A 1 337 ? -6.596 -5.857 3.738 1.00 82.44 337 LEU A O 1
ATOM 2609 N N . ARG A 1 338 ? -5.596 -5.848 1.731 1.00 76.19 338 ARG A N 1
ATOM 2610 C CA . ARG A 1 338 ? -4.405 -5.112 2.177 1.00 76.19 338 ARG A CA 1
ATOM 2611 C C . ARG A 1 338 ? -4.775 -3.726 2.717 1.00 76.19 338 ARG A C 1
ATOM 2613 O O . ARG A 1 338 ? -4.248 -3.320 3.750 1.00 76.19 338 ARG A O 1
ATOM 2620 N N . GLY A 1 339 ? -5.679 -3.009 2.051 1.00 67.56 339 GLY A N 1
ATOM 2621 C CA . GLY A 1 339 ? -6.202 -1.730 2.534 1.00 67.56 339 GLY A CA 1
ATOM 2622 C C . GLY A 1 339 ? -6.845 -1.851 3.918 1.00 67.56 339 GLY A C 1
ATOM 2623 O O . GLY A 1 339 ? -6.604 -1.008 4.780 1.00 67.56 339 GLY A O 1
ATOM 2624 N N . ALA A 1 340 ? -7.598 -2.928 4.161 1.00 81.69 340 ALA A N 1
ATOM 2625 C CA . ALA A 1 340 ? -8.246 -3.172 5.447 1.00 81.69 340 ALA A CA 1
ATOM 2626 C C . ALA A 1 340 ? -7.216 -3.463 6.554 1.00 81.69 340 ALA A C 1
ATOM 2628 O O . ALA A 1 340 ? -7.300 -2.878 7.635 1.00 81.69 340 ALA A O 1
ATOM 2629 N N . VAL A 1 341 ? -6.196 -4.281 6.258 1.00 85.75 341 VAL A N 1
ATOM 2630 C CA . VAL A 1 341 ? -5.059 -4.536 7.165 1.00 85.75 341 VAL A CA 1
ATOM 2631 C C . VAL A 1 341 ? -4.361 -3.231 7.539 1.00 85.75 341 VAL A C 1
ATOM 2633 O O . VAL A 1 341 ? -4.168 -2.948 8.718 1.00 85.75 341 VAL A O 1
ATOM 2636 N N . HIS A 1 342 ? -4.037 -2.392 6.554 1.00 79.69 342 HIS A N 1
ATOM 2637 C CA . HIS A 1 342 ? -3.380 -1.114 6.816 1.00 79.69 342 HIS A CA 1
ATOM 2638 C C . HIS A 1 342 ? -4.266 -0.111 7.557 1.00 79.69 342 HIS A C 1
ATOM 2640 O O . HIS A 1 342 ? -3.733 0.816 8.146 1.00 79.69 342 HIS A O 1
ATOM 2646 N N . HIS A 1 343 ? -5.589 -0.260 7.577 1.00 81.50 343 HIS A N 1
ATOM 2647 C CA . HIS A 1 343 ? -6.443 0.600 8.399 1.00 81.50 343 HIS A CA 1
ATOM 2648 C C . HIS A 1 343 ? -6.610 0.126 9.845 1.00 81.50 343 HIS A C 1
ATOM 2650 O O . HIS A 1 343 ? -7.058 0.907 10.685 1.00 81.50 343 HIS A O 1
ATOM 2656 N N . ALA A 1 344 ? -6.222 -1.108 10.176 1.00 88.00 344 ALA A N 1
ATOM 2657 C CA . ALA A 1 344 ? -6.339 -1.633 11.536 1.00 88.00 344 ALA A CA 1
ATOM 2658 C C . ALA A 1 344 ? -5.628 -0.791 12.617 1.00 88.00 344 ALA A C 1
ATOM 2660 O O . ALA A 1 344 ? -6.214 -0.623 13.688 1.00 88.00 344 ALA A O 1
ATOM 2661 N N . PRO A 1 345 ? -4.451 -0.173 12.378 1.00 87.88 345 PRO A N 1
ATOM 2662 C CA . PRO A 1 345 ? -3.839 0.737 13.350 1.00 87.88 345 PRO A CA 1
ATOM 2663 C C . PRO A 1 345 ? -4.725 1.939 13.705 1.00 87.88 345 PRO A C 1
ATOM 2665 O O . PRO A 1 345 ? -4.767 2.349 14.861 1.00 87.88 345 PRO A O 1
ATOM 2668 N N . THR A 1 346 ? -5.499 2.469 12.748 1.00 87.88 346 THR A N 1
ATOM 2669 C CA . THR A 1 346 ? -6.473 3.545 13.017 1.00 87.88 346 THR A CA 1
ATOM 2670 C C . THR A 1 346 ? -7.592 3.061 13.947 1.00 87.88 346 THR A C 1
ATOM 2672 O O . THR A 1 346 ? -8.018 3.789 14.842 1.00 87.88 346 THR A O 1
ATOM 2675 N N . VAL A 1 347 ? -8.053 1.817 13.770 1.00 92.50 347 VAL A N 1
ATOM 2676 C CA . VAL A 1 347 ? -9.055 1.202 14.654 1.00 92.50 347 VAL A CA 1
ATOM 2677 C C . VAL A 1 347 ? -8.498 1.042 16.067 1.00 92.50 347 VAL A C 1
ATOM 2679 O O . VAL A 1 347 ? -9.163 1.437 17.016 1.00 92.50 347 VAL A O 1
ATOM 2682 N N . VAL A 1 348 ? -7.273 0.528 16.220 1.00 94.50 348 VAL A N 1
ATOM 2683 C CA . VAL A 1 348 ? -6.621 0.380 17.535 1.00 94.50 348 VAL A CA 1
ATOM 2684 C C . VAL A 1 348 ? -6.422 1.729 18.220 1.00 94.50 348 VAL A C 1
ATOM 2686 O O . VAL A 1 348 ? -6.750 1.863 19.397 1.00 94.50 348 VAL A O 1
ATOM 2689 N N . GLN A 1 349 ? -5.960 2.745 17.486 1.00 93.19 349 GLN A N 1
ATOM 2690 C CA . GLN A 1 349 ? -5.827 4.100 18.018 1.00 93.19 349 GLN A CA 1
ATOM 2691 C C . GLN A 1 349 ? -7.163 4.618 18.558 1.00 93.19 349 GLN A C 1
ATOM 2693 O O . GLN A 1 349 ? -7.208 5.176 19.653 1.00 93.19 349 GLN A O 1
ATOM 2698 N N . GLN A 1 350 ? -8.249 4.426 17.808 1.00 94.62 350 GLN A N 1
ATOM 2699 C CA . GLN A 1 350 ? -9.559 4.896 18.231 1.00 94.62 350 GLN A CA 1
ATOM 2700 C C . GLN A 1 350 ? -10.149 4.058 19.370 1.00 94.62 350 GLN A C 1
ATOM 2702 O O . GLN A 1 350 ? -10.771 4.628 20.256 1.00 94.62 350 GLN A O 1
ATOM 2707 N N . LEU A 1 351 ? -9.920 2.741 19.406 1.00 95.75 351 LEU A N 1
ATOM 2708 C CA . LEU A 1 351 ? -10.288 1.891 20.545 1.00 95.75 351 LEU A CA 1
ATOM 2709 C C . LEU A 1 351 ? -9.594 2.356 21.829 1.00 95.75 351 LEU A C 1
ATOM 2711 O O . LEU A 1 351 ? -10.252 2.487 22.856 1.00 95.75 351 LEU A O 1
ATOM 2715 N N . SER A 1 352 ? -8.288 2.635 21.756 1.00 96.12 352 SER A N 1
ATOM 2716 C CA . SER A 1 352 ? -7.503 3.191 22.864 1.00 96.12 352 SER A CA 1
ATOM 2717 C C . SER A 1 352 ? -8.076 4.531 23.322 1.00 96.12 352 SER A C 1
ATOM 2719 O O . SER A 1 352 ? -8.410 4.674 24.493 1.00 96.12 352 SER A O 1
ATOM 2721 N N . ARG A 1 353 ? -8.283 5.468 22.391 1.00 95.50 353 ARG A N 1
ATOM 2722 C CA . ARG A 1 353 ? -8.822 6.795 22.697 1.00 95.50 353 ARG A CA 1
ATOM 2723 C C . ARG A 1 353 ? -10.214 6.730 23.329 1.00 95.50 353 ARG A C 1
ATOM 2725 O O . ARG A 1 353 ? -10.457 7.381 24.335 1.00 95.50 353 ARG A O 1
ATOM 2732 N N . THR A 1 354 ? -11.119 5.938 22.761 1.00 94.56 354 THR A N 1
ATOM 2733 C CA . THR A 1 354 ? -12.478 5.768 23.291 1.00 94.56 354 THR A CA 1
ATOM 2734 C C . THR A 1 354 ? -12.453 5.123 24.683 1.00 94.56 354 THR A C 1
ATOM 2736 O O . THR A 1 354 ? -13.229 5.515 25.550 1.00 94.56 354 THR A O 1
ATOM 2739 N N . ALA A 1 355 ? -11.547 4.172 24.938 1.00 93.06 355 ALA A N 1
ATOM 2740 C CA . ALA A 1 355 ? -11.384 3.574 26.262 1.00 93.06 355 ALA A CA 1
ATOM 2741 C C . ALA A 1 355 ? -10.849 4.582 27.299 1.00 93.06 355 ALA A C 1
ATOM 2743 O O . ALA A 1 355 ? -11.402 4.673 28.394 1.00 93.06 355 ALA A O 1
ATOM 2744 N N . GLU A 1 356 ? -9.831 5.375 26.944 1.00 93.62 356 GLU A N 1
ATOM 2745 C CA . GLU A 1 356 ? -9.308 6.471 27.778 1.00 93.62 356 GLU A CA 1
ATOM 2746 C C . GLU A 1 356 ? -10.403 7.515 28.075 1.00 93.62 356 GLU A C 1
ATOM 2748 O O . GLU A 1 356 ? -10.587 7.926 29.221 1.00 93.62 356 GLU A O 1
ATOM 2753 N N . GLU A 1 357 ? -11.177 7.921 27.063 1.00 93.00 357 GLU A N 1
ATOM 2754 C CA . GLU A 1 357 ? -12.275 8.886 27.199 1.00 93.00 357 GLU A CA 1
ATOM 2755 C C . GLU A 1 357 ? -13.390 8.355 28.119 1.00 93.00 357 GLU A C 1
ATOM 2757 O O . GLU A 1 357 ? -13.836 9.076 29.013 1.00 93.00 357 GLU A O 1
ATOM 2762 N N . HIS A 1 358 ? -13.826 7.098 27.976 1.00 91.81 358 HIS A N 1
ATOM 2763 C CA . HIS A 1 358 ? -14.842 6.514 28.865 1.00 91.81 358 HIS A CA 1
ATOM 2764 C C . HIS A 1 358 ? -14.352 6.330 30.306 1.00 91.81 358 HIS A C 1
ATOM 2766 O O . HIS A 1 358 ? -15.127 6.532 31.244 1.00 91.81 358 HIS A O 1
ATOM 2772 N N . LEU A 1 359 ? -13.076 5.988 30.490 1.00 89.88 359 LEU A N 1
ATOM 2773 C CA . LEU A 1 359 ? -12.467 5.872 31.812 1.00 89.88 359 LEU A CA 1
ATOM 2774 C C . LEU A 1 359 ? -12.386 7.238 32.509 1.00 89.88 359 LEU A C 1
ATOM 2776 O O . LEU A 1 359 ? -12.887 7.411 33.617 1.00 89.88 359 LEU A O 1
ATOM 2780 N N . THR A 1 360 ? -11.810 8.235 31.835 1.00 90.19 360 THR A N 1
ATOM 2781 C CA . THR A 1 360 ? -11.605 9.584 32.394 1.00 90.19 360 THR A CA 1
ATOM 2782 C C . THR A 1 360 ? -12.907 10.359 32.592 1.00 90.19 360 THR A C 1
ATOM 2784 O O . THR A 1 360 ? -13.018 11.148 33.527 1.00 90.19 360 THR A O 1
ATOM 2787 N N . SER A 1 361 ? -13.926 10.107 31.765 1.00 88.44 361 SER A N 1
ATOM 2788 C CA . SER A 1 361 ? -15.262 10.698 31.921 1.00 88.44 361 SER A CA 1
ATOM 2789 C C . SER A 1 361 ? -16.144 9.994 32.956 1.00 88.44 361 SER A C 1
ATOM 2791 O O . SER A 1 361 ? -17.328 10.317 33.045 1.00 88.44 361 SER A O 1
ATOM 2793 N N . SER A 1 362 ? -15.600 9.059 33.751 1.00 87.06 362 SER A N 1
ATOM 2794 C CA . SER A 1 362 ? -16.345 8.340 34.799 1.00 87.06 362 SER A CA 1
ATOM 2795 C C . SER A 1 362 ? -17.530 7.512 34.273 1.00 87.06 362 SER A C 1
ATOM 2797 O O . SER A 1 362 ? -18.443 7.168 35.022 1.00 87.06 362 SER A O 1
ATOM 2799 N N . ARG A 1 363 ? -17.526 7.180 32.975 1.00 87.62 363 ARG A N 1
ATOM 2800 C CA . ARG A 1 363 ? -18.510 6.281 32.352 1.00 87.62 363 ARG A CA 1
ATOM 2801 C C . ARG A 1 363 ? -18.166 4.821 32.610 1.00 87.62 363 ARG A C 1
ATOM 2803 O O . ARG A 1 363 ? -19.053 3.975 32.672 1.00 87.62 363 ARG A O 1
ATOM 2810 N N . TRP A 1 364 ? -16.882 4.522 32.775 1.00 91.12 364 TRP A N 1
ATOM 2811 C CA . TRP A 1 364 ? -16.417 3.225 33.248 1.00 91.12 364 TRP A CA 1
ATOM 2812 C C . TRP A 1 364 ? -16.033 3.295 34.720 1.00 91.12 364 TRP A C 1
ATOM 2814 O O . TRP A 1 364 ? -15.451 4.274 35.182 1.00 91.12 364 TRP A O 1
ATOM 2824 N N . LEU A 1 365 ? -16.359 2.224 35.435 1.00 87.75 365 LEU A N 1
ATOM 2825 C CA . LEU A 1 365 ? -15.979 2.001 36.820 1.00 87.75 365 LEU A CA 1
ATOM 2826 C C . LEU A 1 365 ? -14.853 0.976 36.864 1.00 87.75 365 LEU A C 1
ATOM 2828 O O . LEU A 1 365 ? -14.877 -0.004 36.113 1.00 87.75 365 LEU A O 1
ATOM 2832 N N . ILE A 1 366 ? -13.904 1.188 37.763 1.00 87.38 366 ILE A N 1
ATOM 2833 C CA . ILE A 1 366 ? -12.779 0.288 38.018 1.00 87.38 366 ILE A CA 1
ATOM 2834 C C . ILE A 1 366 ? -13.030 -0.484 39.311 1.00 87.38 366 ILE A C 1
ATOM 2836 O O . ILE A 1 366 ? -13.758 -0.006 40.184 1.00 87.38 366 ILE A O 1
ATOM 2840 N N . SER A 1 367 ? -12.465 -1.685 39.432 1.00 80.25 367 SER A N 1
ATOM 2841 C CA . SER A 1 367 ? -12.487 -2.417 40.701 1.00 80.25 367 SER A CA 1
ATOM 2842 C C . SER A 1 367 ? -11.131 -2.335 41.391 1.00 80.25 367 SER A C 1
ATOM 2844 O O . SER A 1 367 ? -10.106 -2.633 40.784 1.00 80.25 367 SER A O 1
ATOM 2846 N N . TYR A 1 368 ? -11.125 -1.957 42.670 1.00 65.81 368 TYR A N 1
ATOM 2847 C CA . TYR A 1 368 ? -9.897 -1.707 43.438 1.00 65.81 368 TYR A CA 1
ATOM 2848 C C . TYR A 1 368 ? -9.298 -2.927 44.126 1.00 65.81 368 TYR A C 1
ATOM 2850 O O . TYR A 1 368 ? -8.335 -2.817 44.882 1.00 65.81 368 TYR A O 1
ATOM 2858 N N . SER A 1 369 ? -9.885 -4.099 43.936 1.00 53.72 369 SER A N 1
ATOM 2859 C CA . SER A 1 369 ? -9.779 -5.119 44.956 1.00 53.72 369 SER A CA 1
ATOM 2860 C C . SER A 1 369 ? -9.266 -6.448 44.411 1.00 53.72 369 SER A C 1
ATOM 2862 O O . SER A 1 369 ? -9.915 -7.126 43.615 1.00 53.72 369 SER A O 1
ATOM 2864 N N . MET A 1 370 ? -8.083 -6.835 44.899 1.00 52.69 370 MET A N 1
ATOM 2865 C CA . MET A 1 370 ? -7.545 -8.193 44.771 1.00 52.69 370 MET A CA 1
ATOM 2866 C C . MET A 1 370 ? -8.175 -9.168 45.789 1.00 52.69 370 MET A C 1
ATOM 2868 O O . MET A 1 370 ? -7.978 -10.373 45.652 1.00 52.69 370 MET A O 1
ATOM 2872 N N . GLU A 1 371 ? -8.938 -8.680 46.783 1.00 48.06 371 GLU A N 1
ATOM 2873 C CA . GLU A 1 371 ? -9.335 -9.452 47.984 1.00 48.06 371 GLU A CA 1
ATOM 2874 C C . GLU A 1 371 ? -10.857 -9.519 48.263 1.00 48.06 371 GLU A C 1
ATOM 2876 O O . GLU A 1 371 ? -11.335 -10.443 48.914 1.00 48.06 371 GLU A O 1
ATOM 2881 N N . SER A 1 372 ? -11.643 -8.594 47.720 1.00 49.72 372 SER A N 1
ATOM 2882 C CA . SER A 1 372 ? -13.111 -8.502 47.787 1.00 49.72 372 SER A CA 1
ATOM 2883 C C . SER A 1 372 ? -13.687 -8.233 46.388 1.00 49.72 372 SER A C 1
ATOM 2885 O O . SER A 1 372 ? -13.547 -7.122 45.869 1.00 49.72 372 SER A O 1
ATOM 2887 N N . PRO A 1 373 ? -14.301 -9.215 45.717 1.00 50.97 373 PRO A N 1
ATOM 2888 C CA . PRO A 1 373 ? -14.948 -8.948 44.444 1.00 50.97 373 PRO A CA 1
ATOM 2889 C C . PRO A 1 373 ? -16.101 -7.955 44.688 1.00 50.97 373 PRO A C 1
ATOM 2891 O O . PRO A 1 373 ? -16.819 -8.092 45.673 1.00 50.97 373 PRO A O 1
ATOM 2894 N N . PHE A 1 374 ? -16.299 -6.992 43.781 1.00 57.66 374 PHE A N 1
ATOM 2895 C CA . PHE A 1 374 ? -17.507 -6.149 43.635 1.00 57.66 374 PHE A CA 1
ATOM 2896 C C . PHE A 1 374 ? -17.543 -4.726 44.226 1.00 57.66 374 PHE A C 1
ATOM 2898 O O . PHE A 1 374 ? -18.591 -4.090 44.108 1.00 57.66 374 PHE A O 1
ATOM 2905 N N . GLU A 1 375 ? -16.452 -4.157 44.744 1.00 70.06 375 GLU A N 1
ATOM 2906 C CA . GLU A 1 375 ? -16.395 -2.691 44.902 1.00 70.06 375 GLU A CA 1
ATOM 2907 C C . GLU A 1 375 ? -16.001 -2.041 43.569 1.00 70.06 375 GLU A C 1
ATOM 2909 O O . GLU A 1 375 ? -14.939 -2.336 43.011 1.00 70.06 375 GLU A O 1
ATOM 2914 N N . TRP A 1 376 ? -16.903 -1.208 43.044 1.00 83.75 376 TRP A N 1
ATOM 2915 C CA . TRP A 1 376 ? -16.752 -0.452 41.802 1.00 83.75 376 TRP A CA 1
ATOM 2916 C C . TRP A 1 376 ? -16.728 1.035 42.126 1.00 83.75 376 TRP A C 1
ATOM 2918 O O . TRP A 1 376 ? -17.654 1.527 42.771 1.00 83.75 376 TRP A O 1
ATOM 2928 N N . ASP A 1 377 ? -15.724 1.752 41.640 1.00 84.75 377 ASP A N 1
ATOM 2929 C CA . ASP A 1 377 ? -15.611 3.196 41.847 1.00 84.75 377 ASP A CA 1
ATOM 2930 C C . ASP A 1 377 ? -15.180 3.906 40.559 1.00 84.75 377 ASP A C 1
ATOM 2932 O O . ASP A 1 377 ? -14.805 3.286 39.558 1.00 84.75 377 ASP A O 1
ATOM 2936 N N . LEU A 1 378 ? -15.256 5.231 40.598 1.00 86.81 378 LEU A N 1
ATOM 2937 C CA . LEU A 1 378 ? -14.769 6.120 39.559 1.00 86.81 378 LEU A CA 1
ATOM 2938 C C . LEU A 1 378 ? -13.240 6.120 39.531 1.00 86.81 378 LEU A C 1
ATOM 2940 O O . LEU A 1 378 ? -12.598 6.288 40.563 1.00 86.81 378 LEU A O 1
ATOM 2944 N N . HIS A 1 379 ? -12.664 6.036 38.334 1.00 84.94 379 HIS A N 1
ATOM 2945 C CA . HIS A 1 379 ? -11.222 6.153 38.144 1.00 84.94 379 HIS A CA 1
ATOM 2946 C C . HIS A 1 379 ? -10.699 7.550 38.516 1.00 84.94 379 HIS A C 1
ATOM 2948 O O . HIS A 1 379 ? -11.180 8.569 38.009 1.00 84.94 379 HIS A O 1
ATOM 2954 N N . ARG A 1 380 ? -9.666 7.599 39.358 1.00 84.56 380 ARG A N 1
ATOM 2955 C CA . ARG A 1 380 ? -8.982 8.817 39.816 1.00 84.56 380 ARG A CA 1
ATOM 2956 C C . ARG A 1 380 ? -7.586 8.901 39.204 1.00 84.56 380 ARG A C 1
ATOM 2958 O O . ARG A 1 380 ? -6.998 7.906 38.811 1.00 84.56 380 ARG A O 1
ATOM 2965 N N . ALA A 1 381 ? -7.012 10.102 39.167 1.00 79.38 381 ALA A N 1
ATOM 2966 C CA . ALA A 1 381 ? -5.720 10.349 38.514 1.00 79.38 381 ALA A CA 1
ATOM 2967 C C . ALA A 1 381 ? -4.515 9.602 39.128 1.00 79.38 381 ALA A C 1
ATOM 2969 O O . ALA A 1 381 ? -3.468 9.533 38.492 1.00 79.38 381 ALA A O 1
ATOM 2970 N N . PHE A 1 382 ? -4.638 9.095 40.358 1.00 81.19 382 PHE A N 1
ATOM 2971 C CA . PHE A 1 382 ? -3.580 8.355 41.056 1.00 81.19 382 PHE A CA 1
ATOM 2972 C C . PHE A 1 382 ? -3.814 6.840 41.059 1.00 81.19 382 PHE A C 1
ATOM 2974 O O . PHE A 1 382 ? -3.009 6.113 41.638 1.00 81.19 382 PHE A O 1
ATOM 2981 N N . ASP A 1 383 ? -4.917 6.382 40.464 1.00 82.69 383 ASP A N 1
ATOM 2982 C CA . ASP A 1 383 ? -5.236 4.963 40.386 1.00 82.69 383 ASP A CA 1
ATOM 2983 C C . ASP A 1 383 ? -4.396 4.304 39.284 1.00 82.69 383 ASP A C 1
ATOM 2985 O O . ASP A 1 383 ? -4.000 4.946 38.308 1.00 82.69 383 ASP A O 1
ATOM 2989 N N . GLU A 1 384 ? -4.111 3.011 39.436 1.00 81.56 384 GLU A N 1
ATOM 2990 C CA . GLU A 1 384 ? -3.496 2.238 38.359 1.00 81.56 384 GLU A CA 1
ATOM 2991 C C . GLU A 1 384 ? -4.475 2.112 37.186 1.00 81.56 384 GLU A C 1
ATOM 2993 O O . GLU A 1 384 ? -5.659 1.813 37.370 1.00 81.56 384 GLU A O 1
ATOM 2998 N N . GLU A 1 385 ? -3.976 2.316 35.965 1.00 84.38 385 GLU A N 1
ATOM 2999 C CA . GLU A 1 385 ? -4.809 2.162 34.778 1.00 84.38 385 GLU A CA 1
ATOM 3000 C C . GLU A 1 385 ? -5.301 0.709 34.633 1.00 84.38 385 GLU A C 1
ATOM 3002 O O . GLU A 1 385 ? -4.527 -0.240 34.805 1.00 84.38 385 GLU A O 1
ATOM 3007 N N . PRO A 1 386 ? -6.573 0.501 34.245 1.00 87.75 386 PRO A N 1
ATOM 3008 C CA . PRO A 1 386 ? -7.098 -0.828 33.968 1.00 87.75 386 PRO A CA 1
ATOM 3009 C C . PRO A 1 386 ? -6.302 -1.525 32.867 1.00 87.75 386 PRO A C 1
ATOM 3011 O O . PRO A 1 386 ? -5.959 -0.922 31.844 1.00 87.75 386 PRO A O 1
ATOM 3014 N N . ARG A 1 387 ? -6.112 -2.840 33.000 1.00 88.06 387 ARG A N 1
ATOM 3015 C CA . ARG A 1 387 ? -5.299 -3.646 32.073 1.00 88.06 387 ARG A CA 1
ATOM 3016 C C . ARG A 1 387 ? -5.762 -3.522 30.629 1.00 88.06 387 ARG A C 1
ATOM 3018 O O . ARG A 1 387 ? -4.930 -3.533 29.726 1.00 88.06 387 ARG A O 1
ATOM 3025 N N . LEU A 1 388 ? -7.076 -3.433 30.400 1.00 90.25 388 LEU A N 1
ATOM 3026 C CA . LEU A 1 388 ? -7.626 -3.235 29.055 1.00 90.25 388 LEU A CA 1
ATOM 3027 C C . LEU A 1 388 ? -7.137 -1.920 28.431 1.00 90.25 388 LEU A C 1
ATOM 3029 O O . LEU A 1 388 ? -6.764 -1.915 27.259 1.00 90.25 388 LEU A O 1
ATOM 3033 N N . VAL A 1 389 ? -7.135 -0.827 29.196 1.00 91.31 389 VAL A N 1
ATOM 3034 C CA . VAL A 1 389 ? -6.706 0.493 28.718 1.00 91.31 389 VAL A CA 1
ATOM 3035 C C . VAL A 1 389 ? -5.204 0.481 28.466 1.00 91.31 389 VAL A C 1
ATOM 3037 O O . VAL A 1 389 ? -4.789 0.765 27.344 1.00 91.31 389 VAL A O 1
ATOM 3040 N N . THR A 1 390 ? -4.411 0.003 29.428 1.00 91.69 390 THR A N 1
ATOM 3041 C CA . THR A 1 390 ? -2.954 -0.133 29.280 1.00 91.69 390 THR A CA 1
ATOM 3042 C C . THR A 1 390 ? -2.573 -0.990 28.069 1.00 91.69 390 THR A C 1
ATOM 3044 O O . THR A 1 390 ? -1.693 -0.622 27.295 1.00 91.69 390 THR A O 1
ATOM 3047 N N . ALA A 1 391 ? -3.261 -2.115 27.838 1.00 92.50 391 ALA A N 1
ATOM 3048 C CA . ALA A 1 391 ? -3.020 -2.958 26.666 1.00 92.50 391 ALA A CA 1
ATOM 3049 C C . ALA A 1 391 ? -3.305 -2.216 25.350 1.00 92.50 391 ALA A C 1
ATOM 3051 O O . ALA A 1 391 ? -2.530 -2.317 24.402 1.00 92.50 391 ALA A O 1
ATOM 3052 N N . LEU A 1 392 ? -4.398 -1.451 25.274 1.00 94.06 392 LEU A N 1
ATOM 3053 C CA . LEU A 1 392 ? -4.737 -0.679 24.077 1.00 94.06 392 LEU A CA 1
ATOM 3054 C C . LEU A 1 392 ? -3.769 0.489 23.842 1.00 94.06 392 LEU A C 1
ATOM 3056 O O . LEU A 1 392 ? -3.441 0.764 22.688 1.00 94.06 392 LEU A O 1
ATOM 3060 N N . VAL A 1 393 ? -3.285 1.138 24.904 1.00 93.12 393 VAL A N 1
ATOM 3061 C CA . VAL A 1 393 ? -2.245 2.177 24.828 1.00 93.12 393 VAL A CA 1
ATOM 3062 C C . VAL A 1 393 ? -0.938 1.587 24.300 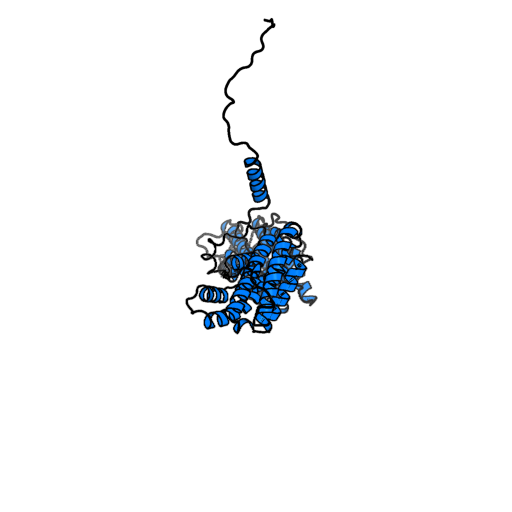1.00 93.12 393 VAL A C 1
ATOM 3064 O O . VAL A 1 393 ? -0.420 2.077 23.298 1.00 93.12 393 VAL A O 1
ATOM 3067 N N . ASN A 1 394 ? -0.472 0.472 24.868 1.00 92.19 394 ASN A N 1
ATOM 3068 C CA . ASN A 1 394 ? 0.731 -0.222 24.399 1.00 92.19 394 ASN A CA 1
ATOM 3069 C C . ASN A 1 394 ? 0.614 -0.640 22.925 1.00 92.19 394 ASN A C 1
ATOM 3071 O O . ASN A 1 394 ? 1.554 -0.480 22.145 1.00 92.19 394 ASN A O 1
ATOM 3075 N N . LEU A 1 395 ? -0.554 -1.145 22.510 1.00 92.12 395 LEU A N 1
ATOM 3076 C CA . LEU A 1 395 ? -0.818 -1.493 21.113 1.00 92.12 395 LEU A CA 1
ATOM 3077 C C . LEU A 1 395 ? -0.822 -0.259 20.199 1.00 92.12 395 LEU A C 1
ATOM 3079 O O . LEU A 1 395 ? -0.283 -0.332 19.097 1.00 92.12 395 LEU A O 1
ATOM 3083 N N . ARG A 1 396 ? -1.395 0.870 20.639 1.00 92.75 396 ARG A N 1
ATOM 3084 C CA . ARG A 1 396 ? -1.369 2.152 19.911 1.00 92.75 396 ARG A CA 1
ATOM 3085 C C . ARG A 1 396 ? 0.059 2.667 19.723 1.00 92.75 396 ARG A C 1
ATOM 3087 O O . ARG A 1 396 ? 0.366 3.188 18.655 1.00 92.75 396 ARG A O 1
ATOM 3094 N N . GLU A 1 397 ? 0.907 2.535 20.738 1.00 89.81 397 GLU A N 1
ATOM 3095 C CA . GLU A 1 397 ? 2.314 2.951 20.694 1.00 89.81 397 GLU A CA 1
ATOM 3096 C C . GLU A 1 397 ? 3.172 2.020 19.834 1.00 89.81 397 GLU A C 1
ATOM 3098 O O . GLU A 1 397 ? 4.013 2.490 19.073 1.00 89.81 397 GLU A O 1
ATOM 3103 N N . THR A 1 398 ? 2.921 0.709 19.901 1.00 87.44 398 THR A N 1
ATOM 3104 C CA . THR A 1 398 ? 3.614 -0.298 19.079 1.00 87.44 398 THR A CA 1
ATOM 3105 C C . THR A 1 398 ? 3.223 -0.182 17.605 1.00 87.44 398 THR A C 1
ATOM 3107 O O . THR A 1 398 ? 4.058 -0.345 16.717 1.00 87.44 398 THR A O 1
ATOM 3110 N N . TYR A 1 399 ? 1.950 0.124 17.336 1.00 85.25 399 TYR A N 1
ATOM 3111 C CA . TYR A 1 399 ? 1.394 0.239 15.992 1.00 85.25 399 TYR A CA 1
ATOM 3112 C C . TYR A 1 399 ? 0.816 1.642 15.738 1.00 85.25 399 TYR A C 1
ATOM 3114 O O . TYR A 1 399 ? -0.404 1.798 15.603 1.00 85.25 399 TYR A O 1
ATOM 3122 N N . PRO A 1 400 ? 1.664 2.684 15.634 1.00 78.50 400 PRO A N 1
ATOM 3123 C CA . PRO A 1 400 ? 1.202 4.058 15.505 1.00 78.50 400 PRO A CA 1
ATOM 3124 C C . PRO A 1 400 ? 0.475 4.270 14.175 1.00 78.50 400 PRO A C 1
ATOM 3126 O O . PRO A 1 400 ? 1.036 4.125 13.083 1.00 78.50 400 PRO A O 1
ATOM 3129 N N . ALA A 1 401 ? -0.796 4.674 14.256 1.00 73.00 401 ALA A N 1
ATOM 3130 C CA . ALA A 1 401 ? -1.640 4.861 13.080 1.00 73.00 401 ALA A CA 1
ATOM 3131 C C . ALA A 1 401 ? -1.055 5.870 12.082 1.00 73.00 401 ALA A C 1
ATOM 3133 O O . ALA A 1 401 ? -1.125 5.634 10.881 1.00 73.00 401 ALA A O 1
ATOM 3134 N N . ALA A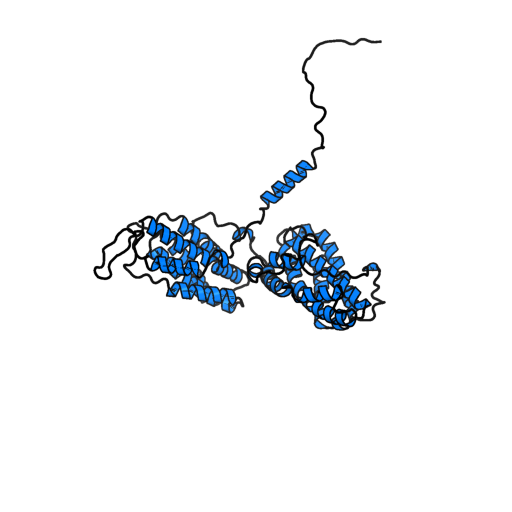 1 402 ? -0.419 6.942 12.562 1.00 67.06 402 ALA A N 1
ATOM 3135 C CA . ALA A 1 402 ? 0.225 7.954 11.721 1.00 67.06 402 ALA A CA 1
ATOM 3136 C C . ALA A 1 402 ? 1.331 7.391 10.807 1.00 67.06 402 ALA A C 1
ATOM 3138 O O . ALA A 1 402 ? 1.622 7.977 9.764 1.00 67.06 402 ALA A O 1
ATOM 3139 N N . GLU A 1 403 ? 1.955 6.275 11.192 1.00 63.47 403 GLU A N 1
ATOM 3140 C CA . GLU A 1 403 ? 3.096 5.699 10.478 1.00 63.47 403 GLU A CA 1
ATOM 3141 C C . GLU A 1 403 ? 2.719 4.470 9.653 1.00 63.47 403 GLU A C 1
ATOM 3143 O O . GLU A 1 403 ? 3.282 4.263 8.575 1.00 63.47 403 GLU A O 1
ATOM 3148 N N . LEU A 1 404 ? 1.777 3.672 10.166 1.00 59.28 404 LEU A N 1
ATOM 3149 C CA . LEU A 1 404 ? 1.402 2.370 9.614 1.00 59.28 404 LEU A CA 1
ATOM 3150 C C . LEU A 1 404 ? 0.079 2.383 8.853 1.00 59.28 404 LEU A C 1
ATOM 3152 O O . LEU A 1 404 ? -0.141 1.513 8.003 1.00 59.28 404 LEU A O 1
ATOM 3156 N N . SER A 1 405 ? -0.793 3.356 9.141 1.00 54.81 405 SER A N 1
ATOM 3157 C CA . SER A 1 405 ? -1.998 3.533 8.343 1.00 54.81 405 SER A CA 1
ATOM 3158 C C . SER A 1 405 ? -1.654 4.164 7.008 1.00 54.81 405 SER A C 1
ATOM 3160 O O . SER A 1 405 ? -0.809 5.056 6.913 1.00 54.81 405 SER A O 1
ATOM 3162 N N . LEU A 1 406 ? -2.363 3.733 5.969 1.00 49.28 406 LEU A N 1
ATOM 3163 C CA . LEU A 1 406 ? -2.423 4.443 4.696 1.00 49.28 406 LEU A CA 1
ATOM 3164 C C . LEU A 1 406 ? -3.223 5.742 4.901 1.00 49.28 406 LEU A C 1
ATOM 3166 O O . LEU A 1 406 ? -4.347 5.877 4.431 1.00 49.28 406 LEU A O 1
ATOM 3170 N N . LEU A 1 407 ? -2.679 6.679 5.682 1.00 38.72 407 LEU A N 1
ATOM 3171 C CA . LEU A 1 407 ? -3.253 8.006 5.855 1.00 38.72 407 LEU A CA 1
ATOM 3172 C C . LEU A 1 407 ? -2.771 8.912 4.718 1.00 38.72 407 LEU A C 1
ATOM 3174 O O . LEU A 1 407 ? -1.567 8.963 4.438 1.00 38.72 407 LEU A O 1
ATOM 3178 N N . PRO A 1 408 ? -3.677 9.666 4.076 1.00 35.94 408 PRO A N 1
ATOM 3179 C CA . PRO A 1 408 ? -3.275 10.689 3.135 1.00 35.94 408 PRO A CA 1
ATOM 3180 C C . PRO A 1 408 ? -2.586 11.813 3.915 1.00 35.94 408 PRO A C 1
ATOM 3182 O O . PRO A 1 408 ? -3.201 12.472 4.753 1.00 35.94 408 PRO A O 1
ATOM 3185 N N . ARG A 1 409 ? -1.314 12.087 3.614 1.00 31.92 409 ARG A N 1
ATOM 3186 C CA . ARG A 1 409 ? -0.818 13.453 3.795 1.00 31.92 409 ARG A CA 1
ATOM 3187 C C . ARG A 1 409 ? -1.451 14.293 2.686 1.00 31.92 409 ARG A C 1
ATOM 3189 O O . ARG A 1 409 ? -1.205 14.038 1.512 1.00 31.92 409 ARG A O 1
ATOM 3196 N N . ALA A 1 410 ? -2.303 15.242 3.081 1.00 29.25 410 ALA A N 1
ATOM 3197 C CA . ALA A 1 410 ? -2.722 16.377 2.258 1.00 29.25 410 ALA A CA 1
ATOM 3198 C C . ALA A 1 410 ? -1.472 16.984 1.583 1.00 29.25 410 ALA A C 1
ATOM 3200 O O . ALA A 1 410 ? -0.438 17.098 2.230 1.00 29.25 410 ALA A O 1
ATOM 3201 N N . GLU A 1 411 ? -1.450 17.297 0.289 1.00 30.09 411 GLU A N 1
ATOM 3202 C CA . GLU A 1 411 ? -2.417 18.102 -0.451 1.00 30.09 411 GLU A CA 1
ATOM 3203 C C . GLU A 1 411 ? -2.706 17.503 -1.841 1.00 30.09 411 GLU A C 1
ATOM 3205 O O . GLU A 1 411 ? -1.971 17.714 -2.805 1.00 30.09 411 GLU A O 1
ATOM 3210 N N . LEU A 1 412 ? -3.833 16.811 -1.994 1.00 31.31 412 LEU A N 1
ATOM 3211 C CA . LEU A 1 412 ? -4.503 16.768 -3.293 1.00 31.31 412 LEU A CA 1
ATOM 3212 C C . LEU A 1 412 ? -5.542 17.879 -3.256 1.00 31.31 412 LEU A C 1
ATOM 3214 O O . LEU A 1 412 ? -6.652 17.710 -2.751 1.00 31.31 412 LEU A O 1
ATOM 3218 N N . THR A 1 413 ? -5.130 19.056 -3.723 1.00 30.23 413 THR A N 1
ATOM 3219 C CA . THR A 1 413 ? -6.019 20.183 -3.999 1.00 30.23 413 THR A CA 1
ATOM 3220 C C . THR A 1 413 ? -7.182 19.655 -4.834 1.00 30.23 413 THR A C 1
ATOM 3222 O O . THR A 1 413 ? -7.007 19.250 -5.982 1.00 30.23 413 THR A O 1
ATOM 3225 N N . SER A 1 414 ? -8.362 19.574 -4.214 1.00 31.67 414 SER A N 1
ATOM 3226 C CA . SER A 1 414 ? -9.558 18.990 -4.821 1.00 31.67 414 SER A CA 1
ATOM 3227 C C . SER A 1 414 ? -9.787 19.547 -6.229 1.00 31.67 414 SER A C 1
ATOM 3229 O O . SER A 1 414 ? -9.548 20.728 -6.473 1.00 31.67 414 SER A O 1
ATOM 3231 N N . ALA A 1 415 ? -10.347 18.748 -7.140 1.00 32.81 415 ALA A N 1
ATOM 3232 C CA . ALA A 1 415 ? -10.750 19.215 -8.472 1.00 32.81 415 ALA A CA 1
ATOM 3233 C C . ALA A 1 415 ? -11.632 20.488 -8.425 1.00 32.81 415 ALA A C 1
ATOM 3235 O O . ALA A 1 415 ? -11.666 21.260 -9.380 1.00 32.81 415 ALA A O 1
ATOM 3236 N N . ARG A 1 416 ? -12.299 20.760 -7.289 1.00 32.84 416 ARG A N 1
ATOM 3237 C CA . ARG A 1 416 ? -13.000 22.021 -7.006 1.00 32.84 416 ARG A CA 1
ATOM 3238 C C . ARG A 1 416 ? -12.069 23.210 -6.757 1.00 32.84 416 ARG A C 1
ATOM 3240 O O . ARG A 1 416 ? -12.381 24.291 -7.242 1.00 32.84 416 ARG A O 1
ATOM 3247 N N . SER A 1 417 ? -10.946 23.048 -6.055 1.00 33.31 417 SER A N 1
ATOM 3248 C CA . SER A 1 417 ? -9.959 24.125 -5.881 1.00 33.31 417 SER A CA 1
ATOM 3249 C C . SER A 1 417 ? -9.170 24.380 -7.166 1.00 33.31 417 SER A C 1
ATOM 3251 O O . SER A 1 417 ? -8.875 25.531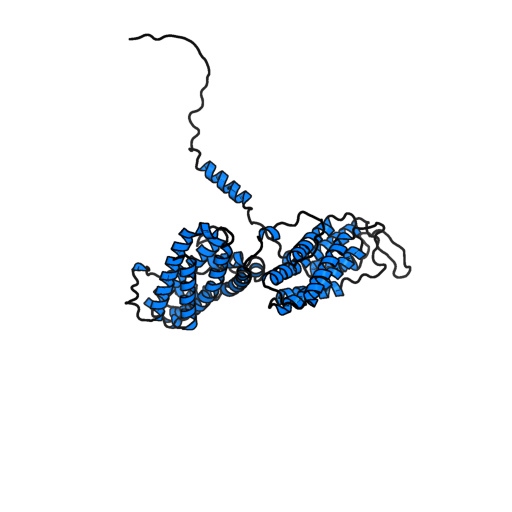 -7.469 1.00 33.31 417 SER A O 1
ATOM 3253 N N . THR A 1 418 ? -8.906 23.349 -7.976 1.00 34.50 418 THR A N 1
ATOM 3254 C CA . THR A 1 418 ? -8.305 23.502 -9.314 1.00 34.50 418 THR A CA 1
ATOM 3255 C C . THR A 1 418 ? -9.281 24.146 -10.300 1.00 34.50 418 THR A C 1
ATOM 3257 O O . THR A 1 418 ? -8.893 25.067 -11.011 1.00 34.50 418 THR A O 1
ATOM 3260 N N . LEU A 1 419 ? -10.569 23.774 -10.301 1.00 33.41 419 LEU A N 1
ATOM 3261 C CA . LEU A 1 419 ? -11.589 24.466 -11.102 1.00 33.41 419 LEU A CA 1
ATOM 3262 C C . LEU A 1 419 ? -11.824 25.904 -10.631 1.00 33.41 419 LEU A C 1
ATOM 3264 O O . LEU A 1 419 ? -12.003 26.779 -11.475 1.00 33.41 419 LEU A O 1
ATOM 3268 N N . ALA A 1 420 ? -11.774 26.180 -9.324 1.00 37.34 420 ALA A N 1
ATOM 3269 C CA . ALA A 1 420 ? -11.838 27.540 -8.789 1.00 37.34 420 ALA A CA 1
ATOM 3270 C C . ALA A 1 420 ? -10.615 28.373 -9.207 1.00 37.34 420 ALA A C 1
ATOM 3272 O O . ALA A 1 420 ? -10.777 29.535 -9.579 1.00 37.34 420 ALA A O 1
ATOM 3273 N N . HIS A 1 421 ? -9.413 27.784 -9.240 1.00 35.28 421 HIS A N 1
ATOM 3274 C CA . HIS A 1 421 ? -8.210 28.462 -9.734 1.00 35.28 421 HIS A CA 1
ATOM 3275 C C . HIS A 1 421 ? -8.227 28.686 -11.250 1.00 35.28 421 HIS A C 1
ATOM 3277 O O . HIS A 1 421 ? -7.899 29.777 -11.707 1.00 35.28 421 HIS A O 1
ATOM 3283 N N . VAL A 1 422 ? -8.698 27.713 -12.034 1.00 37.44 422 VAL A N 1
ATOM 3284 C CA . VAL A 1 422 ? -8.793 27.823 -13.499 1.00 37.44 422 VAL A CA 1
ATOM 3285 C C . VAL A 1 422 ? -9.901 28.795 -13.917 1.00 37.44 422 VAL A C 1
ATOM 3287 O O . VAL A 1 422 ? -9.732 29.548 -14.877 1.00 37.44 422 VAL A O 1
ATOM 3290 N N . THR A 1 423 ? -11.019 28.851 -13.186 1.00 36.94 423 THR A N 1
ATOM 3291 C CA . THR A 1 423 ? -12.081 29.843 -13.444 1.00 36.94 423 THR A CA 1
ATOM 3292 C C . THR A 1 423 ? -11.712 31.248 -12.970 1.00 36.94 423 THR A C 1
ATOM 3294 O O . THR A 1 423 ? -12.113 32.213 -13.620 1.00 36.94 423 THR A O 1
ATOM 3297 N N . THR A 1 424 ? -10.911 31.401 -11.908 1.00 41.38 424 THR A N 1
ATOM 3298 C CA . THR A 1 424 ? -10.383 32.718 -11.496 1.00 41.38 424 THR A CA 1
ATOM 3299 C C . THR A 1 424 ? -9.230 33.208 -12.376 1.00 41.38 424 THR A C 1
ATOM 3301 O O . THR A 1 424 ? -9.170 34.408 -12.641 1.00 41.38 424 THR A O 1
ATOM 3304 N N . GLN A 1 425 ? -8.383 32.321 -12.913 1.00 40.81 425 GLN A N 1
ATOM 3305 C CA . GLN A 1 425 ? -7.364 32.679 -13.912 1.00 40.81 425 GLN A CA 1
ATOM 3306 C C . GLN A 1 425 ? -7.991 33.050 -15.263 1.00 40.81 425 GLN A C 1
ATOM 3308 O O . GLN A 1 425 ? -7.725 34.139 -15.763 1.00 40.81 425 GLN A O 1
ATOM 3313 N N . LYS A 1 426 ? -8.938 32.259 -15.795 1.00 39.78 426 LYS A N 1
ATOM 3314 C CA . LYS A 1 426 ? -9.639 32.617 -17.047 1.00 39.78 426 LYS A CA 1
ATOM 3315 C C . LYS A 1 426 ? -10.478 33.897 -16.947 1.00 39.78 426 LYS A C 1
ATOM 3317 O O . LYS A 1 426 ? -10.677 34.564 -17.956 1.00 39.78 426 LYS A O 1
ATOM 3322 N N . LYS A 1 427 ? -10.962 34.273 -15.755 1.00 40.09 427 LYS A N 1
ATOM 3323 C CA . LYS A 1 427 ? -11.626 35.576 -15.538 1.00 40.09 427 LYS A CA 1
ATOM 3324 C C . LYS A 1 427 ? -10.652 36.746 -15.370 1.00 40.09 427 LYS A C 1
ATOM 3326 O O . LYS A 1 427 ? -11.073 37.882 -15.578 1.00 40.09 427 LYS A O 1
ATOM 3331 N N . ARG A 1 428 ? -9.391 36.501 -14.997 1.00 41.69 428 ARG A N 1
ATOM 3332 C CA . ARG A 1 428 ? -8.348 37.538 -14.942 1.00 41.69 428 ARG A CA 1
ATOM 3333 C C . ARG A 1 428 ? -7.793 37.866 -16.328 1.00 41.69 428 ARG A C 1
ATOM 3335 O O . ARG A 1 428 ? -7.580 39.041 -16.591 1.00 41.69 428 ARG A O 1
ATOM 3342 N N . ASP A 1 429 ? -7.714 36.887 -17.226 1.00 42.19 429 ASP A N 1
ATOM 3343 C CA . ASP A 1 429 ? -7.197 37.089 -18.592 1.00 42.19 429 ASP A CA 1
ATOM 3344 C C . ASP A 1 429 ? -8.234 37.646 -19.589 1.00 42.19 429 ASP A C 1
ATOM 3346 O O . ASP A 1 429 ? -7.903 37.963 -20.727 1.00 42.19 429 ASP A O 1
ATOM 3350 N N . LEU A 1 430 ? -9.495 37.807 -19.166 1.00 39.28 430 LEU A N 1
ATOM 3351 C CA . LEU A 1 430 ? -10.569 38.438 -19.953 1.00 39.28 430 LEU A CA 1
ATOM 3352 C C . LEU A 1 430 ? -10.983 39.821 -19.426 1.00 39.28 430 LEU A C 1
ATOM 3354 O O . LEU A 1 430 ? -11.950 40.402 -19.920 1.00 39.28 430 LEU A O 1
ATOM 3358 N N . ARG A 1 431 ? -10.276 40.373 -18.431 1.00 35.84 431 ARG A N 1
ATOM 3359 C CA . ARG A 1 431 ? -10.442 41.777 -18.039 1.00 35.84 431 ARG A CA 1
ATOM 3360 C C . ARG A 1 431 ? -9.359 42.612 -18.721 1.00 35.84 431 ARG A C 1
ATOM 3362 O O . ARG A 1 431 ? -8.190 42.395 -18.416 1.00 35.84 431 ARG A O 1
ATOM 3369 N N . PRO A 1 432 ? -9.705 43.579 -19.591 1.00 34.03 432 PRO A N 1
ATOM 3370 C CA . PRO A 1 432 ? -8.733 44.575 -20.009 1.00 34.03 432 PRO A CA 1
ATOM 3371 C C . PRO A 1 432 ? -8.190 45.279 -18.760 1.00 34.03 432 PRO A C 1
ATOM 3373 O O . PRO A 1 432 ? -8.945 45.776 -17.920 1.00 34.03 432 PRO A O 1
ATOM 3376 N N . ALA A 1 433 ? -6.869 45.252 -18.614 1.00 39.56 433 ALA A N 1
ATOM 3377 C CA . ALA A 1 433 ? -6.156 46.021 -17.616 1.00 39.56 433 ALA A CA 1
ATOM 3378 C C . ALA A 1 433 ? -6.239 47.501 -18.009 1.00 39.56 433 ALA A C 1
ATOM 3380 O O . ALA A 1 433 ? -5.530 47.923 -18.915 1.00 39.56 433 ALA A O 1
ATOM 3381 N N . SER A 1 434 ? -7.178 48.228 -17.396 1.00 34.03 434 SER A N 1
ATOM 3382 C CA . SER A 1 434 ? -7.042 49.627 -16.958 1.00 34.03 434 SER A CA 1
ATOM 3383 C C . SER A 1 434 ? -8.390 50.164 -16.463 1.00 34.03 434 SER A C 1
ATOM 3385 O O . SER A 1 434 ? -9.355 50.183 -17.228 1.00 34.03 434 SER A O 1
ATOM 3387 N N . PRO A 1 435 ? -8.484 50.626 -15.207 1.00 38.62 435 PRO A N 1
ATOM 3388 C CA . PRO A 1 435 ? -9.524 51.530 -14.764 1.00 38.62 435 PRO A CA 1
ATOM 3389 C C . PRO A 1 435 ? -8.951 52.949 -14.795 1.00 38.62 435 PRO A C 1
ATOM 3391 O O . PRO A 1 435 ? -8.433 53.408 -13.792 1.00 38.62 435 PRO A O 1
ATOM 3394 N N . ASP A 1 436 ? -9.023 53.631 -15.932 1.00 36.91 436 ASP A N 1
ATOM 3395 C CA . ASP A 1 436 ? -8.901 55.087 -15.960 1.00 36.91 436 ASP A CA 1
ATOM 3396 C C . ASP A 1 436 ? -9.787 55.622 -17.084 1.00 36.91 436 ASP A C 1
ATOM 3398 O O . ASP A 1 436 ? -9.763 55.125 -18.207 1.00 36.91 436 ASP A O 1
ATOM 3402 N N . ILE A 1 437 ? -10.583 56.634 -16.734 1.00 37.75 437 ILE A N 1
ATOM 3403 C CA . ILE A 1 437 ? -11.723 57.231 -17.456 1.00 37.75 437 ILE A CA 1
ATOM 3404 C C . ILE A 1 437 ? -13.078 56.585 -17.111 1.00 37.75 437 ILE A C 1
ATOM 3406 O O . ILE A 1 437 ? -13.783 56.024 -17.945 1.00 37.75 437 ILE A O 1
ATOM 3410 N N . ALA A 1 438 ? -13.480 56.733 -15.849 1.00 33.38 438 ALA A N 1
ATOM 3411 C CA . ALA A 1 438 ? -14.890 56.837 -15.471 1.00 33.38 438 ALA A CA 1
ATOM 3412 C C . ALA A 1 438 ? -15.022 57.591 -14.138 1.00 33.38 438 ALA A C 1
ATOM 3414 O O . ALA A 1 438 ? -15.476 57.029 -13.146 1.00 33.38 438 ALA A O 1
ATOM 3415 N N . VAL A 1 439 ? -14.623 58.869 -14.105 1.00 32.12 439 VAL A N 1
ATOM 3416 C CA . VAL A 1 439 ? -15.094 59.816 -13.079 1.00 32.12 439 VAL A CA 1
ATOM 3417 C C . VAL A 1 439 ? -15.364 61.179 -13.716 1.00 32.12 439 VAL A C 1
ATOM 3419 O O . VAL A 1 439 ? -14.457 61.975 -13.921 1.00 3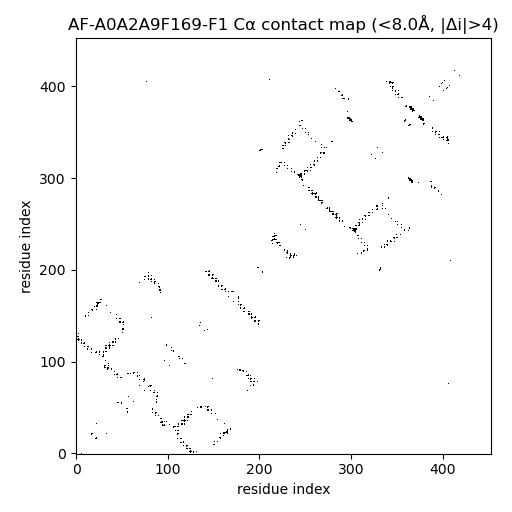2.12 439 VAL A O 1
ATOM 3422 N N . ALA A 1 440 ? -16.635 61.389 -14.046 1.00 30.61 440 ALA A N 1
ATOM 3423 C CA . ALA A 1 440 ? -17.450 62.600 -13.879 1.00 30.61 440 ALA A CA 1
ATOM 3424 C C . ALA A 1 440 ? -18.805 62.226 -14.517 1.00 30.61 440 ALA A C 1
ATOM 3426 O O . ALA A 1 440 ? -18.861 61.921 -15.704 1.00 30.61 440 ALA A O 1
ATOM 3427 N N . GLY A 1 441 ? -19.884 61.980 -13.764 1.00 28.69 441 GLY A N 1
ATOM 3428 C CA . GLY A 1 441 ? -20.667 63.037 -13.107 1.00 28.69 441 GLY A CA 1
ATOM 3429 C C . GLY A 1 441 ? -21.194 63.972 -14.204 1.00 28.69 441 GLY A C 1
ATOM 3430 O O . GLY A 1 441 ? -20.396 64.615 -14.861 1.00 28.69 441 GLY A O 1
ATOM 3431 N N . GLU A 1 442 ? -22.464 64.066 -14.569 1.00 31.52 442 GLU A N 1
ATOM 3432 C CA . GLU A 1 442 ? -23.705 64.002 -13.814 1.00 31.52 442 GLU A CA 1
ATOM 3433 C C . GLU A 1 442 ? -24.873 63.875 -14.805 1.00 31.52 442 GLU A C 1
ATOM 3435 O O . GLU A 1 442 ? -24.801 64.256 -15.974 1.00 31.52 442 GLU A O 1
ATOM 3440 N N . VAL A 1 443 ? -25.990 63.370 -14.295 1.00 40.25 443 VAL A N 1
ATOM 3441 C CA . VAL A 1 443 ? -27.306 63.446 -14.923 1.00 40.25 443 VAL A CA 1
ATOM 3442 C C . VAL A 1 443 ? -27.757 64.906 -14.980 1.00 40.25 443 VAL A C 1
ATOM 3444 O O . VAL A 1 443 ? -27.869 65.536 -13.937 1.00 40.25 443 VAL A O 1
ATOM 3447 N N . THR A 1 444 ? -28.160 65.409 -16.149 1.00 33.88 444 THR A N 1
ATOM 3448 C CA . THR A 1 444 ? -29.423 66.164 -16.269 1.00 33.88 444 THR A CA 1
ATOM 3449 C C . THR A 1 444 ? -29.856 66.358 -17.719 1.00 33.88 444 THR A C 1
ATOM 3451 O O . THR A 1 444 ? -29.146 66.883 -18.570 1.00 33.88 444 THR A O 1
ATOM 3454 N N . LYS A 1 445 ? -31.104 65.962 -17.985 1.00 37.03 445 LYS A N 1
ATOM 3455 C CA . LYS A 1 445 ? -31.907 66.481 -19.091 1.00 37.03 445 LYS A CA 1
ATOM 3456 C C . LYS A 1 445 ? -31.972 68.007 -18.974 1.00 37.03 445 LYS A C 1
ATOM 3458 O O . LYS A 1 445 ? -32.411 68.471 -17.931 1.00 37.03 445 LYS A O 1
ATOM 3463 N N . SER A 1 446 ? -31.723 68.756 -20.049 1.00 34.38 446 SER A N 1
ATOM 3464 C CA . SER A 1 446 ? -32.570 69.911 -20.378 1.00 34.38 446 SER A CA 1
ATOM 3465 C C . SER A 1 446 ? -32.319 70.437 -21.795 1.00 34.38 446 SER A C 1
ATOM 3467 O O . SER A 1 446 ? -31.254 70.937 -22.120 1.00 34.38 446 SER A O 1
ATOM 3469 N N . THR A 1 447 ? -33.393 70.411 -22.585 1.00 34.78 447 THR A N 1
ATOM 3470 C CA . THR A 1 447 ? -33.783 71.422 -23.583 1.00 34.78 447 THR A CA 1
ATOM 3471 C C . THR A 1 447 ? -32.905 71.737 -24.806 1.00 34.78 447 THR A C 1
ATOM 3473 O O . THR A 1 447 ? -31.927 72.461 -24.736 1.00 34.78 447 THR A O 1
ATOM 3476 N N . ARG A 1 448 ? -33.544 71.452 -25.952 1.00 36.44 448 ARG A N 1
ATOM 3477 C CA . ARG A 1 448 ? -33.834 72.376 -27.069 1.00 36.44 448 ARG A CA 1
ATOM 3478 C C . ARG A 1 448 ? -32.731 72.687 -28.093 1.00 36.44 448 ARG A C 1
ATOM 3480 O O . ARG A 1 448 ? -31.777 73.392 -27.826 1.00 36.44 448 ARG A O 1
ATOM 3487 N N . ARG A 1 449 ? -33.135 72.370 -29.331 1.00 34.75 449 ARG A N 1
ATOM 3488 C CA . ARG A 1 449 ? -33.027 73.177 -30.559 1.00 34.75 449 ARG A CA 1
ATOM 3489 C C . ARG A 1 449 ? -31.621 73.450 -31.101 1.00 34.75 449 ARG A C 1
ATOM 3491 O O . ARG A 1 449 ? -30.896 74.308 -30.622 1.00 34.75 449 ARG A O 1
ATOM 3498 N N . ALA A 1 450 ? -31.382 72.844 -32.263 1.00 39.88 450 ALA A N 1
ATOM 3499 C CA . ALA A 1 450 ? -30.654 73.472 -33.364 1.00 39.88 450 ALA A CA 1
ATOM 3500 C C . ALA A 1 450 ? -31.180 74.909 -33.614 1.00 39.88 450 ALA A C 1
ATOM 3502 O O . ALA A 1 450 ? -32.375 75.159 -33.406 1.00 39.88 450 ALA A O 1
ATOM 3503 N N . PRO A 1 451 ? -30.343 75.833 -34.114 1.00 45.31 451 PRO A N 1
ATOM 3504 C CA . PRO A 1 451 ? -30.080 75.821 -35.553 1.00 45.31 451 PRO A CA 1
ATOM 3505 C C . PRO A 1 451 ? -28.652 76.209 -35.980 1.00 45.31 451 PRO A C 1
ATOM 3507 O O . PRO A 1 451 ? -27.970 76.980 -35.320 1.00 45.31 451 PRO A O 1
ATOM 3510 N N . ARG A 1 452 ? -28.284 75.655 -37.145 1.00 42.50 452 ARG A N 1
ATOM 3511 C CA . ARG A 1 452 ? -27.626 76.283 -38.308 1.00 42.50 452 ARG A CA 1
ATOM 3512 C C . ARG A 1 452 ? -26.684 77.469 -38.050 1.00 42.50 452 ARG A C 1
ATOM 3514 O O . ARG A 1 452 ? -27.140 78.532 -37.643 1.00 42.50 452 ARG A O 1
ATOM 3521 N N . HIS A 1 453 ? -25.462 77.358 -38.565 1.00 42.03 453 HIS A N 1
ATOM 3522 C CA . HIS A 1 453 ? -25.167 77.843 -39.918 1.00 42.03 453 HIS A CA 1
ATOM 3523 C C . HIS A 1 453 ? -24.057 77.025 -40.567 1.00 42.03 453 HIS A C 1
ATOM 3525 O O . HIS A 1 453 ? -23.163 76.577 -39.818 1.00 42.03 453 HIS A O 1
#

Radius of gyration: 30.98 Å; Cα contacts (8 Å, |Δi|>4): 570; chains: 1; bounding box: 70×99×91 Å

Mean predicted aligned error: 17.66 Å

Sequence (453 aa):
MTYREYSARLAQHLANLSVASGSRYLDDRGLDVALMGRHETVRLMQEAIATATGRATARPDEGWRFAERTTLRHAMNNPVEALQNTIDGYPTVRSHLALMEVRKEHLPSSTAARWYEATRAATIARHHLTSEAPAYANNHRWSLVADVAAMAPVVQDLDRQLLVAARRIHSDDSPTTQALVRSDESPMRLVAGEAAAVARAESLPDLAGLHTPPVSARPVEVASFGDLLEAQRRLPIQLQRAEEIRPNVIAGTALGQARILLTAAELLENGRHRRAADLAREMGTQIAQQVRPKQGDVTSPMPGDPTPLMQTQGMWEYIQRRRLDGAPLEGREAMLLRGAVHHAPTVVQQLSRTAEEHLTSSRWLISYSMESPFEWDLHRAFDEEPRLVTALVNLRETYPAAELSLLPRAELTSARSTLAHVTTQKKRDLRPASPDIAVAGEVTKSTRRAPRH

pLDDT: mean 75.48, std 19.82, range [28.69, 96.94]

Secondary structure (DSSP, 8-state):
--HHHHHHHHHHHHHHHHHH-GGGG--HHHHHHHHHHHHHHHHHHHHHHHHHHTPPPPPTTS-GGGGGG--HHHHHH-HHHHHHHHHHTSPP---SS-GGG--GGG-SSHHHHHHHHHHHHHHHHHHHHHHHGGGGSSTTHHHHHHHHHHHHHHHHHHHHHHHHHHHHHS-TTSHHHHHHHHHHT--HHHHHHHHHHHHTTS----THHHHS-----------SHHHHHHHHHHHHHHHHH-S---HHHHHHHHHHHHHHHHHHHHHHHTTT-HHHHHHHHHHHHHHHHH----TTSEE-SS----HHHHHHHHHHHHHHHHHHH-PPPPHHHHHHHHHHHHHHHHHHHHHHHHHHHHHHTT-SEEE--SSSTT-EEE--TTSPPPHHHHHHHHHHHHS-HHHHS----S----HHHHHHHHHHHHHHTTS-S---S----------------

Foldseek 3Di:
DALVVLLVQLLVLLVVLLVVLCLLPDDPLLLLLLLLLLQLQLVLLLLLLCLLVVHDLDDLPPQQPVQPDPDLLVLQLPLSVSLNSLSSNQQRDHRPDDLVRDDLVPGPDPSSSSSNSSSVSSNVSSVNCVVCSVVCNPLNSLVSLLSSLSVQVSSLSSLVSSLSNCVVHDPCPDPSNVSSVVSNVGCNNVSSVSSNLVSVLSDDDPCVVVQDQDPDLDAFQDPALLSLLVLLSSLLVVLVPWPADWLCLLLLLLLLQLLLLQLLLVLLVLPPNNVLSVLSPVLSVLSNVQRDDDPAFKGFPDDTDNRSNVSSVSSNVNSVVVVVVVDRDDSNSNVSSSLSSLSVLVNLLSSLVSLVVCLQVQRMWGHPDPPDGDDTDRDDPPDDDGSNNVSSVVSCVVRPSVRRHSHDDDDPPPPVNVVVVVVVVVVVVPDPPDPDPDDDDDDDDDDDDDDDD